Protein AF-0000000084975392 (afdb_homodimer)

pLDDT: mean 84.99, std 10.99, range [30.91, 98.0]

Solvent-accessible surface area (backbone atoms only — not comparable to full-atom values): 27388 Å² total; per-residue (Å²): 131,69,66,67,50,46,35,49,46,34,48,47,59,37,61,29,43,71,42,71,69,51,69,49,67,41,65,44,53,50,67,39,72,52,65,90,21,37,38,55,78,79,29,33,36,40,40,36,38,73,36,47,26,28,38,46,20,52,70,79,47,74,38,84,40,29,63,30,30,42,36,37,36,29,48,64,30,44,36,39,36,37,32,71,29,89,47,49,26,30,31,35,43,38,34,31,32,77,76,43,59,86,58,90,69,76,73,47,56,52,73,36,71,62,46,94,41,70,65,61,53,49,48,50,53,50,42,55,54,34,64,62,42,65,50,29,62,31,46,32,50,39,44,26,47,46,38,46,49,52,50,49,53,40,51,36,32,32,58,74,67,54,60,72,45,44,60,47,37,49,52,51,41,72,75,42,42,48,45,87,74,47,66,62,55,46,18,58,71,44,72,38,56,56,69,57,41,38,52,51,25,25,44,59,51,73,35,43,60,66,54,45,47,49,45,31,30,48,53,52,46,51,47,43,40,50,50,47,84,69,52,68,61,57,50,23,43,64,38,30,33,92,44,40,68,57,42,41,51,52,43,21,73,74,69,73,36,42,61,69,54,43,23,64,65,47,44,44,83,131,70,64,69,51,45,36,49,46,33,49,46,59,37,60,31,43,69,42,72,71,52,71,47,66,40,66,44,52,50,68,40,73,51,63,90,19,39,39,53,76,80,29,33,36,40,40,36,37,72,37,46,25,28,37,45,20,51,70,81,47,75,37,83,41,28,62,30,29,41,36,36,36,30,48,63,30,43,35,38,37,36,33,70,29,88,47,50,27,30,34,34,42,38,33,30,34,76,76,43,59,87,58,89,70,75,70,48,56,51,72,36,72,62,47,93,42,70,66,60,54,48,50,50,51,49,41,56,54,34,64,63,42,65,48,28,61,31,46,31,49,39,42,26,48,45,38,46,48,51,48,48,53,39,52,38,32,33,59,74,67,54,59,72,46,45,60,46,37,50,54,51,41,72,74,42,43,47,45,89,74,45,66,64,57,46,18,59,73,45,71,37,54,56,70,56,41,38,51,52,25,25,44,60,51,74,36,42,61,66,55,45,48,48,44,33,29,49,53,52,44,51,46,44,40,50,50,47,85,70,53,65,60,55,49,22,45,64,37,29,33,89,42,40,67,56,44,40,52,53,43,21,71,73,70,73,35,42,61,68,55,43,24,66,65,46,46,45,81

Organism: NCBI:txid1224748

Nearest PDB structures (foldseek):
  6swi-assembly1_A  TM=9.682E-01  e=9.980E-08  Geobacillus stearothermophilus
  3oio-assembly1_A  TM=8.911E-01  e=1.228E-06  Chromobacterium violaceum
  1sq4-assembly1_B  TM=8.358E-01  e=1.197E-05  Pseudomonas aeruginosa
  1sq4-assembly1_A  TM=8.288E-01  e=4.077E-05  Pseudomonas aeruginosa
  1rc6-assembly1_A  TM=7.524E-01  e=4.857E-05  Escherichia coli

InterPro domains:
  IPR003313 AraC-type arabinose-binding/dimerisation domain [PF02311] (27-97)
  IPR009057 Homedomain-like superfamily [SSF46689] (164-214)
  IPR009057 Homedomain-like superfamily [SSF46689] (216-267)
  IPR018060 AraC-like, DNA binding HTH domain [PF12833] (186-265)
  IPR018060 AraC-like, DNA binding HTH domain [PS01124] (167-265)
  IPR018060 AraC-like, DNA binding HTH domain [SM00342] (180-263)
  IPR020449 Transcription regulator HTH, AraC- type, HTH domain [PR00032] (232-247)
  IPR020449 Transcription regulator HTH, AraC- type, HTH domain [PR00032] (247-263)
  IPR037923 Transcription regulator HTH-like [SSF51215] (21-150)

Structure (mmCIF, N/CA/C/O backbone):
data_AF-0000000084975392-model_v1
#
loop_
_entity.id
_entity.type
_entity.pdbx_description
1 polymer 'Bacillibactin transport regulator'
#
loop_
_atom_site.group_PDB
_atom_site.id
_atom_site.type_symbol
_atom_site.label_atom_id
_atom_site.label_alt_id
_atom_site.label_comp_id
_atom_site.label_asym_id
_atom_site.label_entity_id
_atom_site.label_seq_id
_atom_site.pdbx_PDB_ins_code
_atom_site.Cartn_x
_atom_site.Cartn_y
_atom_site.Cartn_z
_atom_site.occupancy
_atom_site.B_iso_or_equiv
_atom_site.auth_seq_id
_atom_site.auth_comp_id
_atom_site.auth_asym_id
_atom_site.auth_atom_id
_atom_site.pdbx_PDB_model_num
ATOM 1 N N . MET A 1 1 ? 23.203 10.086 -13.812 1 30.91 1 MET A N 1
ATOM 2 C CA . MET A 1 1 ? 21.875 10 -13.203 1 30.91 1 MET A CA 1
ATOM 3 C C . MET A 1 1 ? 21.953 10.109 -11.688 1 30.91 1 MET A C 1
ATOM 5 O O . MET A 1 1 ? 22.797 9.461 -11.055 1 30.91 1 MET A O 1
ATOM 9 N N . ARG A 1 2 ? 21.516 11.102 -11.117 1 38.41 2 ARG A N 1
ATOM 10 C CA . ARG A 1 2 ? 21.812 11.609 -9.789 1 38.41 2 ARG A CA 1
ATOM 11 C C . ARG A 1 2 ? 21.328 10.641 -8.711 1 38.41 2 ARG A C 1
ATOM 13 O O . ARG A 1 2 ? 20.328 9.953 -8.891 1 38.41 2 ARG A O 1
ATOM 20 N N . ASN A 1 3 ? 22.297 10.102 -7.977 1 44.84 3 ASN A N 1
ATOM 21 C CA . ASN A 1 3 ? 22.078 9.391 -6.719 1 44.84 3 ASN A CA 1
ATOM 22 C C . ASN A 1 3 ? 20.953 10.031 -5.914 1 44.84 3 ASN A C 1
ATOM 24 O O . ASN A 1 3 ? 21.016 11.219 -5.586 1 44.84 3 ASN A O 1
ATOM 28 N N . ILE A 1 4 ? 19.875 9.641 -6.234 1 52.94 4 ILE A N 1
ATOM 29 C CA . ILE A 1 4 ? 18.844 10.266 -5.422 1 52.94 4 ILE A CA 1
ATOM 30 C C . ILE A 1 4 ? 19.219 10.188 -3.945 1 52.94 4 ILE A C 1
ATOM 32 O O . ILE A 1 4 ? 19.625 9.125 -3.457 1 52.94 4 ILE A O 1
ATOM 36 N N . GLN A 1 5 ? 19.531 11.273 -3.445 1 57.47 5 GLN A N 1
ATOM 37 C CA . GLN A 1 5 ? 19.797 11.383 -2.014 1 57.47 5 GLN A CA 1
ATOM 38 C C . GLN A 1 5 ? 18.641 10.797 -1.201 1 57.47 5 GLN A C 1
ATOM 40 O O . GLN A 1 5 ? 17.5 10.812 -1.643 1 57.47 5 GLN A O 1
ATOM 45 N N . THR A 1 6 ? 18.938 10 -0.224 1 57.25 6 THR A N 1
ATOM 46 C CA . THR A 1 6 ? 18.031 9.289 0.667 1 57.25 6 THR A CA 1
ATOM 47 C C . THR A 1 6 ? 16.812 10.141 0.985 1 57.25 6 THR A C 1
ATOM 49 O O . THR A 1 6 ? 15.688 9.633 1.036 1 57.25 6 THR A O 1
ATOM 52 N N . ASN A 1 7 ? 17.016 11.43 1.121 1 58.25 7 ASN A N 1
ATOM 53 C CA . ASN A 1 7 ? 15.914 12.32 1.46 1 58.25 7 ASN A CA 1
ATOM 54 C C . ASN A 1 7 ? 14.922 12.453 0.305 1 58.25 7 ASN A C 1
ATOM 56 O O . ASN A 1 7 ? 13.734 12.688 0.525 1 58.25 7 ASN A O 1
ATOM 60 N N . ASP A 1 8 ? 15.391 12.133 -0.782 1 73.69 8 ASP A N 1
ATOM 61 C CA . ASP A 1 8 ? 14.562 12.266 -1.973 1 73.69 8 ASP A CA 1
ATOM 62 C C . ASP A 1 8 ? 13.664 11.047 -2.152 1 73.69 8 ASP A C 1
A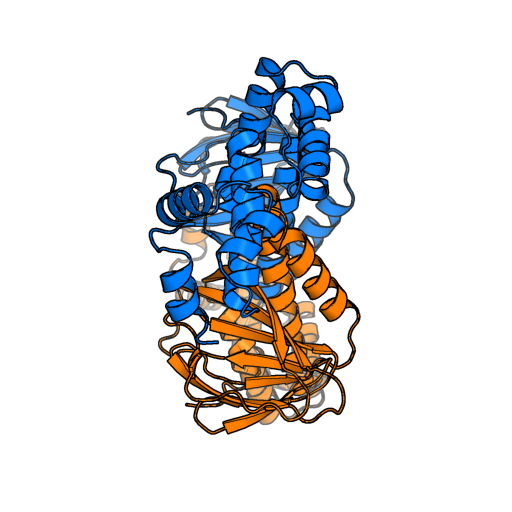TOM 64 O O . ASP A 1 8 ? 12.586 11.141 -2.754 1 73.69 8 ASP A O 1
ATOM 68 N N . LEU A 1 9 ? 14.117 10.047 -1.407 1 81.31 9 LEU A N 1
ATOM 69 C CA . LEU A 1 9 ? 13.352 8.82 -1.575 1 81.31 9 LEU A CA 1
ATOM 70 C C . LEU A 1 9 ? 12.016 8.906 -0.846 1 81.31 9 LEU A C 1
ATOM 72 O O . LEU A 1 9 ? 10.992 8.461 -1.369 1 81.31 9 LEU A O 1
ATOM 76 N N . ILE A 1 10 ? 12.016 9.539 0.367 1 81.12 10 ILE A N 1
ATOM 77 C CA . ILE A 1 10 ? 10.789 9.688 1.146 1 81.12 10 ILE A CA 1
ATOM 78 C C . ILE A 1 10 ? 9.781 10.547 0.375 1 81.12 10 ILE A C 1
ATOM 80 O O . ILE A 1 10 ? 8.633 10.141 0.186 1 81.12 10 ILE A O 1
ATOM 84 N N . LYS A 1 11 ? 10.297 11.617 -0.082 1 82.06 11 LYS A N 1
ATOM 85 C CA . LYS A 1 11 ? 9.453 12.531 -0.849 1 82.06 11 LYS A CA 1
ATOM 86 C C . LYS A 1 11 ? 8.914 11.852 -2.107 1 82.06 11 LYS A C 1
ATOM 88 O O . LYS A 1 11 ? 7.738 11.992 -2.441 1 82.06 11 LYS A O 1
ATOM 93 N N . TYR A 1 12 ? 9.734 11.141 -2.678 1 85.88 12 TYR A N 1
ATOM 94 C CA . TYR A 1 12 ? 9.383 10.492 -3.938 1 85.88 12 TYR A CA 1
ATOM 95 C C . TYR A 1 12 ? 8.281 9.461 -3.73 1 85.88 12 TYR A C 1
ATOM 97 O O . TYR A 1 12 ? 7.238 9.516 -4.383 1 85.88 12 TYR A O 1
ATOM 105 N N . PHE A 1 13 ? 8.484 8.602 -2.811 1 90.06 13 PHE A N 1
ATOM 106 C CA . PHE A 1 13 ? 7.539 7.504 -2.641 1 90.06 13 PHE A CA 1
ATOM 107 C C . PHE A 1 13 ? 6.27 7.98 -1.951 1 90.06 13 PHE A C 1
ATOM 109 O O . PHE A 1 13 ? 5.184 7.449 -2.197 1 90.06 13 PHE A O 1
ATOM 116 N N . ALA A 1 14 ? 6.391 8.992 -1.144 1 87.88 14 ALA A N 1
ATOM 117 C CA . ALA A 1 14 ? 5.227 9.555 -0.464 1 87.88 14 ALA A CA 1
ATOM 118 C C . ALA A 1 14 ? 4.27 10.211 -1.46 1 87.88 14 ALA A C 1
ATOM 120 O O . ALA A 1 14 ? 3.055 10.211 -1.257 1 87.88 14 ALA A O 1
ATOM 121 N N . ASN A 1 15 ? 4.809 10.695 -2.504 1 89.06 15 ASN A N 1
ATOM 122 C CA . ASN A 1 15 ? 3.992 11.516 -3.389 1 89.06 15 ASN A CA 1
ATOM 123 C C . ASN A 1 15 ? 3.762 10.836 -4.734 1 89.06 15 ASN A C 1
ATOM 125 O O . ASN A 1 15 ? 3.168 11.422 -5.641 1 89.06 15 ASN A O 1
ATOM 129 N N . SER A 1 16 ? 4.242 9.672 -4.879 1 91.06 16 SER A N 1
ATOM 130 C CA . SER A 1 16 ? 4.02 8.891 -6.094 1 91.06 16 SER A CA 1
ATOM 131 C C . SER A 1 16 ? 3.117 7.691 -5.824 1 91.06 16 SER A C 1
ATOM 133 O O . SER A 1 16 ? 2.969 7.266 -4.676 1 91.06 16 SER A O 1
ATOM 135 N N . THR A 1 17 ? 2.473 7.246 -6.875 1 93.88 17 THR A N 1
ATOM 136 C CA . THR A 1 17 ? 1.718 6 -6.812 1 93.88 17 THR A CA 1
ATOM 137 C C . THR A 1 17 ? 2.502 4.859 -7.453 1 93.88 17 THR A C 1
ATOM 139 O O . THR A 1 17 ? 2.822 4.91 -8.641 1 93.88 17 THR A O 1
ATOM 142 N N . VAL A 1 18 ? 2.807 3.887 -6.602 1 94.38 18 VAL A N 1
ATOM 143 C CA . VAL A 1 18 ? 3.561 2.738 -7.094 1 94.38 18 VAL A CA 1
ATOM 144 C C . VAL A 1 18 ? 2.727 1.468 -6.938 1 94.38 18 VAL A C 1
ATOM 146 O O . VAL A 1 18 ? 1.853 1.395 -6.074 1 94.38 18 VAL A O 1
ATOM 149 N N . GLN A 1 19 ? 2.994 0.499 -7.766 1 94.62 19 GLN A N 1
ATOM 150 C CA . GLN A 1 19 ? 2.232 -0.745 -7.738 1 94.62 19 GLN A CA 1
ATOM 151 C C . GLN A 1 19 ? 3.152 -1.956 -7.855 1 94.62 19 GLN A C 1
ATOM 153 O O . GLN A 1 19 ? 4.008 -2.01 -8.742 1 94.62 19 GLN A O 1
ATOM 158 N N . TYR A 1 20 ? 2.918 -2.9 -6.965 1 96.56 20 TYR A N 1
ATOM 159 C CA . TYR A 1 20 ? 3.621 -4.176 -7.031 1 96.56 20 TYR A CA 1
ATOM 160 C C . TYR A 1 20 ? 3.328 -4.895 -8.344 1 96.56 20 TYR A C 1
ATOM 162 O O . TYR A 1 20 ? 2.182 -4.93 -8.797 1 96.56 20 TYR A O 1
ATOM 170 N N . SER A 1 21 ? 4.355 -5.48 -8.914 1 93.62 21 SER A N 1
ATOM 171 C CA . SER A 1 21 ? 4.164 -6.203 -10.164 1 93.62 21 SER A CA 1
ATOM 172 C C . SER A 1 21 ? 4.395 -7.699 -9.984 1 93.62 21 SER A C 1
ATOM 174 O O . SER A 1 21 ? 3.484 -8.5 -10.188 1 93.62 21 SER A O 1
ATOM 176 N N . ASP A 1 22 ? 5.637 -8.031 -9.641 1 91.81 22 ASP A N 1
ATOM 177 C CA . ASP A 1 22 ? 5.961 -9.438 -9.445 1 91.81 22 ASP A CA 1
ATOM 178 C C . ASP A 1 22 ? 7.254 -9.594 -8.648 1 91.81 22 ASP A C 1
ATOM 180 O O . ASP A 1 22 ? 7.875 -8.602 -8.258 1 91.81 22 ASP A O 1
ATOM 184 N N . LEU A 1 23 ? 7.539 -10.82 -8.312 1 93.31 23 LEU A N 1
ATOM 185 C CA . LEU A 1 23 ? 8.758 -11.188 -7.605 1 93.31 23 LEU A CA 1
ATOM 186 C C . LEU A 1 23 ? 9.258 -12.555 -8.055 1 93.31 23 LEU A C 1
ATOM 188 O O . LEU A 1 23 ? 8.461 -13.477 -8.258 1 93.31 23 LEU A O 1
ATOM 192 N N . PHE A 1 24 ? 10.578 -12.68 -8.219 1 88.56 24 PHE A N 1
ATOM 193 C CA . PHE A 1 24 ? 11.141 -13.992 -8.5 1 88.56 24 PHE A CA 1
ATOM 194 C C . PHE A 1 24 ? 12.422 -14.211 -7.699 1 88.56 24 PHE A C 1
ATOM 196 O O . PHE A 1 24 ? 13.055 -13.258 -7.25 1 88.56 24 PHE A O 1
ATOM 203 N N . VAL A 1 25 ? 12.688 -15.438 -7.426 1 89.19 25 VAL A N 1
ATOM 204 C CA . VAL A 1 25 ? 13.898 -15.852 -6.73 1 89.19 25 VAL A CA 1
ATOM 205 C C . VAL A 1 25 ? 14.828 -16.562 -7.707 1 89.19 25 VAL A C 1
ATOM 207 O O . VAL A 1 25 ? 14.383 -17.375 -8.531 1 89.19 25 VAL A O 1
ATOM 210 N N . THR A 1 26 ? 16.125 -16.25 -7.648 1 89.12 26 THR A N 1
ATOM 211 C CA . THR A 1 26 ? 17.109 -16.891 -8.516 1 89.12 26 THR A CA 1
ATOM 212 C C . THR A 1 26 ? 18.469 -17.016 -7.805 1 89.12 26 THR A C 1
ATOM 214 O O . THR A 1 26 ? 18.594 -16.609 -6.648 1 89.12 26 THR A O 1
ATOM 217 N N . SER A 1 27 ? 19.422 -17.672 -8.43 1 89.88 27 SER A N 1
ATOM 218 C CA . SER A 1 27 ? 20.75 -17.859 -7.867 1 89.88 27 SER A CA 1
ATOM 219 C C . SER A 1 27 ? 21.812 -17.891 -8.961 1 89.88 27 SER A C 1
ATOM 221 O O . SER A 1 27 ? 21.5 -18.172 -10.117 1 89.88 27 SER A O 1
ATOM 223 N N . LEU A 1 28 ? 22.953 -17.531 -8.672 1 90.5 28 LEU A N 1
ATOM 224 C CA . LEU A 1 28 ? 24.156 -17.641 -9.492 1 90.5 28 LEU A CA 1
ATOM 225 C C . LEU A 1 28 ? 25.25 -18.391 -8.766 1 90.5 28 LEU A C 1
ATOM 227 O O . LEU A 1 28 ? 25.469 -18.172 -7.57 1 90.5 28 LEU A O 1
ATOM 231 N N . GLY A 1 29 ? 25.844 -19.328 -9.469 1 90.38 29 GLY A N 1
ATOM 232 C CA . GLY A 1 29 ? 26.922 -20.109 -8.867 1 90.38 29 GLY A CA 1
ATOM 233 C C . GLY A 1 29 ? 28.125 -19.266 -8.523 1 90.38 29 GLY A C 1
ATOM 234 O O . GLY A 1 29 ? 28.25 -18.125 -8.984 1 90.38 29 GLY A O 1
ATOM 235 N N . PRO A 1 30 ? 29.047 -19.875 -7.707 1 87.5 30 PRO A N 1
ATOM 236 C CA . PRO A 1 30 ? 30.25 -19.141 -7.312 1 87.5 30 PRO A CA 1
ATOM 237 C C . PRO A 1 30 ? 31.094 -18.703 -8.508 1 87.5 30 PRO A C 1
ATOM 239 O O . PRO A 1 30 ? 31.219 -19.453 -9.484 1 87.5 30 PRO A O 1
ATOM 242 N N . TYR A 1 31 ? 31.625 -17.547 -8.539 1 80.94 31 TYR A N 1
ATOM 243 C CA . TYR A 1 31 ? 32.562 -16.938 -9.469 1 80.94 31 TYR A CA 1
ATOM 244 C C . TYR A 1 31 ? 31.953 -16.812 -10.859 1 80.94 31 TYR A C 1
ATOM 246 O O . TYR A 1 31 ? 32.656 -16.562 -11.836 1 80.94 31 TYR A O 1
ATOM 254 N N . VAL A 1 32 ? 30.609 -17.047 -10.961 1 82.56 32 VAL A N 1
ATOM 255 C CA . VAL A 1 32 ? 29.922 -16.844 -12.227 1 82.56 32 VAL A CA 1
ATOM 256 C C . VAL A 1 32 ? 29.844 -15.352 -12.531 1 82.56 32 VAL A C 1
ATOM 258 O O . VAL A 1 32 ? 29.672 -14.531 -11.625 1 82.56 32 VAL A O 1
ATOM 261 N N . HIS A 1 33 ? 30.062 -15.039 -13.812 1 82.5 33 HIS A N 1
ATOM 262 C CA . HIS A 1 33 ? 29.922 -13.688 -14.328 1 82.5 33 HIS A CA 1
ATOM 263 C C . HIS A 1 33 ? 28.734 -13.586 -15.289 1 82.5 33 HIS A C 1
ATOM 265 O O . HIS A 1 33 ? 28.703 -14.273 -16.312 1 82.5 33 HIS A O 1
ATOM 271 N N . ASP A 1 34 ? 27.688 -12.852 -14.859 1 80.81 34 ASP A N 1
ATOM 272 C CA . ASP A 1 34 ? 26.5 -12.625 -15.68 1 80.81 34 ASP A CA 1
ATOM 273 C C . ASP A 1 34 ? 26.5 -11.211 -16.266 1 80.81 34 ASP A C 1
ATOM 275 O O . ASP A 1 34 ? 26.531 -10.227 -15.516 1 80.81 34 ASP A O 1
ATOM 279 N N . HIS A 1 35 ? 26.609 -11.156 -17.625 1 78.88 35 HIS A N 1
ATOM 280 C CA . HIS A 1 35 ? 26.734 -9.859 -18.281 1 78.88 35 HIS A CA 1
ATOM 281 C C . HIS A 1 35 ? 25.844 -9.781 -19.516 1 78.88 35 HIS A C 1
ATOM 283 O O . HIS A 1 35 ? 25.172 -10.758 -19.859 1 78.88 35 HIS A O 1
ATOM 289 N N . ASN A 1 36 ? 25.766 -8.625 -20.031 1 75.69 36 ASN A N 1
ATOM 290 C CA . ASN A 1 36 ? 25.078 -8.32 -21.281 1 75.69 36 ASN A CA 1
ATOM 291 C C . ASN A 1 36 ? 23.562 -8.445 -21.141 1 75.69 36 ASN A C 1
ATOM 293 O O . ASN A 1 36 ? 22.906 -9.062 -21.984 1 75.69 36 ASN A O 1
ATOM 297 N N . ARG A 1 37 ? 23.156 -7.973 -20.062 1 82.81 37 ARG A N 1
ATOM 298 C CA . ARG A 1 37 ? 21.719 -7.926 -19.812 1 82.81 37 ARG A CA 1
ATOM 299 C C . ARG A 1 37 ? 21.297 -6.566 -19.25 1 82.81 37 ARG A C 1
ATOM 301 O O . ARG A 1 37 ? 22.141 -5.805 -18.781 1 82.81 37 ARG A O 1
ATOM 308 N N . ASN A 1 38 ? 20.047 -6.223 -19.516 1 85.38 38 ASN A N 1
ATOM 309 C CA . ASN A 1 38 ? 19.469 -4.996 -18.969 1 85.38 38 ASN A CA 1
ATOM 310 C C . ASN A 1 38 ? 18.312 -5.289 -18.016 1 85.38 38 ASN A C 1
ATOM 312 O O . ASN A 1 38 ? 17.688 -6.34 -18.109 1 85.38 38 ASN A O 1
ATOM 316 N N . THR A 1 39 ? 18.172 -4.406 -17.078 1 85.12 39 THR A N 1
ATOM 317 C CA . THR A 1 39 ? 16.969 -4.48 -16.281 1 85.12 39 THR A CA 1
ATOM 318 C C . THR A 1 39 ? 15.727 -4.34 -17.156 1 85.12 39 THR A C 1
ATOM 320 O O . THR A 1 39 ? 15.805 -3.828 -18.281 1 85.12 39 THR A O 1
ATOM 323 N N . ALA A 1 40 ? 14.57 -4.875 -16.734 1 80.69 40 ALA A N 1
ATOM 324 C CA . ALA A 1 40 ? 13.305 -4.844 -17.469 1 80.69 40 ALA A CA 1
ATOM 325 C C . ALA A 1 40 ? 12.906 -3.412 -17.812 1 80.69 40 ALA A C 1
ATOM 327 O O . ALA A 1 40 ? 13.086 -2.498 -17 1 80.69 40 ALA A O 1
ATOM 328 N N . PRO A 1 41 ? 12.289 -3.404 -19.078 1 81.56 41 PRO A N 1
ATOM 329 C CA . PRO A 1 41 ? 11.781 -2.076 -19.438 1 81.56 41 PRO A CA 1
ATOM 330 C C . PRO A 1 41 ? 10.547 -1.681 -18.625 1 81.56 41 PRO A C 1
ATOM 332 O O . PRO A 1 41 ? 9.758 -2.545 -18.234 1 81.56 41 PRO A O 1
ATOM 335 N N . TYR A 1 42 ? 10.43 -0.537 -18.109 1 83.25 42 TYR A N 1
ATOM 336 C CA . TYR A 1 42 ? 9.242 0.078 -17.531 1 83.25 42 TYR A CA 1
ATOM 337 C C . TYR A 1 42 ? 9.102 -0.267 -16.047 1 83.25 42 TYR A C 1
ATOM 339 O O . TYR A 1 42 ? 8.203 0.225 -15.375 1 83.25 42 TYR A O 1
ATOM 347 N N . PHE A 1 43 ? 9.953 -1.284 -15.617 1 90.75 43 PHE A N 1
ATOM 348 C CA . PHE A 1 43 ? 9.828 -1.683 -14.219 1 90.75 43 PHE A CA 1
ATOM 349 C C . PHE A 1 43 ? 11.023 -1.198 -13.406 1 90.75 43 PHE A C 1
ATOM 351 O O . PHE A 1 43 ? 12.141 -1.116 -13.93 1 90.75 43 PHE A O 1
ATOM 358 N N . TYR A 1 44 ? 10.742 -0.888 -12.242 1 93.25 44 TYR A N 1
ATOM 359 C CA . TYR A 1 44 ? 11.781 -0.711 -11.234 1 93.25 44 TYR A CA 1
ATOM 360 C C . TYR A 1 44 ? 12.008 -2.002 -10.453 1 93.25 44 TYR A C 1
ATOM 362 O O . TYR A 1 44 ? 11.094 -2.822 -10.32 1 93.25 44 TYR A O 1
ATOM 370 N N . GLY A 1 45 ? 13.234 -2.17 -9.992 1 95.38 45 GLY A N 1
ATOM 371 C CA . GLY A 1 45 ? 13.539 -3.418 -9.312 1 95.38 45 GLY A CA 1
ATOM 372 C C . GLY A 1 45 ? 14.219 -3.215 -7.969 1 95.38 45 GLY A C 1
ATOM 373 O O . GLY A 1 45 ? 15.039 -2.303 -7.812 1 95.38 45 GLY A O 1
ATOM 374 N N . LEU A 1 46 ? 13.898 -4.016 -7.008 1 96.31 46 LEU A N 1
ATOM 375 C CA . LEU A 1 46 ? 14.625 -4.168 -5.754 1 96.31 46 LEU A CA 1
ATOM 376 C C . LEU A 1 46 ? 15.32 -5.52 -5.688 1 96.31 46 LEU A C 1
ATOM 378 O O . LEU A 1 46 ? 14.672 -6.566 -5.746 1 96.31 46 LEU A O 1
ATOM 382 N N . VAL A 1 47 ? 16.609 -5.473 -5.609 1 97 47 VAL A N 1
ATOM 383 C CA . VAL A 1 47 ? 17.406 -6.691 -5.508 1 97 47 VAL A CA 1
ATOM 384 C C . VAL A 1 47 ? 17.797 -6.941 -4.051 1 97 47 VAL A C 1
ATOM 386 O O . VAL A 1 47 ? 18.422 -6.086 -3.416 1 97 47 VAL A O 1
ATOM 389 N N . ILE A 1 48 ? 17.469 -8.07 -3.549 1 96.56 48 ILE A N 1
ATOM 390 C CA . ILE A 1 48 ? 17.719 -8.391 -2.146 1 96.56 48 ILE A CA 1
ATOM 391 C C . ILE A 1 48 ? 18.406 -9.75 -2.043 1 96.56 48 ILE A C 1
ATOM 393 O O . ILE A 1 48 ? 17.891 -10.758 -2.529 1 96.56 48 ILE A O 1
ATOM 397 N N . THR A 1 49 ? 19.516 -9.781 -1.378 1 95.75 49 THR A N 1
ATOM 398 C CA . THR A 1 49 ? 20.281 -11.008 -1.213 1 95.75 49 THR A CA 1
ATOM 399 C C . THR A 1 49 ? 19.656 -11.906 -0.151 1 95.75 49 THR A C 1
ATOM 401 O O . THR A 1 49 ? 19.312 -11.438 0.936 1 95.75 49 THR A O 1
ATOM 404 N N . LEU A 1 50 ? 19.422 -13.102 -0.518 1 92.69 50 LEU A N 1
ATOM 405 C CA . LEU A 1 50 ? 18.938 -14.094 0.433 1 92.69 50 LEU A CA 1
ATOM 406 C C . LEU A 1 50 ? 20.109 -14.82 1.096 1 92.69 50 LEU A C 1
ATOM 408 O O . LEU A 1 50 ? 20.078 -15.07 2.303 1 92.69 50 LEU A O 1
ATOM 412 N N . SER A 1 51 ? 21.094 -15.148 0.377 1 91.38 51 SER A N 1
ATOM 413 C CA . SER A 1 51 ? 22.344 -15.734 0.856 1 91.38 51 SER A CA 1
ATOM 414 C C . SER A 1 51 ? 23.484 -15.477 -0.124 1 91.38 51 SER A C 1
ATOM 416 O O . SER A 1 51 ? 23.234 -15.219 -1.307 1 91.38 51 SER A O 1
ATOM 418 N N . GLY A 1 52 ? 24.75 -15.516 0.461 1 93.81 52 GLY A N 1
ATOM 419 C CA . GLY A 1 52 ? 25.906 -15.219 -0.365 1 93.81 52 GLY A CA 1
ATOM 420 C C . GLY A 1 52 ? 26.109 -13.734 -0.59 1 93.81 52 GLY A C 1
ATOM 421 O O . GLY A 1 52 ? 25.594 -12.906 0.161 1 93.81 52 GLY A O 1
ATOM 422 N N . SER A 1 53 ? 27.047 -13.453 -1.598 1 95.31 53 SER A N 1
ATOM 423 C CA . SER A 1 53 ? 27.344 -12.062 -1.913 1 95.31 53 SER A CA 1
ATOM 424 C C . SER A 1 53 ? 27.766 -11.898 -3.369 1 95.31 53 SER A C 1
ATOM 426 O O . SER A 1 53 ? 28.188 -12.867 -4.008 1 95.31 53 SER A O 1
ATOM 428 N N . ALA A 1 54 ? 27.594 -10.703 -3.871 1 96.31 54 ALA A N 1
ATOM 429 C CA . ALA A 1 54 ? 27.953 -10.422 -5.258 1 96.31 54 ALA A CA 1
ATOM 430 C C . ALA A 1 54 ? 28.25 -8.938 -5.453 1 96.31 54 ALA A C 1
ATOM 432 O O . ALA A 1 54 ? 27.891 -8.109 -4.625 1 96.31 54 ALA A O 1
ATOM 433 N N . ASN A 1 55 ? 29.062 -8.68 -6.445 1 95.5 55 ASN A N 1
ATOM 434 C CA . ASN A 1 55 ? 29.125 -7.34 -7.012 1 95.5 55 ASN A CA 1
ATOM 435 C C . ASN A 1 55 ? 28.141 -7.156 -8.156 1 95.5 55 ASN A C 1
ATOM 437 O O . ASN A 1 55 ? 28.203 -7.875 -9.156 1 95.5 55 ASN A O 1
ATOM 441 N N . PHE A 1 56 ? 27.203 -6.273 -7.945 1 95.62 56 PHE A N 1
ATOM 442 C CA . PHE A 1 56 ? 26.156 -5.98 -8.914 1 95.62 56 PHE A CA 1
ATOM 443 C C . PHE A 1 56 ? 26.375 -4.613 -9.555 1 95.62 56 PHE A C 1
ATOM 445 O O . PHE A 1 56 ? 26.281 -3.584 -8.875 1 95.62 56 PHE A O 1
ATOM 452 N N . SER A 1 57 ? 26.672 -4.602 -10.812 1 93.62 57 SER A N 1
ATOM 453 C CA . SER A 1 57 ? 26.938 -3.354 -11.523 1 93.62 57 SER A CA 1
ATOM 454 C C . SER A 1 57 ? 25.703 -2.879 -12.273 1 93.62 57 SER A C 1
ATOM 456 O O . SER A 1 57 ? 25.047 -3.664 -12.969 1 93.62 57 SER A O 1
ATOM 458 N N . LEU A 1 58 ? 25.344 -1.686 -12.094 1 93.19 58 LEU A N 1
ATOM 459 C CA . LEU A 1 58 ? 24.297 -1.009 -12.844 1 93.19 58 LEU A CA 1
ATOM 460 C C . LEU A 1 58 ? 24.859 0.183 -13.609 1 93.19 58 LEU A C 1
ATOM 462 O O . LEU A 1 58 ? 25.328 1.148 -13.008 1 93.19 58 LEU A O 1
ATOM 466 N N . ASN A 1 59 ? 24.766 0.153 -14.945 1 91.69 59 ASN A N 1
ATOM 467 C CA . ASN A 1 59 ? 25.328 1.194 -15.797 1 91.69 59 ASN A CA 1
ATOM 468 C C . ASN A 1 59 ? 26.781 1.503 -15.43 1 91.69 59 ASN A C 1
ATOM 470 O O . ASN A 1 59 ? 27.156 2.67 -15.328 1 91.69 59 ASN A O 1
ATOM 474 N N . GLY A 1 60 ? 27.438 0.482 -15.086 1 90.19 60 GLY A N 1
ATOM 475 C CA . GLY A 1 60 ? 28.859 0.619 -14.836 1 90.19 60 GLY A CA 1
ATOM 476 C C . GLY A 1 60 ? 29.203 0.851 -13.375 1 90.19 60 GLY A C 1
ATOM 477 O O . GLY A 1 60 ? 30.344 0.685 -12.961 1 90.19 60 GLY A O 1
ATOM 478 N N . GLU A 1 61 ? 28.297 1.318 -12.578 1 91.81 61 GLU A N 1
ATOM 479 C CA . GLU A 1 61 ? 28.531 1.502 -11.148 1 91.81 61 GLU A CA 1
ATOM 480 C C . GLU A 1 61 ? 28.391 0.185 -10.391 1 91.81 61 GLU A C 1
ATOM 482 O O . GLU A 1 61 ? 27.359 -0.487 -10.492 1 91.81 61 GLU A O 1
ATOM 487 N N . VAL A 1 62 ? 29.406 -0.107 -9.562 1 93.38 62 VAL A N 1
ATOM 488 C CA . VAL A 1 62 ? 29.453 -1.415 -8.922 1 93.38 62 VAL A CA 1
ATOM 489 C C . VAL A 1 62 ? 28.984 -1.295 -7.473 1 93.38 62 VAL A C 1
ATOM 491 O O . VAL A 1 62 ? 29.438 -0.42 -6.734 1 93.38 62 VAL A O 1
ATOM 494 N N . TYR A 1 63 ? 28.094 -2.16 -7.094 1 93.75 63 TYR A N 1
ATOM 495 C CA . TYR A 1 63 ? 27.578 -2.262 -5.727 1 93.75 63 TYR A CA 1
ATOM 496 C C . TYR A 1 63 ? 27.906 -3.627 -5.129 1 93.75 63 TYR A C 1
ATOM 498 O O . TYR A 1 63 ? 27.516 -4.66 -5.684 1 93.75 63 TYR A O 1
ATOM 506 N N . ALA A 1 64 ? 28.609 -3.578 -4.035 1 94.56 64 ALA A N 1
ATOM 507 C CA . ALA A 1 64 ? 28.734 -4.816 -3.273 1 94.56 64 ALA A CA 1
ATOM 508 C C . ALA A 1 64 ? 27.453 -5.133 -2.523 1 94.56 64 ALA A C 1
ATOM 510 O O . ALA A 1 64 ? 27 -4.344 -1.692 1 94.56 64 ALA A O 1
ATOM 511 N N . ILE A 1 65 ? 26.859 -6.316 -2.795 1 95.25 65 ILE A N 1
ATOM 512 C CA . ILE A 1 65 ? 25.578 -6.609 -2.168 1 95.25 65 ILE A CA 1
ATOM 513 C C . ILE A 1 65 ? 25.641 -7.949 -1.442 1 95.25 65 ILE A C 1
ATOM 515 O O . ILE A 1 65 ? 26.297 -8.883 -1.913 1 95.25 65 ILE A O 1
ATOM 519 N N . GLN A 1 66 ? 25.109 -7.965 -0.326 1 93.56 66 GLN A N 1
ATOM 520 C CA . GLN A 1 66 ? 24.969 -9.094 0.584 1 93.56 66 GLN A CA 1
ATOM 521 C C . GLN A 1 66 ? 23.703 -8.977 1.428 1 93.56 66 GLN A C 1
ATOM 523 O O . GLN A 1 66 ? 22.953 -8.023 1.28 1 93.56 66 GLN A O 1
ATOM 528 N N . LYS A 1 67 ? 23.469 -9.984 2.287 1 91.75 67 LYS A N 1
ATOM 529 C CA . LYS A 1 67 ? 22.297 -9.891 3.166 1 91.75 67 LYS A CA 1
ATOM 530 C C . LYS A 1 67 ? 22.312 -8.57 3.939 1 91.75 67 LYS A C 1
ATOM 532 O O . LYS A 1 67 ? 23.359 -8.141 4.434 1 91.75 67 LYS A O 1
ATOM 537 N N . GLY A 1 68 ? 21.188 -7.918 3.998 1 89.06 68 GLY A N 1
ATOM 538 C CA . GLY A 1 68 ? 21.078 -6.652 4.703 1 89.06 68 GLY A CA 1
ATOM 539 C C . GLY A 1 68 ? 21.25 -5.449 3.793 1 89.06 68 GLY A C 1
ATOM 540 O O . GLY A 1 68 ? 21.297 -4.309 4.262 1 89.06 68 GLY A O 1
ATOM 541 N N . VAL A 1 69 ? 21.422 -5.688 2.559 1 91.38 69 VAL A N 1
ATOM 542 C CA . VAL A 1 69 ? 21.531 -4.617 1.573 1 91.38 69 VAL A CA 1
ATOM 543 C C . VAL A 1 69 ? 20.391 -4.734 0.562 1 91.38 69 VAL A C 1
ATOM 545 O O . VAL A 1 69 ? 20.109 -5.82 0.055 1 91.38 69 VAL A O 1
ATOM 548 N N . ILE A 1 70 ? 19.688 -3.668 0.323 1 94.94 70 ILE A N 1
ATOM 549 C CA . ILE A 1 70 ? 18.703 -3.578 -0.747 1 94.94 70 ILE A CA 1
ATOM 550 C C . ILE A 1 70 ? 19.25 -2.727 -1.888 1 94.94 70 ILE A C 1
ATOM 552 O O . ILE A 1 70 ? 19.641 -1.573 -1.681 1 94.94 70 ILE A O 1
ATOM 556 N N . LEU A 1 71 ? 19.359 -3.264 -3.064 1 95.5 71 LEU A N 1
ATOM 557 C CA . LEU A 1 71 ? 19.781 -2.531 -4.25 1 95.5 71 LEU A CA 1
ATOM 558 C C . LEU A 1 71 ? 18.578 -2.143 -5.113 1 95.5 71 LEU A C 1
ATOM 560 O O . LEU A 1 71 ? 17.797 -3.002 -5.5 1 95.5 71 LEU A O 1
ATOM 564 N N . HIS A 1 72 ? 18.375 -0.905 -5.309 1 94.75 72 HIS A N 1
ATOM 565 C CA . HIS A 1 72 ? 17.328 -0.387 -6.184 1 94.75 72 HIS A CA 1
ATOM 566 C C . HIS A 1 72 ? 17.859 -0.15 -7.594 1 94.75 72 HIS A C 1
ATOM 568 O O . HIS A 1 72 ? 18.906 0.467 -7.77 1 94.75 72 HIS A O 1
ATOM 574 N N . ALA A 1 73 ? 17.188 -0.614 -8.562 1 93.69 73 ALA A N 1
ATOM 575 C CA . ALA A 1 73 ? 17.562 -0.437 -9.961 1 93.69 73 ALA A CA 1
ATOM 576 C C . ALA A 1 73 ? 16.422 0.194 -10.758 1 93.69 73 ALA A C 1
ATOM 578 O O . ALA A 1 73 ? 15.258 -0.186 -10.602 1 93.69 73 ALA A O 1
ATOM 579 N N . GLY A 1 74 ? 16.719 1.164 -11.602 1 91.5 74 GLY A N 1
ATOM 580 C CA . GLY A 1 74 ? 15.75 1.718 -12.539 1 91.5 74 GLY A CA 1
ATOM 581 C C . GLY A 1 74 ? 15.594 0.891 -13.797 1 91.5 74 GLY A C 1
ATOM 582 O O . GLY A 1 74 ? 16.234 -0.155 -13.945 1 91.5 74 GLY A O 1
ATOM 583 N N . PRO A 1 75 ? 14.742 1.359 -14.688 1 89.31 75 PRO A N 1
ATOM 584 C CA . PRO A 1 75 ? 14.508 0.622 -15.93 1 89.31 75 PRO A CA 1
ATOM 585 C C . PRO A 1 75 ? 15.648 0.776 -16.938 1 89.31 75 PRO A C 1
ATOM 587 O O . PRO A 1 75 ? 16.344 1.798 -16.938 1 89.31 75 PRO A O 1
ATOM 590 N N . ASN A 1 76 ? 15.859 -0.245 -17.734 1 89 76 ASN A N 1
ATOM 591 C CA . ASN A 1 76 ? 16.75 -0.243 -18.906 1 89 76 ASN A CA 1
ATOM 592 C C . ASN A 1 76 ? 18.188 0.052 -18.5 1 89 76 ASN A C 1
ATOM 594 O O . ASN A 1 76 ? 18.875 0.836 -19.156 1 89 76 ASN A O 1
ATOM 598 N N . MET A 1 77 ? 18.625 -0.456 -17.484 1 89.44 77 MET A N 1
ATOM 599 C CA . MET A 1 77 ? 20 -0.282 -17.047 1 89.44 77 MET A CA 1
ATOM 600 C C . MET A 1 77 ? 20.828 -1.514 -17.375 1 89.44 77 MET A C 1
ATOM 602 O O . MET A 1 77 ? 20.375 -2.645 -17.234 1 89.44 77 MET A O 1
ATOM 606 N N . ALA A 1 78 ? 22.031 -1.241 -17.812 1 91.38 78 ALA A N 1
ATOM 607 C CA . ALA A 1 78 ? 22.938 -2.34 -18.094 1 91.38 78 ALA A CA 1
ATOM 608 C C . ALA A 1 78 ? 23.359 -3.053 -16.812 1 91.38 78 ALA A C 1
ATOM 610 O O . ALA A 1 78 ? 23.703 -2.408 -15.82 1 91.38 78 ALA A O 1
ATOM 611 N N . ILE A 1 79 ? 23.297 -4.379 -16.859 1 92.44 79 ILE A N 1
ATOM 612 C CA . ILE A 1 79 ? 23.594 -5.18 -15.68 1 92.44 79 ILE A CA 1
ATOM 613 C C . ILE A 1 79 ? 24.891 -5.961 -15.883 1 92.44 79 ILE A C 1
ATOM 615 O O . ILE A 1 79 ? 25.141 -6.48 -16.969 1 92.44 79 ILE A O 1
ATOM 619 N N . ASP A 1 80 ? 25.734 -5.992 -14.945 1 92.5 80 ASP A N 1
ATOM 620 C CA . ASP A 1 80 ? 26.891 -6.867 -14.82 1 92.5 80 ASP A CA 1
ATOM 621 C C . ASP A 1 80 ? 27.031 -7.395 -13.391 1 92.5 80 ASP A C 1
ATOM 623 O O . ASP A 1 80 ? 27.156 -6.617 -12.445 1 92.5 80 ASP A O 1
ATOM 627 N N . ILE A 1 81 ? 27.031 -8.781 -13.25 1 94.31 81 ILE A N 1
ATOM 628 C CA . ILE A 1 81 ? 27.031 -9.367 -11.914 1 94.31 81 ILE A CA 1
ATOM 629 C C . ILE A 1 81 ? 28.219 -10.336 -11.781 1 94.31 81 ILE A C 1
ATOM 631 O O . ILE A 1 81 ? 28.469 -11.148 -12.672 1 94.31 81 ILE A O 1
ATOM 635 N N . THR A 1 82 ? 28.922 -10.219 -10.695 1 94.25 82 THR A N 1
ATOM 636 C CA . THR A 1 82 ? 29.969 -11.172 -10.336 1 94.25 82 THR A CA 1
ATOM 637 C C . THR A 1 82 ? 29.766 -11.695 -8.914 1 94.25 82 THR A C 1
ATOM 639 O O . THR A 1 82 ? 29.734 -10.914 -7.961 1 94.25 82 THR A O 1
ATOM 642 N N . VAL A 1 83 ? 29.688 -12.961 -8.797 1 94.88 83 VAL A N 1
ATOM 643 C CA . VAL A 1 83 ? 29.531 -13.555 -7.477 1 94.88 83 VAL A CA 1
ATOM 644 C C . VAL A 1 83 ? 30.859 -13.5 -6.723 1 94.88 83 VAL A C 1
ATOM 646 O O . VAL A 1 83 ? 31.906 -13.867 -7.266 1 94.88 83 VAL A O 1
ATOM 649 N N . THR A 1 84 ? 30.844 -13 -5.48 1 94.12 84 THR A N 1
ATOM 650 C CA . THR A 1 84 ? 32.062 -12.781 -4.711 1 94.12 84 THR A CA 1
ATOM 651 C C . THR A 1 84 ? 32.188 -13.82 -3.6 1 94.12 84 THR A C 1
ATOM 653 O O . THR A 1 84 ? 33.25 -13.961 -3 1 94.12 84 THR A O 1
ATOM 656 N N . SER A 1 85 ? 31.172 -14.484 -3.275 1 91 85 SER A N 1
ATOM 657 C CA . SER A 1 85 ? 31.203 -15.492 -2.215 1 91 85 SER A CA 1
ATOM 658 C C . SER A 1 85 ? 31.594 -16.859 -2.758 1 91 85 SER A C 1
ATOM 660 O O . SER A 1 85 ? 31.484 -17.109 -3.959 1 91 85 SER A O 1
ATOM 662 N N . GLU A 1 86 ? 31.953 -17.812 -1.832 1 91 86 GLU A N 1
ATOM 663 C CA . GLU A 1 86 ? 32.312 -19.188 -2.178 1 91 86 GLU A CA 1
ATOM 664 C C . GLU A 1 86 ? 31.047 -20.031 -2.369 1 91 86 GLU A C 1
ATOM 666 O O . GLU A 1 86 ? 31.109 -21.094 -2.99 1 91 86 GLU A O 1
ATOM 671 N N . GLU A 1 87 ? 29.984 -19.656 -1.805 1 89.56 87 GLU A N 1
ATOM 672 C CA . GLU A 1 87 ? 28.703 -20.297 -1.993 1 89.56 87 GLU A CA 1
ATOM 673 C C . GLU A 1 87 ? 27.875 -19.594 -3.064 1 89.56 87 GLU A C 1
ATOM 675 O O . GLU A 1 87 ? 28.141 -18.438 -3.398 1 89.56 87 GLU A O 1
ATOM 680 N N . PRO A 1 88 ? 26.969 -20.281 -3.576 1 91.75 88 PRO A N 1
ATOM 681 C CA . PRO A 1 88 ? 26.094 -19.625 -4.559 1 91.75 88 PRO A CA 1
ATOM 682 C C . PRO A 1 88 ? 25.391 -18.391 -3.996 1 91.75 88 PRO A C 1
ATOM 684 O O . PRO A 1 88 ? 25.062 -18.344 -2.809 1 91.75 88 PRO A O 1
ATOM 687 N N . TRP A 1 89 ? 25.266 -17.391 -4.844 1 93.56 89 TRP A N 1
ATOM 688 C CA . TRP A 1 89 ? 24.516 -16.188 -4.488 1 93.56 89 TRP A CA 1
ATOM 689 C C . TRP A 1 89 ? 23.047 -16.359 -4.812 1 93.56 89 TRP A C 1
ATOM 691 O O . TRP A 1 89 ? 22.656 -16.469 -5.98 1 93.56 89 TRP A O 1
ATOM 701 N N . HIS A 1 90 ? 22.188 -16.484 -3.727 1 93 90 HIS A N 1
ATOM 702 C CA . HIS A 1 90 ? 20.734 -16.516 -3.859 1 93 90 HIS A CA 1
ATOM 703 C C . HIS A 1 90 ? 20.141 -15.133 -3.617 1 93 90 HIS A C 1
ATOM 705 O O . HIS A 1 90 ? 20.469 -14.469 -2.639 1 93 90 HIS A O 1
ATOM 711 N N . TYR A 1 91 ? 19.297 -14.719 -4.57 1 94.31 91 TYR A N 1
ATOM 712 C CA . TYR A 1 91 ? 18.719 -13.391 -4.41 1 94.31 91 TYR A CA 1
ATOM 713 C C . TYR A 1 91 ? 17.312 -13.344 -5.004 1 94.31 91 TYR A C 1
ATOM 715 O O . TYR A 1 91 ? 16.922 -14.227 -5.762 1 94.31 91 TYR A O 1
ATOM 723 N N . THR A 1 92 ? 16.516 -12.43 -4.574 1 94.62 92 THR A N 1
ATOM 724 C CA . THR A 1 92 ? 15.203 -12.164 -5.125 1 94.62 92 THR A CA 1
ATOM 725 C C . THR A 1 92 ? 15.148 -10.773 -5.762 1 94.62 92 THR A C 1
ATOM 727 O O . THR A 1 92 ? 15.875 -9.867 -5.34 1 94.62 92 THR A O 1
ATOM 730 N N . VAL A 1 93 ? 14.398 -10.633 -6.805 1 95.19 93 VAL A N 1
ATOM 731 C CA . VAL A 1 93 ? 14.125 -9.352 -7.457 1 95.19 93 VAL A CA 1
ATOM 732 C C . VAL A 1 93 ? 12.633 -9.047 -7.395 1 95.19 93 VAL A C 1
ATOM 734 O O . VAL A 1 93 ? 11.805 -9.867 -7.812 1 95.19 93 VAL A O 1
ATOM 737 N N . LEU A 1 94 ? 12.344 -8.008 -6.797 1 96.38 94 LEU A N 1
ATOM 738 C CA . LEU A 1 94 ? 10.969 -7.516 -6.77 1 96.38 94 LEU A CA 1
ATOM 739 C C . LEU A 1 94 ? 10.773 -6.383 -7.773 1 96.38 94 LEU A C 1
ATOM 741 O O . LEU A 1 94 ? 11.547 -5.418 -7.785 1 96.38 94 LEU A O 1
ATOM 745 N N . HIS A 1 95 ? 9.773 -6.496 -8.602 1 95.81 95 HIS A N 1
ATOM 746 C CA . HIS A 1 95 ? 9.469 -5.465 -9.586 1 95.81 95 HIS A CA 1
ATOM 747 C C . HIS A 1 95 ? 8.242 -4.652 -9.18 1 95.81 95 HIS A C 1
ATOM 749 O O . HIS A 1 95 ? 7.266 -5.211 -8.664 1 95.81 95 HIS A O 1
ATOM 755 N N . TYR A 1 96 ? 8.312 -3.396 -9.398 1 95.56 96 TYR A N 1
ATOM 756 C CA . TYR A 1 96 ? 7.145 -2.535 -9.25 1 95.56 96 TYR A CA 1
ATOM 757 C C . TYR A 1 96 ? 7.09 -1.494 -10.359 1 95.56 96 TYR A C 1
ATOM 759 O O . TYR A 1 96 ? 8.078 -1.283 -11.07 1 95.56 96 TYR A O 1
ATOM 767 N N . GLU A 1 97 ? 5.938 -0.908 -10.5 1 93.5 97 GLU A N 1
ATOM 768 C CA . GLU A 1 97 ? 5.699 0.111 -11.516 1 93.5 97 GLU A CA 1
ATOM 769 C C . GLU A 1 97 ? 5.355 1.455 -10.883 1 93.5 97 GLU A C 1
ATOM 771 O O . GLU A 1 97 ? 4.746 1.506 -9.812 1 93.5 97 GLU A O 1
ATOM 776 N N . MET A 1 98 ? 5.77 2.436 -11.562 1 90.5 98 MET A N 1
ATOM 777 C CA . MET A 1 98 ? 5.34 3.791 -11.234 1 90.5 98 MET A CA 1
ATOM 778 C C . MET A 1 98 ? 4.082 4.164 -12.008 1 90.5 98 MET A C 1
ATOM 780 O O . MET A 1 98 ? 4.125 4.328 -13.227 1 90.5 98 MET A O 1
ATOM 784 N N . ILE A 1 99 ? 3.055 4.297 -11.312 1 91.5 99 ILE A N 1
ATOM 785 C CA . ILE A 1 99 ? 1.772 4.566 -11.953 1 91.5 99 ILE A CA 1
ATOM 786 C C . ILE A 1 99 ? 1.6 6.07 -12.148 1 91.5 99 ILE A C 1
ATOM 788 O O . ILE A 1 99 ? 1.115 6.512 -13.195 1 91.5 99 ILE A O 1
ATOM 792 N N . SER A 1 100 ? 1.962 6.801 -11.141 1 88.94 100 SER A N 1
ATOM 793 C CA . SER A 1 100 ? 1.912 8.258 -11.211 1 88.94 100 SER A CA 1
ATOM 794 C C . SER A 1 100 ? 2.953 8.891 -10.297 1 88.94 100 SER A C 1
ATOM 796 O O . SER A 1 100 ? 3.242 8.375 -9.219 1 88.94 100 SER A O 1
ATOM 798 N N . SER A 1 101 ? 3.549 9.969 -10.82 1 86.81 101 SER A N 1
ATOM 799 C CA . SER A 1 101 ? 4.535 10.727 -10.055 1 86.81 101 SER A CA 1
ATOM 800 C C . SER A 1 101 ? 4.512 12.203 -10.422 1 86.81 101 SER A C 1
ATOM 802 O O . SER A 1 101 ? 4.438 12.555 -11.602 1 86.81 101 SER A O 1
ATOM 804 N N . PRO A 1 102 ? 4.523 12.977 -9.383 1 80.25 102 PRO A N 1
ATOM 805 C CA . PRO A 1 102 ? 4.617 14.398 -9.695 1 80.25 102 PRO A CA 1
ATOM 806 C C . PRO A 1 102 ? 6.027 14.82 -10.109 1 80.25 102 PRO A C 1
ATOM 808 O O . PRO A 1 102 ? 6.25 15.984 -10.453 1 80.25 102 PRO A O 1
ATOM 811 N N . PHE A 1 103 ? 6.883 13.898 -10.062 1 77.62 103 PHE A N 1
ATOM 812 C CA . PHE A 1 103 ? 8.273 14.219 -10.352 1 77.62 103 PHE A CA 1
ATOM 813 C C . PHE A 1 103 ? 8.617 13.875 -11.797 1 77.62 103 PHE A C 1
ATOM 815 O O . PHE A 1 103 ? 8.125 12.875 -12.336 1 77.62 103 PHE A O 1
ATOM 822 N N . SER A 1 104 ? 9.359 14.656 -12.383 1 71.75 104 SER A N 1
ATOM 823 C CA . SER A 1 104 ? 9.812 14.422 -13.75 1 71.75 104 SER A CA 1
ATOM 824 C C . SER A 1 104 ? 11.07 13.57 -13.773 1 71.75 104 SER A C 1
ATOM 826 O O . SER A 1 104 ? 11.5 13.117 -14.844 1 71.75 104 SER A O 1
ATOM 828 N N . VAL A 1 105 ? 11.578 13.391 -12.633 1 64.56 105 VAL A N 1
ATOM 829 C CA . VAL A 1 105 ? 12.82 12.625 -12.57 1 64.56 105 VAL A CA 1
ATOM 830 C C . VAL A 1 105 ? 12.523 11.18 -12.195 1 64.56 105 VAL A C 1
ATOM 832 O O . VAL A 1 105 ? 11.625 10.914 -11.391 1 64.56 105 VAL A O 1
ATOM 835 N N . GLU A 1 106 ? 13.242 10.289 -12.883 1 75.94 106 GLU A N 1
ATOM 836 C CA . GLU A 1 106 ? 13.141 8.875 -12.531 1 75.94 106 GLU A CA 1
ATOM 837 C C . GLU A 1 106 ? 14.156 8.492 -11.469 1 75.94 106 GLU A C 1
ATOM 839 O O . GLU A 1 106 ? 15.281 9 -11.469 1 75.94 106 GLU A O 1
ATOM 844 N N . ILE A 1 107 ? 13.672 7.746 -10.594 1 78.5 107 ILE A N 1
ATOM 845 C CA . ILE A 1 107 ? 14.602 7.246 -9.594 1 78.5 107 ILE A CA 1
ATOM 846 C C . ILE A 1 107 ? 15.562 6.242 -10.234 1 78.5 107 ILE A C 1
ATOM 848 O O . ILE A 1 107 ? 15.133 5.375 -11.008 1 78.5 107 ILE A O 1
ATOM 852 N N . GLY A 1 108 ? 16.797 6.473 -10.008 1 85 108 GLY A N 1
ATOM 853 C CA . GLY A 1 108 ? 17.812 5.629 -10.617 1 85 108 GLY A CA 1
ATOM 854 C C . GLY A 1 108 ? 18.203 4.449 -9.742 1 85 108 GLY A C 1
ATOM 855 O O . GLY A 1 108 ? 17.344 3.711 -9.266 1 85 108 GLY A O 1
ATOM 856 N N . HIS A 1 109 ? 19.5 4.211 -9.711 1 89.12 109 HIS A N 1
ATOM 857 C CA . HIS A 1 109 ? 20.016 3.082 -8.938 1 89.12 109 HIS A CA 1
ATOM 858 C C . HIS A 1 109 ? 20.688 3.551 -7.656 1 89.12 109 HIS A C 1
ATOM 860 O O . HIS A 1 109 ? 21.281 4.633 -7.617 1 89.12 109 HIS A O 1
ATOM 866 N N . PHE A 1 110 ? 20.5 2.84 -6.582 1 87.12 110 PHE A N 1
ATOM 867 C CA . PHE A 1 110 ? 21.125 3.094 -5.293 1 87.12 110 PHE A CA 1
ATOM 868 C C . PHE A 1 110 ? 21.047 1.86 -4.398 1 87.12 110 PHE A C 1
ATOM 870 O O . PHE A 1 110 ? 20.297 0.921 -4.695 1 87.12 110 PHE A O 1
ATOM 877 N N . LYS A 1 111 ? 21.859 1.839 -3.387 1 90.5 111 LYS A N 1
ATOM 878 C CA . LYS A 1 111 ? 21.75 0.751 -2.418 1 90.5 111 LYS A CA 1
ATOM 879 C C . LYS A 1 111 ? 21.422 1.286 -1.026 1 90.5 111 LYS A C 1
ATOM 881 O O . LYS A 1 111 ? 21.844 2.389 -0.666 1 90.5 111 LYS A O 1
ATOM 886 N N . ILE A 1 112 ? 20.703 0.603 -0.292 1 87.19 112 ILE A N 1
ATOM 887 C CA . ILE A 1 112 ? 20.375 0.901 1.098 1 87.19 112 ILE A CA 1
ATOM 888 C C . ILE A 1 112 ? 20.875 -0.223 2 1 87.19 112 ILE A C 1
ATOM 890 O O . ILE A 1 112 ? 20.562 -1.395 1.777 1 87.19 112 ILE A O 1
ATOM 894 N N . GLU A 1 113 ? 21.641 0.202 2.943 1 85.56 113 GLU A N 1
ATOM 895 C CA . GLU A 1 113 ? 22.078 -0.767 3.939 1 85.56 113 GLU A CA 1
ATOM 896 C C . GLU A 1 113 ? 21.109 -0.838 5.113 1 85.56 113 GLU A C 1
ATOM 898 O O . GLU A 1 113 ? 21.016 0.105 5.902 1 85.56 113 GLU A O 1
ATOM 903 N N . THR A 1 114 ? 20.422 -1.858 5.215 1 81.38 114 THR A N 1
ATOM 904 C CA . THR A 1 114 ? 19.422 -2.006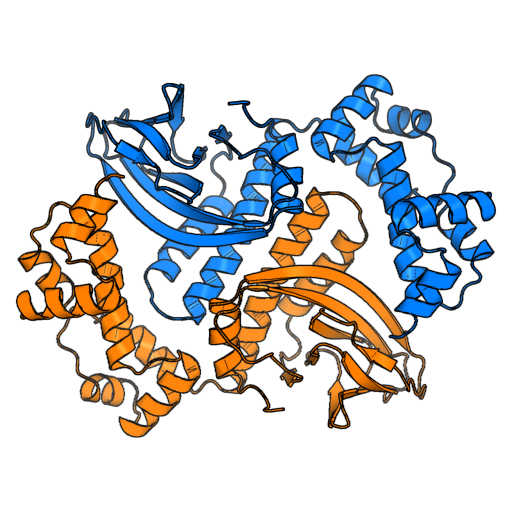 6.27 1 81.38 114 THR A CA 1
ATOM 905 C C . THR A 1 114 ? 20 -2.762 7.461 1 81.38 114 THR A C 1
ATOM 907 O O . THR A 1 114 ? 19.422 -2.734 8.555 1 81.38 114 THR A O 1
ATOM 910 N N . GLY A 1 115 ? 21.156 -3.381 7.254 1 77.62 115 GLY A N 1
ATOM 911 C CA . GLY A 1 115 ? 21.641 -4.316 8.258 1 77.62 115 GLY A CA 1
ATOM 912 C C . GLY A 1 115 ? 20.812 -5.574 8.352 1 77.62 115 GLY A C 1
ATOM 913 O O . GLY A 1 115 ? 19.922 -5.801 7.527 1 77.62 115 GLY A O 1
ATOM 914 N N . HIS A 1 116 ? 21.234 -6.465 9.25 1 70.12 116 HIS A N 1
ATOM 915 C CA . HIS A 1 116 ? 20.438 -7.668 9.484 1 70.12 116 HIS A CA 1
ATOM 916 C C . HIS A 1 116 ? 19.203 -7.363 10.328 1 70.12 116 HIS A C 1
ATOM 918 O O . HIS A 1 116 ? 19.312 -7.133 11.531 1 70.12 116 HIS A O 1
ATOM 924 N N . HIS A 1 117 ? 18.109 -7.133 9.633 1 75.69 117 HIS A N 1
ATOM 925 C CA . HIS A 1 117 ? 16.859 -6.773 10.281 1 75.69 117 HIS A CA 1
ATOM 926 C C . HIS A 1 117 ? 15.812 -7.867 10.109 1 75.69 117 HIS A C 1
ATOM 928 O O . HIS A 1 117 ? 15.547 -8.312 8.992 1 75.69 117 HIS A O 1
ATOM 934 N N . HIS A 1 118 ? 15.234 -8.312 11.125 1 74.44 118 HIS A N 1
ATOM 935 C CA . HIS A 1 118 ? 14.234 -9.383 11.102 1 74.44 118 HIS A CA 1
ATOM 936 C C . HIS A 1 118 ? 13.023 -8.984 10.266 1 74.44 118 HIS A C 1
ATOM 938 O O . HIS A 1 118 ? 12.414 -9.836 9.609 1 74.44 118 HIS A O 1
ATOM 944 N N . LYS A 1 119 ? 12.711 -7.723 10.32 1 85.12 119 LYS A N 1
ATOM 945 C CA . LYS A 1 119 ? 11.555 -7.238 9.57 1 85.12 119 LYS A CA 1
ATOM 946 C C . LYS A 1 119 ? 11.758 -7.414 8.062 1 85.12 119 LYS A C 1
ATOM 948 O O . LYS A 1 119 ? 10.844 -7.824 7.352 1 85.12 119 LYS A O 1
ATOM 953 N N . LEU A 1 120 ? 12.961 -7.051 7.562 1 89.81 120 LEU A N 1
ATOM 954 C CA . LEU A 1 120 ? 13.25 -7.246 6.148 1 89.81 120 LEU A CA 1
ATOM 955 C C . LEU A 1 120 ? 13.109 -8.719 5.762 1 89.81 120 LEU A C 1
ATOM 957 O O . LEU A 1 120 ? 12.461 -9.047 4.766 1 89.81 120 LEU A O 1
ATOM 961 N N . ASP A 1 121 ? 13.672 -9.578 6.633 1 86.81 121 ASP A N 1
ATO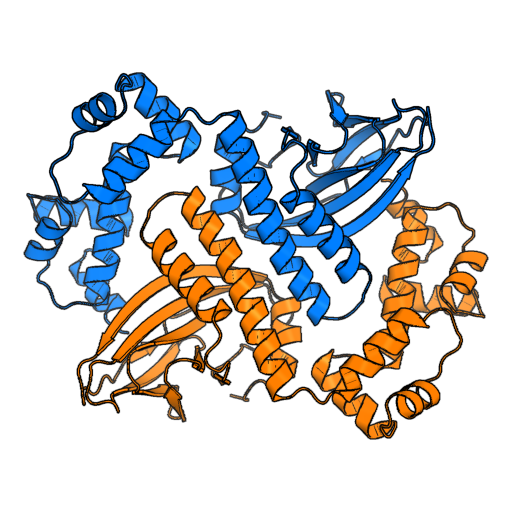M 962 C CA . ASP A 1 121 ? 13.609 -11.016 6.367 1 86.81 121 ASP A CA 1
ATOM 963 C C . ASP A 1 121 ? 12.164 -11.5 6.309 1 86.81 121 ASP A C 1
ATOM 965 O O . ASP A 1 121 ? 11.797 -12.266 5.418 1 86.81 121 ASP A O 1
ATOM 969 N N . TYR A 1 122 ? 11.477 -11.047 7.23 1 85.75 122 TYR A N 1
ATOM 970 C CA . TYR A 1 122 ? 10.07 -11.422 7.305 1 85.75 122 TYR A CA 1
ATOM 971 C C . TYR A 1 122 ? 9.32 -10.984 6.051 1 85.75 122 TYR A C 1
ATOM 973 O O . TYR A 1 122 ? 8.641 -11.789 5.414 1 85.75 122 TYR A O 1
ATOM 981 N N . LEU A 1 123 ? 9.383 -9.703 5.699 1 93.81 123 LEU A N 1
ATOM 982 C CA . LEU A 1 123 ? 8.672 -9.148 4.555 1 93.81 123 LEU A CA 1
ATOM 983 C C . LEU A 1 123 ? 9.039 -9.883 3.271 1 93.81 123 LEU A C 1
ATOM 985 O O . LEU A 1 123 ? 8.164 -10.266 2.494 1 93.81 123 LEU A O 1
ATOM 989 N N . VAL A 1 124 ? 10.305 -10.141 3.125 1 94.19 124 VAL A N 1
ATOM 990 C CA . VAL A 1 124 ? 10.789 -10.789 1.912 1 94.19 124 VAL A CA 1
ATOM 991 C C . VAL A 1 124 ? 10.289 -12.227 1.858 1 94.19 124 VAL A C 1
ATOM 993 O O . VAL A 1 124 ? 9.789 -12.68 0.824 1 94.19 124 VAL A O 1
ATOM 996 N N . HIS A 1 125 ? 10.391 -12.93 2.949 1 90.81 125 HIS A N 1
ATOM 997 C CA . HIS A 1 125 ? 9.93 -14.312 2.994 1 90.81 125 HIS A CA 1
ATOM 998 C C . HIS A 1 125 ? 8.43 -14.398 2.707 1 90.81 125 HIS A C 1
ATOM 1000 O O . HIS A 1 125 ? 7.984 -15.305 1.996 1 90.81 125 HIS A O 1
ATOM 1006 N N . GLN A 1 126 ? 7.652 -13.523 3.279 1 92.75 126 GLN A N 1
ATOM 1007 C CA . GLN A 1 126 ? 6.211 -13.508 3.047 1 92.75 126 GLN A CA 1
ATOM 1008 C C . GLN A 1 126 ? 5.895 -13.211 1.585 1 92.75 126 GLN A C 1
ATOM 1010 O O . GLN A 1 126 ? 5.035 -13.859 0.986 1 92.75 126 GLN A O 1
ATOM 1015 N N . LEU A 1 127 ? 6.578 -12.227 1.032 1 95.81 127 LEU A N 1
ATOM 1016 C CA . LEU A 1 127 ? 6.371 -11.875 -0.368 1 95.81 127 LEU A CA 1
ATOM 1017 C C . LEU A 1 127 ? 6.668 -13.062 -1.277 1 95.81 127 LEU A C 1
ATOM 1019 O O . LEU A 1 127 ? 5.895 -13.359 -2.188 1 95.81 127 LEU A O 1
ATOM 1023 N N . ILE A 1 128 ? 7.785 -13.711 -0.977 1 92.44 128 ILE A N 1
ATOM 1024 C CA . ILE A 1 128 ? 8.164 -14.883 -1.77 1 92.44 128 ILE A CA 1
ATOM 1025 C C . ILE A 1 128 ? 7.086 -15.953 -1.646 1 92.44 128 ILE A C 1
ATOM 1027 O O . ILE A 1 128 ? 6.656 -16.531 -2.648 1 92.44 128 ILE A O 1
ATOM 1031 N N . TYR A 1 129 ? 6.652 -16.188 -0.46 1 85.88 129 TYR A N 1
ATOM 1032 C CA . TYR A 1 129 ? 5.66 -17.219 -0.178 1 85.88 129 TYR A CA 1
ATOM 1033 C C . TYR A 1 129 ? 4.352 -16.922 -0.91 1 85.88 129 TYR A C 1
ATOM 1035 O O . TYR A 1 129 ? 3.852 -17.766 -1.653 1 85.88 129 TYR A O 1
ATOM 1043 N N . PHE A 1 130 ? 3.775 -15.781 -0.755 1 89 130 PHE A N 1
ATOM 1044 C CA . PHE A 1 130 ? 2.465 -15.461 -1.305 1 89 130 PHE A CA 1
ATOM 1045 C C . PHE A 1 130 ? 2.537 -15.289 -2.818 1 89 130 PHE A C 1
ATOM 1047 O O . PHE A 1 130 ? 1.558 -15.539 -3.523 1 89 130 PHE A O 1
ATOM 1054 N N . GLU A 1 131 ? 3.678 -14.836 -3.273 1 89.75 131 GLU A N 1
ATOM 1055 C CA . GLU A 1 131 ? 3.842 -14.703 -4.719 1 89.75 131 GLU A CA 1
ATOM 1056 C C . GLU A 1 131 ? 3.754 -16.062 -5.41 1 89.75 131 GLU A C 1
ATOM 1058 O O . GLU A 1 131 ? 3.305 -16.141 -6.555 1 89.75 131 GLU A O 1
ATOM 1063 N N . LYS A 1 132 ? 4.16 -17.062 -4.746 1 80.38 132 LYS A N 1
ATOM 1064 C CA . LYS A 1 132 ? 4.188 -18.406 -5.324 1 80.38 132 LYS A CA 1
ATOM 1065 C C . LYS A 1 132 ? 2.777 -18.984 -5.453 1 80.38 132 LYS A C 1
ATOM 1067 O O . LYS A 1 132 ? 2.521 -19.828 -6.309 1 80.38 132 LYS A O 1
ATOM 1072 N N . ILE A 1 133 ? 1.938 -18.547 -4.637 1 74.06 133 ILE A N 1
ATOM 1073 C CA . ILE A 1 133 ? 0.575 -19.062 -4.605 1 74.06 133 ILE A CA 1
ATOM 1074 C C . ILE A 1 133 ? -0.336 -18.156 -5.438 1 74.06 133 ILE A C 1
ATOM 1076 O O . ILE A 1 133 ? -0.512 -16.984 -5.125 1 74.06 133 ILE A O 1
ATOM 1080 N N . PRO A 1 134 ? -0.878 -18.719 -6.484 1 75.62 134 PRO A N 1
ATOM 1081 C CA . PRO A 1 134 ? -1.771 -17.891 -7.305 1 75.62 134 PRO A CA 1
ATOM 1082 C C . PRO A 1 134 ? -3.049 -17.5 -6.57 1 75.62 134 PRO A C 1
ATOM 1084 O O . PRO A 1 134 ? -3.439 -18.156 -5.605 1 75.62 134 PRO A O 1
ATOM 1087 N N . GLY A 1 135 ? -3.746 -16.422 -7.117 1 76.81 135 GLY A N 1
ATOM 1088 C CA . GLY A 1 135 ? -5.016 -15.984 -6.562 1 76.81 135 GLY A CA 1
ATOM 1089 C C . GLY A 1 135 ? -5.016 -14.516 -6.172 1 76.81 135 GLY A C 1
ATOM 1090 O O . GLY A 1 135 ? -3.988 -13.984 -5.746 1 76.81 135 GLY A O 1
ATOM 1091 N N . ASP A 1 136 ? -6.176 -13.961 -6.223 1 81.88 136 ASP A N 1
ATOM 1092 C CA . ASP A 1 136 ? -6.332 -12.523 -6 1 81.88 136 ASP A CA 1
ATOM 1093 C C . ASP A 1 136 ? -6.02 -12.156 -4.551 1 81.88 136 ASP A C 1
ATOM 1095 O O . ASP A 1 136 ? -5.496 -11.07 -4.281 1 81.88 136 ASP A O 1
ATOM 1099 N N . LEU A 1 137 ? -6.34 -13.055 -3.703 1 82.81 137 LEU A N 1
ATOM 1100 C CA . LEU A 1 137 ? -6.055 -12.773 -2.301 1 82.81 137 LEU A CA 1
ATOM 1101 C C . LEU A 1 137 ? -4.555 -12.641 -2.068 1 82.81 137 LEU A C 1
ATOM 1103 O O . LEU A 1 137 ? -4.109 -11.711 -1.388 1 82.81 137 LEU A O 1
ATOM 1107 N N . ASN A 1 138 ? -3.799 -13.57 -2.605 1 87.25 138 ASN A N 1
ATOM 1108 C CA . ASN A 1 138 ? -2.35 -13.523 -2.447 1 87.25 138 ASN A CA 1
ATOM 1109 C C . ASN A 1 138 ? -1.742 -12.328 -3.17 1 87.25 138 ASN A C 1
ATOM 1111 O O . ASN A 1 138 ? -0.762 -11.742 -2.703 1 87.25 138 ASN A O 1
ATOM 1115 N N . LYS A 1 139 ? -2.332 -11.992 -4.238 1 91.44 139 LYS A N 1
ATOM 1116 C CA . LYS A 1 139 ? -1.924 -10.773 -4.93 1 91.44 139 LYS A CA 1
ATOM 1117 C C . LYS A 1 139 ? -2.125 -9.547 -4.047 1 91.44 139 LYS A C 1
ATOM 1119 O O . LYS A 1 139 ? -1.257 -8.672 -3.982 1 91.44 139 LYS A O 1
ATOM 1124 N N . LEU A 1 140 ? -3.24 -9.508 -3.43 1 92.25 140 LEU A N 1
ATOM 1125 C CA . LEU A 1 140 ? -3.533 -8.391 -2.535 1 92.25 140 LEU A CA 1
ATOM 1126 C C . LEU A 1 140 ? -2.559 -8.367 -1.362 1 92.25 140 LEU A C 1
ATOM 1128 O O . LEU A 1 140 ? -2.078 -7.297 -0.973 1 92.25 140 LEU A O 1
ATOM 1132 N N . LYS A 1 141 ? -2.275 -9.523 -0.833 1 93.75 141 LYS A N 1
ATOM 1133 C CA . LYS A 1 141 ? -1.292 -9.617 0.243 1 93.75 141 LYS A CA 1
ATOM 1134 C C . LYS A 1 141 ? 0.067 -9.086 -0.209 1 93.75 141 LYS A C 1
ATOM 1136 O O . LYS A 1 141 ? 0.731 -8.359 0.527 1 93.75 141 LYS A O 1
ATOM 1141 N N . CYS A 1 142 ? 0.441 -9.422 -1.393 1 96.75 142 CYS A N 1
ATOM 1142 C CA . CYS A 1 142 ? 1.72 -8.961 -1.923 1 96.75 142 CYS A CA 1
ATOM 1143 C C . CYS A 1 142 ? 1.735 -7.449 -2.072 1 96.75 142 CYS A C 1
ATOM 1145 O O . CYS A 1 142 ? 2.748 -6.805 -1.794 1 96.75 142 CYS A O 1
ATOM 1147 N N . LYS A 1 143 ? 0.625 -6.883 -2.449 1 96.31 143 LYS A N 1
ATOM 1148 C CA . LYS A 1 143 ? 0.532 -5.43 -2.559 1 96.31 143 LYS A CA 1
ATOM 1149 C C . LYS A 1 143 ? 0.746 -4.762 -1.204 1 96.31 143 LYS A C 1
ATOM 1151 O O . LYS A 1 143 ? 1.465 -3.768 -1.104 1 96.31 143 LYS A O 1
ATOM 1156 N N . SER A 1 144 ? 0.088 -5.297 -0.269 1 96 144 SER A N 1
ATOM 1157 C CA . SER A 1 144 ? 0.212 -4.77 1.086 1 96 144 SER A CA 1
ATOM 1158 C C . SER A 1 144 ? 1.637 -4.914 1.608 1 96 144 SER A C 1
ATOM 1160 O O . SER A 1 144 ? 2.211 -3.961 2.137 1 96 144 SER A O 1
ATOM 1162 N N . LEU A 1 145 ? 2.234 -6.086 1.441 1 96.62 145 LEU A N 1
ATOM 1163 C CA . LEU A 1 145 ? 3.59 -6.367 1.896 1 96.62 145 LEU A CA 1
ATOM 1164 C C . LEU A 1 145 ? 4.602 -5.488 1.17 1 96.62 145 LEU A C 1
ATOM 1166 O O . LEU A 1 145 ? 5.57 -5.02 1.772 1 96.62 145 LEU A O 1
ATOM 1170 N N . PHE A 1 146 ? 4.34 -5.277 -0.061 1 97.94 146 PHE A N 1
ATOM 1171 C CA . PHE A 1 146 ? 5.211 -4.422 -0.856 1 97.94 146 PHE A CA 1
ATOM 1172 C C . PHE A 1 146 ? 5.246 -3.008 -0.289 1 97.94 146 PHE A C 1
ATOM 1174 O O . PHE A 1 146 ? 6.32 -2.418 -0.147 1 97.94 146 PHE A O 1
ATOM 1181 N N . MET A 1 147 ? 4.105 -2.463 0.028 1 97.25 147 MET A N 1
ATOM 1182 C CA . MET A 1 147 ? 4.078 -1.109 0.574 1 97.25 147 MET A CA 1
ATOM 1183 C C . MET A 1 147 ? 4.789 -1.052 1.921 1 97.25 147 MET A C 1
ATOM 1185 O O . MET A 1 147 ? 5.422 -0.046 2.25 1 97.25 147 MET A O 1
ATOM 1189 N N . GLN A 1 148 ? 4.68 -2.086 2.723 1 95.06 148 GLN A N 1
ATOM 1190 C CA . GLN A 1 148 ? 5.426 -2.162 3.975 1 95.06 148 GLN A CA 1
ATOM 1191 C C . GLN A 1 148 ? 6.93 -2.178 3.717 1 95.06 148 GLN A C 1
ATOM 1193 O O . GLN A 1 148 ? 7.699 -1.555 4.449 1 95.06 148 GLN A O 1
ATOM 1198 N N . LEU A 1 149 ? 7.309 -2.916 2.699 1 96.12 149 LEU A N 1
ATOM 1199 C CA . LEU A 1 149 ? 8.719 -2.98 2.336 1 96.12 149 LEU A CA 1
ATOM 1200 C C . LEU A 1 149 ? 9.234 -1.613 1.898 1 96.12 149 LEU A C 1
ATOM 1202 O O . LEU A 1 149 ? 10.328 -1.204 2.287 1 96.12 149 LEU A O 1
ATOM 1206 N N . VAL A 1 150 ? 8.461 -0.898 1.108 1 95.06 150 VAL A N 1
ATOM 1207 C CA . VAL A 1 150 ? 8.82 0.444 0.657 1 95.06 150 VAL A CA 1
ATOM 1208 C C . VAL A 1 150 ? 9 1.363 1.862 1 95.06 150 VAL A C 1
ATOM 1210 O O . VAL A 1 150 ? 10.008 2.07 1.966 1 95.06 150 VAL A O 1
ATOM 1213 N N . GLU A 1 151 ? 8 1.3 2.711 1 92.19 151 GLU A N 1
ATOM 1214 C CA . GLU A 1 151 ? 8.125 2.098 3.926 1 92.19 151 GLU A CA 1
ATOM 1215 C C . GLU A 1 151 ? 9.406 1.757 4.688 1 92.19 151 GLU A C 1
ATOM 1217 O O . GLU A 1 151 ? 10.133 2.652 5.121 1 92.19 151 GLU A O 1
ATOM 1222 N N . PHE A 1 152 ? 9.68 0.526 4.816 1 90.06 152 PHE A N 1
ATOM 1223 C CA . PHE A 1 152 ? 10.82 0.023 5.578 1 90.06 152 PHE A CA 1
ATOM 1224 C C . PHE A 1 152 ? 12.133 0.536 5 1 90.06 152 PHE A C 1
ATOM 1226 O O . PHE A 1 152 ? 12.945 1.112 5.723 1 90.06 152 PHE A O 1
ATOM 1233 N N . PHE A 1 153 ? 12.305 0.348 3.688 1 87.44 153 PHE A N 1
ATOM 1234 C CA . PHE A 1 153 ? 13.641 0.67 3.195 1 87.44 153 PHE A CA 1
ATOM 1235 C C . PHE A 1 153 ? 13.82 2.178 3.057 1 87.44 153 PHE A C 1
ATOM 1237 O O . PHE A 1 153 ? 14.938 2.688 3.154 1 87.44 153 PHE A O 1
ATOM 1244 N N . VAL A 1 154 ? 12.766 2.91 2.906 1 86.06 154 VAL A N 1
ATOM 1245 C CA . VAL A 1 154 ? 12.867 4.367 2.867 1 86.06 154 VAL A CA 1
ATOM 1246 C C . VAL A 1 154 ? 13.25 4.895 4.246 1 86.06 154 VAL A C 1
ATOM 1248 O O . VAL A 1 154 ? 14.062 5.812 4.359 1 86.06 154 VAL A O 1
ATOM 1251 N N . ILE A 1 155 ? 12.68 4.297 5.27 1 82.69 155 ILE A N 1
ATOM 1252 C CA . ILE A 1 155 ? 13.016 4.684 6.637 1 82.69 155 ILE A CA 1
ATOM 1253 C C . ILE A 1 155 ? 14.469 4.348 6.926 1 82.69 155 ILE A C 1
ATOM 1255 O O . ILE A 1 155 ? 15.188 5.141 7.543 1 82.69 155 ILE A O 1
ATOM 1259 N N . CYS A 1 156 ? 14.891 3.191 6.488 1 81.62 156 CYS A N 1
ATOM 1260 C CA . CYS A 1 156 ? 16.281 2.805 6.656 1 81.62 156 CYS A CA 1
ATOM 1261 C C . CYS A 1 156 ? 17.219 3.775 5.938 1 81.62 156 CYS A C 1
ATOM 1263 O O . CYS A 1 156 ? 18.281 4.109 6.445 1 81.62 156 CYS A O 1
ATOM 1265 N N . ALA A 1 157 ? 16.844 4.141 4.727 1 77.56 157 ALA A N 1
ATOM 1266 C CA . ALA A 1 157 ? 17.625 5.098 3.959 1 77.56 157 ALA A CA 1
ATOM 1267 C C . ALA A 1 157 ? 17.766 6.422 4.707 1 77.56 157 ALA A C 1
ATOM 1269 O O . ALA A 1 157 ? 18.844 7.031 4.715 1 77.56 157 ALA A O 1
ATOM 1270 N N . LYS A 1 158 ? 16.672 6.809 5.336 1 74.62 158 LYS A N 1
ATOM 1271 C CA . LYS A 1 158 ? 16.688 8.047 6.105 1 74.62 158 LYS A CA 1
ATOM 1272 C C . LYS A 1 158 ? 17.625 7.949 7.301 1 74.62 158 LYS A C 1
ATOM 1274 O O . LYS A 1 158 ? 18.328 8.906 7.625 1 74.62 158 LYS A O 1
ATOM 1279 N N . MET A 1 159 ? 17.531 6.859 7.965 1 66.19 159 MET A N 1
ATOM 1280 C CA . MET A 1 159 ? 18.328 6.676 9.172 1 66.19 159 MET A CA 1
ATOM 1281 C C . MET A 1 159 ? 19.812 6.656 8.844 1 66.19 159 MET A C 1
ATOM 1283 O O . MET A 1 159 ? 20.641 6.941 9.711 1 66.19 159 MET A O 1
ATOM 1287 N N . GLN A 1 160 ? 20.047 6.227 7.672 1 61.47 160 GLN A N 1
ATOM 1288 C CA . GLN A 1 160 ? 21.453 6.207 7.273 1 61.47 160 GLN A CA 1
ATOM 1289 C C . GLN A 1 160 ? 21.984 7.621 7.078 1 61.47 160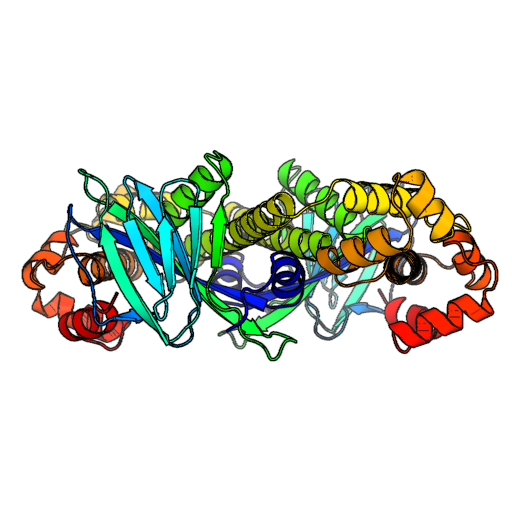 GLN A C 1
ATOM 1291 O O . GLN A 1 160 ? 23.203 7.84 7.109 1 61.47 160 GLN A O 1
ATOM 1296 N N . THR A 1 161 ? 21 8.453 6.812 1 53.41 161 THR A N 1
ATOM 1297 C CA . THR A 1 161 ? 21.422 9.836 6.609 1 53.41 161 THR A CA 1
ATOM 1298 C C . THR A 1 161 ? 21.109 10.688 7.836 1 53.41 161 THR A C 1
ATOM 1300 O O . THR A 1 161 ? 21.516 11.844 7.922 1 53.41 161 THR A O 1
ATOM 1303 N N . SER A 1 162 ? 19.969 10.164 8.578 1 52.66 162 SER A N 1
ATOM 1304 C CA . SER A 1 162 ? 19.25 11.023 9.523 1 52.66 162 SER A CA 1
ATOM 1305 C C . SER A 1 162 ? 20.156 11.406 10.695 1 52.66 162 SER A C 1
ATOM 1307 O O . SER A 1 162 ? 20.922 10.586 11.195 1 52.66 162 SER A O 1
ATOM 1309 N N . ASN A 1 163 ? 20.375 12.672 10.648 1 54.62 163 ASN A N 1
ATOM 1310 C CA . ASN A 1 163 ? 20.75 13.438 11.836 1 54.62 163 ASN A CA 1
ATOM 1311 C C . ASN A 1 163 ? 19.547 13.625 12.773 1 54.62 163 ASN A C 1
ATOM 1313 O O . ASN A 1 163 ? 18.453 13.953 12.328 1 54.62 163 ASN A O 1
ATOM 1317 N N . ASN A 1 164 ? 19.547 13.086 14.047 1 63.12 164 ASN A N 1
ATOM 1318 C CA . ASN A 1 164 ? 18.672 13.094 15.219 1 63.12 164 ASN A CA 1
ATOM 1319 C C . ASN A 1 164 ? 18.031 14.461 15.43 1 63.12 164 ASN A C 1
ATOM 1321 O O . ASN A 1 164 ? 16.906 14.555 15.906 1 63.12 164 ASN A O 1
ATOM 1325 N N . VAL A 1 165 ? 18.5 15.461 14.758 1 74.94 165 VAL A N 1
ATOM 1326 C CA . VAL A 1 165 ? 18.078 16.828 15.07 1 74.94 165 VAL A CA 1
ATOM 1327 C C . VAL A 1 165 ? 16.75 17.125 14.383 1 74.94 165 VAL A C 1
ATOM 1329 O O . VAL A 1 165 ? 15.891 17.797 14.953 1 74.94 165 VAL A O 1
ATOM 1332 N N . VAL A 1 166 ? 16.516 16.547 13.266 1 80.12 166 VAL A N 1
ATOM 1333 C CA . VAL A 1 166 ? 15.305 16.828 12.508 1 80.12 166 VAL A CA 1
ATOM 1334 C C . VAL A 1 166 ? 14.117 16.125 13.164 1 80.12 166 VAL A C 1
ATOM 1336 O O . VAL A 1 166 ? 13.047 16.719 13.312 1 80.12 166 VAL A O 1
ATOM 1339 N N . ASP A 1 167 ? 14.344 14.93 13.586 1 75.25 167 ASP A N 1
ATOM 1340 C CA . ASP A 1 167 ? 13.273 14.211 14.273 1 75.25 167 ASP A CA 1
ATOM 1341 C C . ASP A 1 167 ? 12.875 14.93 15.562 1 75.25 167 ASP A C 1
ATOM 1343 O O . ASP A 1 167 ? 11.688 15.023 15.891 1 75.25 167 ASP A O 1
ATOM 1347 N N . GLN A 1 168 ? 13.828 15.352 16.172 1 77.19 168 GLN A N 1
ATOM 1348 C CA . GLN A 1 168 ? 13.57 16.125 17.391 1 77.19 168 GLN A CA 1
ATOM 1349 C C . GLN A 1 168 ? 12.805 17.406 17.078 1 77.19 168 GLN A C 1
ATOM 1351 O O . GLN A 1 168 ? 11.891 17.781 17.812 1 77.19 168 GLN A O 1
ATOM 1356 N N . ALA A 1 169 ? 13.188 18.062 16.031 1 86.31 169 ALA A N 1
ATOM 1357 C CA . ALA A 1 169 ? 12.508 19.297 15.625 1 86.31 169 ALA A CA 1
ATOM 1358 C C . ALA A 1 169 ? 11.047 19.031 15.273 1 86.31 169 ALA A C 1
ATOM 1360 O O . ALA A 1 169 ? 10.164 19.797 15.664 1 86.31 169 ALA A O 1
ATOM 1361 N N . ILE A 1 170 ? 10.859 17.953 14.625 1 84.5 170 ILE A N 1
ATOM 1362 C CA . ILE A 1 170 ? 9.508 17.562 14.234 1 84.5 170 ILE A CA 1
ATOM 1363 C C . ILE A 1 170 ? 8.664 17.312 15.477 1 84.5 170 ILE A C 1
ATOM 1365 O O . ILE A 1 170 ? 7.535 17.797 15.586 1 84.5 170 ILE A O 1
ATOM 1369 N N . THR A 1 171 ? 9.195 16.531 16.344 1 76.5 171 THR A N 1
ATOM 1370 C CA . THR A 1 171 ? 8.5 16.25 17.594 1 76.5 171 THR A CA 1
ATOM 1371 C C . THR A 1 171 ? 8.156 17.547 18.328 1 76.5 171 THR A C 1
ATOM 1373 O O . THR A 1 171 ? 7.023 17.734 18.766 1 76.5 171 THR A O 1
ATOM 1376 N N . PHE A 1 172 ? 9.117 18.438 18.422 1 82.75 172 PHE A N 1
ATOM 1377 C CA . PHE A 1 172 ? 8.922 19.719 19.078 1 82.75 172 PHE A CA 1
ATOM 1378 C C . PHE A 1 172 ? 7.805 20.516 18.422 1 82.75 172 PHE A C 1
ATOM 1380 O O . PHE A 1 172 ? 6.902 21.016 19.109 1 82.75 172 PHE A O 1
ATOM 1387 N N . MET A 1 173 ? 7.801 20.531 17.125 1 87.94 173 MET A N 1
ATOM 1388 C CA . MET A 1 173 ? 6.82 21.328 16.391 1 87.94 173 MET A CA 1
ATOM 1389 C C . MET A 1 173 ? 5.43 20.719 16.5 1 87.94 173 MET A C 1
ATOM 1391 O O . MET A 1 173 ? 4.434 21.438 16.625 1 87.94 173 MET A O 1
ATOM 1395 N N . THR A 1 174 ? 5.383 19.422 16.484 1 82.62 174 THR A N 1
ATOM 1396 C CA . THR A 1 174 ? 4.098 18.734 16.562 1 82.62 174 THR A CA 1
ATOM 1397 C C . THR A 1 174 ? 3.453 18.953 17.938 1 82.62 174 THR A C 1
ATOM 1399 O O . THR A 1 174 ? 2.232 19.078 18.031 1 82.62 174 THR A O 1
ATOM 1402 N N . GLU A 1 175 ? 4.285 19.062 18.859 1 74.62 175 GLU A N 1
ATOM 1403 C CA . GLU A 1 175 ? 3.793 19.188 20.234 1 74.62 175 GLU A CA 1
ATOM 1404 C C . GLU A 1 175 ? 3.508 20.641 20.578 1 74.62 175 GLU A C 1
ATOM 1406 O O . GLU A 1 175 ? 2.709 20.922 21.484 1 74.62 175 GLU A O 1
ATOM 1411 N N . HIS A 1 176 ? 4.086 21.609 19.812 1 80 176 HIS A N 1
ATOM 1412 C CA . HIS A 1 176 ? 4.035 23 20.281 1 80 176 HIS A CA 1
ATOM 1413 C C . HIS A 1 176 ? 3.525 23.922 19.172 1 80 176 HIS A C 1
ATOM 1415 O O . HIS A 1 176 ? 3.688 25.141 19.266 1 80 176 HIS A O 1
ATOM 1421 N N . TYR A 1 177 ? 2.934 23.328 18.156 1 88.06 177 TYR A N 1
ATOM 1422 C CA . TYR A 1 177 ? 2.57 24.125 16.984 1 88.06 177 TYR A CA 1
ATOM 1423 C C . TYR A 1 177 ? 1.587 25.219 17.359 1 88.06 177 TYR A C 1
ATOM 1425 O O . TYR A 1 177 ? 1.444 26.203 16.641 1 88.06 177 TYR A O 1
ATOM 1433 N N . ARG A 1 178 ? 0.885 25.125 18.453 1 84.62 178 ARG A N 1
ATOM 1434 C CA . ARG A 1 178 ? -0.129 26.094 18.859 1 84.62 178 ARG A CA 1
ATOM 1435 C C . ARG A 1 178 ? 0.514 27.359 19.422 1 84.62 178 ARG A C 1
ATOM 1437 O O . ARG A 1 178 ? -0.143 28.391 19.531 1 84.62 178 ARG A O 1
ATOM 1444 N N . LEU A 1 179 ? 1.752 27.328 19.797 1 80.69 179 LEU A N 1
ATOM 1445 C CA . LEU A 1 179 ? 2.49 28.453 20.375 1 80.69 179 LEU A CA 1
ATOM 1446 C C . LEU A 1 179 ? 3.213 29.25 19.297 1 80.69 179 LEU A C 1
ATOM 1448 O O . LEU A 1 179 ? 3.416 28.75 18.188 1 80.69 179 LEU A O 1
ATOM 1452 N N . PRO A 1 180 ? 3.465 30.438 19.578 1 82.38 180 PRO A N 1
ATOM 1453 C CA . PRO A 1 180 ? 4.215 31.25 18.609 1 82.38 180 PRO A CA 1
ATOM 1454 C C . PRO A 1 180 ? 5.699 30.891 18.562 1 82.38 180 PRO A C 1
ATOM 1456 O O . PRO A 1 180 ? 6.547 31.703 18.938 1 82.38 180 PRO A O 1
ATOM 1459 N N . ILE A 1 181 ? 5.996 29.719 18.078 1 85.31 181 ILE A N 1
ATOM 1460 C CA . ILE A 1 181 ? 7.375 29.25 18.047 1 85.31 181 ILE A CA 1
ATOM 1461 C C . ILE A 1 181 ? 8.07 29.75 16.797 1 85.31 181 ILE A C 1
ATOM 1463 O O . ILE A 1 181 ? 7.461 29.812 15.719 1 85.31 181 ILE A O 1
ATOM 1467 N N . THR A 1 182 ? 9.344 30.125 17.016 1 82.62 182 THR A N 1
ATOM 1468 C CA . THR A 1 182 ? 10.164 30.594 15.906 1 82.62 182 THR A CA 1
ATOM 1469 C C . THR A 1 182 ? 11.188 29.547 15.5 1 82.62 182 THR A C 1
ATOM 1471 O O . THR A 1 182 ? 11.422 28.578 16.234 1 82.62 182 THR A O 1
ATOM 1474 N N . ILE A 1 183 ? 11.695 29.75 14.352 1 84.5 183 ILE A N 1
ATOM 1475 C CA . ILE A 1 183 ? 12.727 28.828 13.852 1 84.5 183 ILE A CA 1
ATOM 1476 C C . ILE A 1 183 ? 13.922 28.828 14.805 1 84.5 183 ILE A C 1
ATOM 1478 O O . ILE A 1 183 ? 14.539 27.797 15.031 1 84.5 183 ILE A O 1
ATOM 1482 N N . ALA A 1 184 ? 14.188 30.031 15.281 1 86 184 ALA A N 1
ATOM 1483 C CA . ALA A 1 184 ? 15.297 30.172 16.219 1 86 184 ALA A CA 1
ATOM 1484 C C . ALA A 1 184 ? 15.062 29.328 17.469 1 86 184 ALA A C 1
ATOM 1486 O O . ALA A 1 184 ? 15.977 28.656 17.953 1 86 184 ALA A O 1
ATOM 1487 N N . GLU A 1 185 ? 13.875 29.406 17.938 1 85.94 185 GLU A N 1
ATOM 1488 C CA . GLU A 1 185 ? 13.523 28.641 19.125 1 85.94 185 GLU A CA 1
ATOM 1489 C C . GLU A 1 185 ? 13.602 27.125 18.859 1 85.94 185 GLU A C 1
ATOM 1491 O O . GLU A 1 185 ? 14.055 26.375 19.703 1 85.94 185 GLU A O 1
ATOM 1496 N N . ILE A 1 186 ? 13.195 26.719 17.703 1 89.19 186 ILE A N 1
ATOM 1497 C CA . ILE A 1 186 ? 13.227 25.312 17.328 1 89.19 186 ILE A CA 1
ATOM 1498 C C . ILE A 1 186 ? 14.68 24.844 17.234 1 89.19 186 ILE A C 1
ATOM 1500 O O . ILE A 1 186 ? 15.016 23.781 17.766 1 89.19 186 ILE A O 1
ATOM 1504 N N . ALA A 1 187 ? 15.445 25.578 16.531 1 88.56 187 ALA A N 1
ATOM 1505 C CA . ALA A 1 187 ? 16.859 25.25 16.375 1 88.56 187 ALA A CA 1
ATOM 1506 C C . ALA A 1 187 ? 17.547 25.125 17.734 1 88.56 187 ALA A C 1
ATOM 1508 O O . ALA A 1 187 ? 18.312 24.188 17.969 1 88.56 187 ALA A O 1
ATOM 1509 N N . GLU A 1 188 ? 17.281 26.156 18.609 1 85.38 188 GLU A N 1
ATOM 1510 C CA . GLU A 1 188 ? 17.844 26.125 19.953 1 85.38 188 GLU A CA 1
ATOM 1511 C C . GLU A 1 188 ? 17.422 24.875 20.703 1 85.38 188 GLU A C 1
ATOM 1513 O O . GLU A 1 188 ? 18.234 24.25 21.391 1 85.38 188 GLU A O 1
ATOM 1518 N N . GLU A 1 189 ? 16.219 24.562 20.578 1 81.25 189 GLU A N 1
ATOM 1519 C CA . GLU A 1 189 ? 15.656 23.406 21.266 1 81.25 189 GLU A CA 1
ATOM 1520 C C . GLU A 1 189 ? 16.359 22.125 20.859 1 81.25 189 GLU A C 1
ATOM 1522 O O . GLU A 1 189 ? 16.562 21.234 21.688 1 81.25 189 GLU A O 1
ATOM 1527 N N . VAL A 1 190 ? 16.703 22 19.578 1 82 190 VAL A N 1
ATOM 1528 C CA . VAL A 1 190 ? 17.25 20.734 19.094 1 82 190 VAL A CA 1
ATOM 1529 C C . VAL A 1 190 ? 18.766 20.812 19.031 1 82 190 VAL A C 1
ATOM 1531 O O . VAL A 1 190 ? 19.422 19.891 18.531 1 82 190 VAL A O 1
ATOM 1534 N N . GLY A 1 191 ? 19.328 21.891 19.453 1 82.25 191 GLY A N 1
ATOM 1535 C CA . GLY A 1 191 ? 20.766 22.062 19.562 1 82.25 191 GLY A CA 1
ATOM 1536 C C . GLY A 1 191 ? 21.453 22.125 18.203 1 82.25 191 GLY A C 1
ATOM 1537 O O . GLY A 1 191 ? 22.516 21.531 18.016 1 82.25 191 GLY A O 1
ATOM 1538 N N . CYS A 1 192 ? 20.812 22.734 17.344 1 82.69 192 CYS A N 1
ATOM 1539 C CA . CYS A 1 192 ? 21.328 22.875 15.977 1 82.69 192 CYS A CA 1
ATOM 1540 C C . CYS A 1 192 ? 21.234 24.328 15.516 1 82.69 192 CYS A C 1
ATOM 1542 O O . CYS A 1 192 ? 20.359 25.078 15.938 1 82.69 192 CYS A O 1
ATOM 1544 N N . ASP A 1 193 ? 22.234 24.781 14.781 1 87.75 193 ASP A N 1
ATOM 1545 C CA . ASP A 1 193 ? 22.109 26.125 14.227 1 87.75 193 ASP A CA 1
ATOM 1546 C C . ASP A 1 193 ? 21 26.172 13.18 1 87.75 193 ASP A C 1
ATOM 1548 O O . ASP A 1 193 ? 20.703 25.172 12.523 1 87.75 193 ASP A O 1
ATOM 1552 N N . ARG A 1 194 ? 20.406 27.375 13.102 1 87.19 194 ARG A N 1
ATOM 1553 C CA . ARG A 1 194 ? 19.219 27.578 12.266 1 87.19 194 ARG A CA 1
ATOM 1554 C C . ARG A 1 194 ? 19.484 27.156 10.828 1 87.19 194 ARG A C 1
ATOM 1556 O O . ARG A 1 194 ? 18.625 26.562 10.18 1 87.19 194 ARG A O 1
ATOM 1563 N N . ARG A 1 195 ? 20.703 27.5 10.352 1 86 195 ARG A N 1
ATOM 1564 C CA . ARG A 1 195 ? 21.031 27.203 8.961 1 86 195 ARG A CA 1
ATOM 1565 C C . ARG A 1 195 ? 21.141 25.703 8.742 1 86 195 ARG A C 1
ATOM 1567 O O . ARG A 1 195 ? 20.625 25.172 7.75 1 86 195 ARG A O 1
ATOM 1574 N N . ARG A 1 196 ? 21.781 25.047 9.672 1 86.75 196 ARG A N 1
ATOM 1575 C CA . ARG A 1 196 ? 21.969 23.609 9.594 1 86.75 196 ARG A CA 1
ATOM 1576 C C . ARG A 1 196 ? 20.641 22.875 9.742 1 86.75 196 ARG A C 1
ATOM 1578 O O . ARG A 1 196 ? 20.359 21.922 9.023 1 86.75 196 ARG A O 1
ATOM 1585 N N . LEU A 1 197 ? 19.875 23.328 10.648 1 87.94 197 LEU A N 1
ATOM 1586 C CA . LEU A 1 197 ? 18.562 22.719 10.836 1 87.94 197 LEU A CA 1
ATOM 1587 C C . LEU A 1 197 ? 17.719 22.828 9.57 1 87.94 197 LEU A C 1
ATOM 1589 O O . LEU A 1 197 ? 17.109 21.844 9.148 1 87.94 197 LEU A O 1
ATOM 1593 N N . ALA A 1 198 ? 17.656 24 8.977 1 86.56 198 ALA A N 1
ATOM 1594 C CA . ALA A 1 198 ? 16.875 24.203 7.758 1 86.56 198 ALA A CA 1
ATOM 1595 C C . ALA A 1 198 ? 17.344 23.25 6.656 1 86.56 198 ALA A C 1
ATOM 1597 O O . ALA A 1 198 ? 16.516 22.641 5.961 1 86.56 198 ALA A O 1
ATOM 1598 N N . TYR A 1 199 ? 18.609 23.141 6.598 1 82.25 199 TYR A N 1
ATOM 1599 C CA . TYR A 1 199 ? 19.203 22.266 5.586 1 82.25 199 TYR A CA 1
ATOM 1600 C C . TYR A 1 199 ? 18.812 20.812 5.812 1 82.25 199 TYR A C 1
ATOM 1602 O O . TYR A 1 199 ? 18.297 20.156 4.906 1 82.25 199 TYR A O 1
ATOM 1610 N N . LEU A 1 200 ? 19.016 20.375 6.973 1 77.81 200 LEU A N 1
ATOM 1611 C CA . LEU A 1 200 ? 18.719 19 7.328 1 77.81 200 LEU A CA 1
ATOM 1612 C C . LEU A 1 200 ? 17.219 18.719 7.207 1 77.81 200 LEU A C 1
ATOM 1614 O O . LEU A 1 200 ? 16.828 17.625 6.77 1 77.81 200 LEU A O 1
ATOM 1618 N N . PHE A 1 201 ? 16.438 19.656 7.664 1 84.31 201 PHE A N 1
ATOM 1619 C CA . PHE A 1 201 ? 14.992 19.516 7.648 1 84.31 201 PHE A CA 1
ATOM 1620 C C . PHE A 1 201 ? 14.484 19.359 6.223 1 84.31 201 PHE A C 1
ATOM 1622 O O . PHE A 1 201 ? 13.656 18.484 5.945 1 84.31 201 PHE A O 1
ATOM 1629 N N . ASP A 1 202 ? 14.938 20.188 5.359 1 80.06 202 ASP A N 1
ATOM 1630 C CA . ASP A 1 202 ? 14.555 20.125 3.953 1 80.06 202 ASP A CA 1
ATOM 1631 C C . ASP A 1 202 ? 14.977 18.797 3.324 1 80.06 202 ASP A C 1
ATOM 1633 O O . ASP A 1 202 ? 14.203 18.188 2.574 1 80.06 202 ASP A O 1
ATOM 1637 N N . LYS A 1 203 ? 16.125 18.422 3.666 1 69.88 203 LYS A N 1
ATOM 1638 C CA . LYS A 1 203 ? 16.656 17.172 3.133 1 69.88 203 LYS A CA 1
ATOM 1639 C C . LYS A 1 203 ? 15.781 15.992 3.533 1 69.88 203 LYS A C 1
ATOM 1641 O O . LYS A 1 203 ? 15.57 15.07 2.74 1 69.88 203 LYS A O 1
ATOM 1646 N N . GLN A 1 204 ? 15.273 16.094 4.746 1 68.19 204 GLN A N 1
ATOM 1647 C CA . GLN A 1 204 ? 14.531 14.961 5.301 1 68.19 204 GLN A CA 1
ATOM 1648 C C . GLN A 1 204 ? 13.039 15.062 4.965 1 68.19 204 GLN A C 1
ATOM 1650 O O . GLN A 1 204 ? 12.383 14.047 4.719 1 68.19 204 GLN A O 1
ATOM 1655 N N . THR A 1 205 ? 12.469 16.25 5.043 1 72.38 205 THR A N 1
ATOM 1656 C CA . THR A 1 205 ? 11.023 16.391 4.969 1 72.38 205 THR A CA 1
ATOM 1657 C C . THR A 1 205 ? 10.602 17 3.635 1 72.38 205 THR A C 1
ATOM 1659 O O . THR A 1 205 ? 9.43 16.969 3.266 1 72.38 205 THR A O 1
ATOM 1662 N N . GLY A 1 206 ? 11.594 17.578 2.867 1 71.38 206 GLY A N 1
ATOM 1663 C CA . GLY A 1 206 ? 11.312 18.312 1.639 1 71.38 206 GLY A CA 1
ATOM 1664 C C . GLY A 1 206 ? 10.781 19.703 1.88 1 71.38 206 GLY A C 1
ATOM 1665 O O . GLY A 1 206 ? 10.391 20.406 0.938 1 71.38 206 GLY A O 1
ATOM 1666 N N . MET A 1 207 ? 10.727 20.078 3.133 1 80.56 207 MET A N 1
ATOM 1667 C CA . MET A 1 207 ? 10.195 21.391 3.506 1 80.56 207 MET A CA 1
ATOM 1668 C C . MET A 1 207 ? 11.109 22.094 4.512 1 80.56 207 MET A C 1
ATOM 1670 O O . MET A 1 207 ? 11.93 21.438 5.16 1 80.56 207 MET A O 1
ATOM 1674 N N . SER A 1 208 ? 11.078 23.406 4.582 1 87.31 208 SER A N 1
ATOM 1675 C CA . SER A 1 208 ? 11.727 24.141 5.668 1 87.31 208 SER A CA 1
ATOM 1676 C C . SER A 1 208 ? 10.977 23.953 6.984 1 87.31 208 SER A C 1
ATOM 1678 O O . SER A 1 208 ? 9.805 23.578 6.988 1 87.31 208 SER A O 1
ATOM 1680 N N . PRO A 1 209 ? 11.617 24.234 8.062 1 87.88 209 PRO A N 1
ATOM 1681 C CA . PRO A 1 209 ? 10.945 24.125 9.359 1 87.88 209 PRO A CA 1
ATOM 1682 C C . PRO A 1 209 ? 9.688 24.984 9.453 1 87.88 209 PRO A C 1
ATOM 1684 O O . PRO A 1 209 ? 8.664 24.531 9.961 1 87.88 209 PRO A O 1
ATOM 1687 N N . ILE A 1 210 ? 9.766 26.188 8.93 1 87.62 210 ILE A N 1
ATOM 1688 C CA . ILE A 1 210 ? 8.625 27.094 9.016 1 87.62 210 ILE A CA 1
ATOM 1689 C C . ILE A 1 210 ? 7.484 26.578 8.141 1 87.62 210 ILE A C 1
ATOM 1691 O O . ILE A 1 210 ? 6.312 26.656 8.523 1 87.62 210 ILE A O 1
ATOM 1695 N N . GLN A 1 211 ? 7.816 26.094 7.004 1 89.38 211 GLN A N 1
ATOM 1696 C CA . GLN A 1 211 ? 6.809 25.484 6.137 1 89.38 211 GLN A CA 1
ATOM 1697 C C . GLN A 1 211 ? 6.141 24.297 6.816 1 89.38 211 GLN A C 1
ATOM 1699 O O . GLN A 1 211 ? 4.926 24.109 6.715 1 89.38 211 GLN A O 1
ATOM 1704 N N . PHE A 1 212 ? 7.016 23.531 7.457 1 91.12 212 PHE A N 1
ATOM 1705 C CA . PHE A 1 212 ? 6.496 22.359 8.164 1 91.12 212 PHE A CA 1
ATOM 1706 C C . 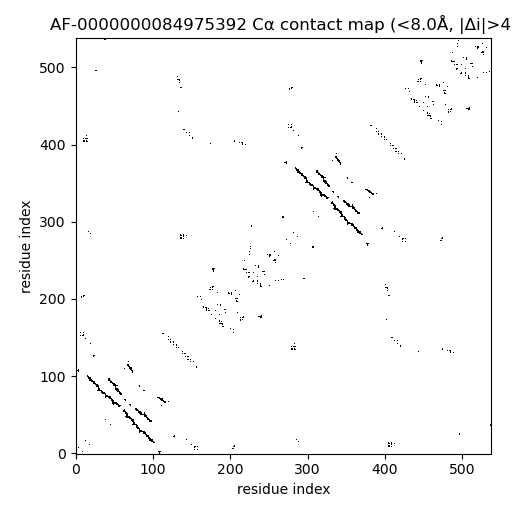PHE A 1 212 ? 5.531 22.781 9.266 1 91.12 212 PHE A C 1
ATOM 1708 O O . PHE A 1 212 ? 4.445 22.219 9.398 1 91.12 212 PHE A O 1
ATOM 1715 N N . LEU A 1 213 ? 5.914 23.766 10.047 1 88.94 213 LEU A N 1
ATOM 1716 C CA . LEU A 1 213 ? 5.062 24.297 11.109 1 88.94 213 LEU A CA 1
ATOM 1717 C C . LEU A 1 213 ? 3.738 24.797 10.539 1 88.94 213 LEU A C 1
ATOM 1719 O O . LEU A 1 213 ? 2.674 24.5 11.086 1 88.94 213 LEU A O 1
ATOM 1723 N N . THR A 1 214 ? 3.865 25.469 9.461 1 91.25 214 THR A N 1
ATOM 1724 C CA . THR A 1 214 ? 2.676 25.984 8.781 1 91.25 214 THR A CA 1
ATOM 1725 C C . THR A 1 214 ? 1.77 24.828 8.352 1 91.25 214 THR A C 1
ATOM 1727 O O . THR A 1 214 ? 0.556 24.875 8.562 1 91.25 214 THR A O 1
ATOM 1730 N N . GLU A 1 215 ? 2.387 23.828 7.785 1 90.62 215 GLU A N 1
ATOM 1731 C CA . GLU A 1 215 ? 1.615 22.688 7.309 1 90.62 215 GLU A CA 1
ATOM 1732 C C . GLU A 1 215 ? 0.893 21.984 8.453 1 90.62 215 GLU A C 1
ATOM 1734 O O . GLU A 1 215 ? -0.254 21.562 8.305 1 90.62 215 GLU A O 1
ATOM 1739 N N . ILE A 1 216 ? 1.562 21.781 9.57 1 87.31 216 ILE A N 1
ATOM 1740 C CA . ILE A 1 216 ? 0.928 21.188 10.742 1 87.31 216 ILE A CA 1
ATOM 1741 C C . ILE A 1 216 ? -0.304 22 11.133 1 87.31 216 ILE A C 1
ATOM 1743 O O . ILE A 1 216 ? -1.378 21.438 11.359 1 87.31 216 ILE A O 1
ATOM 1747 N N . ARG A 1 217 ? -0.083 23.25 11.195 1 89 217 ARG A N 1
ATOM 1748 C CA . ARG A 1 217 ? -1.156 24.141 11.625 1 89 217 ARG A CA 1
ATOM 1749 C C . ARG A 1 217 ? -2.324 24.109 10.641 1 89 217 ARG A C 1
ATOM 1751 O O . ARG A 1 217 ? -3.482 24.016 11.055 1 89 217 ARG A O 1
ATOM 1758 N N . LEU A 1 218 ? -1.993 24.109 9.398 1 91.12 218 LEU A N 1
ATOM 1759 C CA . LEU A 1 218 ? -3.039 24.094 8.375 1 91.12 218 LEU A CA 1
ATOM 1760 C C . LEU A 1 218 ? -3.789 22.766 8.375 1 91.12 218 LEU A C 1
ATOM 1762 O O . LEU A 1 218 ? -5.008 22.75 8.203 1 91.12 218 LEU A O 1
ATOM 1766 N N . LYS A 1 219 ? -3.057 21.75 8.484 1 87.06 219 LYS A N 1
ATOM 1767 C CA . LYS A 1 219 ? -3.705 20.438 8.555 1 87.06 219 LYS A CA 1
ATOM 1768 C C . LYS A 1 219 ? -4.688 20.375 9.727 1 87.06 219 LYS A C 1
ATOM 1770 O O . LYS A 1 219 ? -5.801 19.875 9.578 1 87.06 219 LYS A O 1
ATOM 1775 N N . GLN A 1 220 ? -4.305 20.859 10.812 1 83.25 220 GLN A N 1
ATOM 1776 C CA . GLN A 1 220 ? -5.184 20.922 11.977 1 83.25 220 GLN A CA 1
ATOM 1777 C C . GLN A 1 220 ? -6.406 21.781 11.695 1 83.25 220 GLN A C 1
ATOM 1779 O O . GLN A 1 220 ? -7.516 21.453 12.125 1 83.25 220 GLN A O 1
ATOM 1784 N N . SER A 1 221 ? -6.125 22.797 11 1 90.62 221 SER A N 1
ATOM 1785 C CA . SER A 1 221 ? -7.238 23.688 10.688 1 90.62 221 SER A CA 1
ATOM 1786 C C . SER A 1 221 ? -8.266 23 9.797 1 90.62 221 SER A C 1
ATOM 1788 O O . SER A 1 221 ? -9.469 23.172 9.977 1 90.62 221 SER A O 1
ATOM 1790 N N . ARG A 1 222 ? -7.75 22.266 8.859 1 85.56 222 ARG A N 1
ATOM 1791 C CA . ARG A 1 222 ? -8.664 21.531 7.984 1 85.56 222 ARG A CA 1
ATOM 1792 C C . ARG A 1 222 ? -9.547 20.578 8.781 1 85.56 222 ARG A C 1
ATOM 1794 O O . ARG A 1 222 ? -10.742 20.469 8.523 1 85.56 222 ARG A O 1
ATOM 1801 N N . GLU A 1 223 ? -9 19.969 9.672 1 79.38 223 GLU A N 1
ATOM 1802 C CA . GLU A 1 223 ? -9.758 19.047 10.523 1 79.38 223 GLU A CA 1
ATOM 1803 C C . GLU A 1 223 ? -10.836 19.797 11.305 1 79.38 223 GLU A C 1
ATOM 1805 O O . GLU A 1 223 ? -11.992 19.375 11.344 1 79.38 223 GLU A O 1
ATOM 1810 N N . LEU A 1 224 ? -10.453 20.891 11.836 1 80.69 224 LEU A N 1
ATOM 1811 C CA . LEU A 1 224 ? -11.391 21.688 12.633 1 80.69 224 LEU A CA 1
ATOM 1812 C C . LEU A 1 224 ? -12.492 22.266 11.758 1 80.69 224 LEU A C 1
ATOM 1814 O O . LEU A 1 224 ? -13.656 22.281 12.164 1 80.69 224 LEU A O 1
ATOM 1818 N N . LEU A 1 225 ? -12.086 22.656 10.562 1 85.12 225 LEU A N 1
ATOM 1819 C CA . LEU A 1 225 ? -13.039 23.266 9.641 1 85.12 225 LEU A CA 1
ATOM 1820 C C . LEU A 1 225 ? -14.07 22.234 9.18 1 85.12 225 LEU A C 1
ATOM 1822 O O . LEU A 1 225 ? -15.234 22.578 8.945 1 85.12 225 LEU A O 1
ATOM 1826 N N . ARG A 1 226 ? -13.617 21.062 9.133 1 76 226 ARG A N 1
ATOM 1827 C CA . ARG A 1 226 ? -14.484 20 8.625 1 76 226 ARG A CA 1
ATOM 1828 C C . ARG A 1 226 ? -15.359 19.438 9.734 1 76 226 ARG A C 1
ATOM 1830 O O . ARG A 1 226 ? -16.453 18.922 9.469 1 76 226 ARG A O 1
ATOM 1837 N N . THR A 1 227 ? -14.938 19.578 10.969 1 70.19 227 THR A N 1
ATOM 1838 C CA . THR A 1 227 ? -15.562 18.766 12.008 1 70.19 227 THR A CA 1
ATOM 1839 C C . THR A 1 227 ? -16.234 19.656 13.055 1 70.19 227 THR A C 1
ATOM 1841 O O . THR A 1 227 ? -16.969 19.172 13.914 1 70.19 227 THR A O 1
ATOM 1844 N N . THR A 1 228 ? -15.945 20.953 13.055 1 72.25 228 THR A N 1
ATOM 1845 C CA . THR A 1 228 ? -16.484 21.828 14.07 1 72.25 228 THR A CA 1
ATOM 1846 C C . THR A 1 228 ? -17.141 23.062 13.438 1 72.25 228 THR A C 1
ATOM 1848 O O . THR A 1 228 ? -17.016 23.281 12.234 1 72.25 228 THR A O 1
ATOM 1851 N N . SER A 1 229 ? -17.875 23.766 14.258 1 79.5 229 SER A N 1
ATOM 1852 C CA . SER A 1 229 ? -18.453 25.047 13.836 1 79.5 229 SER A CA 1
ATOM 1853 C C . SER A 1 229 ? -17.734 26.219 14.492 1 79.5 229 SER A C 1
ATOM 1855 O O . SER A 1 229 ? -18.281 27.312 14.602 1 79.5 229 SER A O 1
ATOM 1857 N N . ILE A 1 230 ? -16.5 25.969 14.945 1 81.5 230 ILE A N 1
ATOM 1858 C CA . ILE A 1 230 ? -15.703 27 15.586 1 81.5 230 ILE A CA 1
ATOM 1859 C C . ILE A 1 230 ? -15.469 28.156 14.617 1 81.5 230 ILE A C 1
ATOM 1861 O O . ILE A 1 230 ? -15.18 27.938 13.438 1 81.5 230 ILE A O 1
ATOM 1865 N N . PRO A 1 231 ? -15.719 29.359 15.133 1 87.06 231 PRO A N 1
ATOM 1866 C CA . PRO A 1 231 ? -15.453 30.5 14.25 1 87.06 231 PRO A CA 1
ATOM 1867 C C . PRO A 1 231 ? -14.031 30.5 13.711 1 87.06 231 PRO A C 1
ATOM 1869 O O . PRO A 1 231 ? -13.094 30.094 14.406 1 87.06 231 PRO A O 1
ATOM 1872 N N . ILE A 1 232 ? -13.883 31.016 12.57 1 91.62 232 ILE A N 1
ATOM 1873 C CA . ILE A 1 232 ? -12.609 31.031 11.859 1 91.62 232 ILE A CA 1
ATOM 1874 C C . ILE A 1 232 ? -11.547 31.719 12.711 1 91.62 232 ILE A C 1
ATOM 1876 O O . ILE A 1 232 ? -10.406 31.266 12.781 1 91.62 232 ILE A O 1
ATOM 1880 N N . LYS A 1 233 ? -11.969 32.844 13.344 1 89.5 233 LYS A N 1
ATOM 1881 C CA . LYS A 1 233 ? -11.031 33.594 14.188 1 89.5 233 LYS A CA 1
ATOM 1882 C C . LYS A 1 233 ? -10.484 32.719 15.312 1 89.5 233 LYS A C 1
ATOM 1884 O O . LYS A 1 233 ? -9.297 32.781 15.625 1 89.5 233 LYS A O 1
ATOM 1889 N N . ASP A 1 234 ? -11.344 31.938 15.883 1 88.44 234 ASP A N 1
ATOM 1890 C CA . ASP A 1 234 ? -10.961 31.078 17 1 88.44 234 ASP A CA 1
ATOM 1891 C C . ASP A 1 234 ? -10.086 29.922 16.516 1 88.44 234 ASP A C 1
ATOM 1893 O O . ASP A 1 234 ? -9.156 29.5 17.219 1 88.44 234 ASP A O 1
ATOM 1897 N N . ILE A 1 235 ? -10.359 29.359 15.352 1 92 235 ILE A N 1
ATOM 1898 C CA . ILE A 1 235 ? -9.539 28.297 14.766 1 92 235 ILE A CA 1
ATOM 1899 C C . ILE A 1 235 ? -8.117 28.812 14.555 1 92 235 ILE A C 1
ATOM 1901 O O . ILE A 1 235 ? -7.148 28.109 14.852 1 92 235 ILE A O 1
ATOM 1905 N N . ALA A 1 236 ? -8.016 30.016 14.07 1 91.06 236 ALA A N 1
ATOM 1906 C CA . ALA A 1 236 ? -6.699 30.609 13.859 1 91.06 236 ALA A CA 1
ATOM 1907 C C . ALA A 1 236 ? -5.879 30.609 15.148 1 91.06 236 ALA A C 1
ATOM 1909 O O . ALA A 1 236 ? -4.719 30.172 15.148 1 91.06 236 ALA A O 1
ATOM 1910 N N . GLU A 1 237 ? -6.539 31 16.234 1 85.56 237 GLU A N 1
ATOM 1911 C CA . GLU A 1 237 ? -5.863 31.078 17.531 1 85.56 237 GLU A CA 1
ATOM 1912 C C . GLU A 1 237 ? -5.496 29.688 18.031 1 85.56 237 GLU A C 1
ATOM 1914 O O . GLU A 1 237 ? -4.398 29.469 18.547 1 85.56 237 GLU A O 1
ATOM 1919 N N . LEU A 1 238 ? -6.332 28.797 17.812 1 86.06 238 LEU A N 1
ATOM 1920 C CA . LEU A 1 238 ? -6.16 27.422 18.297 1 86.06 238 LEU A CA 1
ATOM 1921 C C . LEU A 1 238 ? -4.984 26.75 17.609 1 86.06 238 LEU A C 1
ATOM 1923 O O . LEU A 1 238 ? -4.336 25.875 18.188 1 86.06 238 LEU A O 1
ATOM 1927 N N . ILE A 1 239 ? -4.77 27.188 16.422 1 89.62 239 ILE A N 1
ATOM 1928 C CA . ILE A 1 239 ? -3.723 26.484 15.688 1 89.62 239 ILE A CA 1
ATOM 1929 C C . ILE A 1 239 ? -2.447 27.328 15.68 1 89.62 239 ILE A C 1
ATOM 1931 O O . ILE A 1 239 ? -1.49 27.016 14.969 1 89.62 239 ILE A O 1
ATOM 1935 N N . GLY A 1 240 ? -2.453 28.484 16.359 1 88.06 240 GLY A N 1
ATOM 1936 C CA . GLY A 1 240 ? -1.192 29.156 16.625 1 88.06 240 GLY A CA 1
ATOM 1937 C C . GLY A 1 240 ? -1.041 30.453 15.875 1 88.06 240 GLY A C 1
ATOM 1938 O O . GLY A 1 240 ? 0.046 31.031 15.836 1 88.06 240 GLY A O 1
ATOM 1939 N N . TYR A 1 241 ? -2.07 30.922 15.258 1 89.44 241 TYR A N 1
ATOM 1940 C CA . TYR A 1 241 ? -2.006 32.219 14.586 1 89.44 241 TYR A CA 1
ATOM 1941 C C . TYR A 1 241 ? -2.607 33.312 15.461 1 89.44 241 TYR A C 1
ATOM 1943 O O . TYR A 1 241 ? -3.693 33.156 16.031 1 89.44 241 TYR A O 1
ATOM 1951 N N . GLN A 1 242 ? -1.886 34.375 15.523 1 82.38 242 GLN A N 1
ATOM 1952 C CA . GLN A 1 242 ? -2.396 35.5 16.281 1 82.38 242 GLN A CA 1
ATOM 1953 C C . GLN A 1 242 ? -3.279 36.406 15.398 1 82.38 242 GLN A C 1
ATOM 1955 O O . GLN A 1 242 ? -4.133 37.125 15.906 1 82.38 242 GLN A O 1
ATOM 1960 N N . ASP A 1 243 ? -3.014 36.25 14.141 1 86.69 243 ASP A N 1
ATOM 1961 C CA . ASP A 1 243 ? -3.74 37.062 13.156 1 86.69 243 ASP A CA 1
ATOM 1962 C C . ASP A 1 243 ? -4.59 36.156 12.25 1 86.69 243 ASP A C 1
ATOM 1964 O O . ASP A 1 243 ? -4.059 35.469 11.391 1 86.69 243 ASP A O 1
ATOM 1968 N N . ALA A 1 244 ? -5.891 36.281 12.43 1 90.5 244 ALA A N 1
ATOM 1969 C CA . ALA A 1 244 ? -6.816 35.469 11.648 1 90.5 244 ALA A CA 1
ATOM 1970 C C . ALA A 1 244 ? -6.738 35.812 10.164 1 90.5 244 ALA A C 1
ATOM 1972 O O . ALA A 1 244 ? -6.91 34.938 9.305 1 90.5 244 ALA A O 1
ATOM 1973 N N . PHE A 1 245 ? -6.469 37.094 9.93 1 87.12 245 PHE A N 1
ATOM 1974 C CA . PHE A 1 245 ? -6.355 37.5 8.539 1 87.12 245 PHE A CA 1
ATOM 1975 C C . PHE A 1 245 ? -5.164 36.844 7.863 1 87.12 245 PHE A C 1
ATOM 1977 O O . PHE A 1 245 ? -5.258 36.375 6.723 1 87.12 245 PHE A O 1
ATOM 1984 N N . TYR A 1 246 ? -4.133 36.844 8.633 1 90.12 246 TYR A N 1
ATOM 1985 C CA . TYR A 1 246 ? -2.947 36.188 8.094 1 90.12 246 TYR A CA 1
ATOM 1986 C C . TYR A 1 246 ? -3.193 34.688 7.891 1 90.12 246 TYR A C 1
ATOM 1988 O O . TYR A 1 246 ? -2.805 34.125 6.867 1 90.12 246 TYR A O 1
ATOM 1996 N N . PHE A 1 247 ? -3.811 34.062 8.859 1 93.81 247 PHE A N 1
ATOM 1997 C CA . PHE A 1 247 ? -4.18 32.656 8.742 1 93.81 247 PHE A CA 1
ATOM 1998 C C . PHE A 1 247 ? -4.992 32.406 7.473 1 93.81 247 PHE A C 1
ATOM 2000 O O . PHE A 1 247 ? -4.695 31.5 6.703 1 93.81 247 PHE A O 1
ATOM 2007 N N . CYS A 1 248 ? -5.953 33.188 7.215 1 91.94 248 CYS A N 1
ATOM 2008 C CA . CYS A 1 248 ? -6.824 33.031 6.059 1 91.94 248 CYS A CA 1
ATOM 2009 C C . CYS A 1 248 ? -6.035 33.125 4.758 1 91.94 248 CYS A C 1
ATOM 2011 O O . CYS A 1 248 ? -6.281 32.406 3.809 1 91.94 248 CYS A O 1
ATOM 2013 N N . ARG A 1 249 ? -5.09 34.031 4.746 1 89.88 249 ARG A N 1
ATOM 2014 C CA . ARG A 1 249 ? -4.254 34.219 3.568 1 89.88 249 ARG A CA 1
ATOM 2015 C C . ARG A 1 249 ? -3.383 33 3.307 1 89.88 249 ARG A C 1
ATOM 2017 O O . ARG A 1 249 ? -3.266 32.562 2.166 1 89.88 249 ARG A O 1
ATOM 2024 N N . VAL A 1 250 ? -2.834 32.5 4.344 1 92.5 250 VAL A N 1
ATOM 2025 C CA . VAL A 1 250 ? -1.95 31.344 4.23 1 92.5 250 VAL A CA 1
ATOM 2026 C C . VAL A 1 250 ? -2.752 30.125 3.793 1 92.5 250 VAL A C 1
ATOM 2028 O O . VAL A 1 250 ? -2.307 29.344 2.941 1 92.5 250 VAL A O 1
ATOM 2031 N N . PHE A 1 251 ? -3.934 29.922 4.367 1 94.25 251 PHE A N 1
ATOM 2032 C CA . PHE A 1 251 ? -4.824 28.812 4.031 1 94.25 251 PHE A CA 1
ATOM 2033 C C . PHE A 1 251 ? -5.215 28.859 2.559 1 94.25 251 PHE A C 1
ATOM 2035 O O . PHE A 1 251 ? -5.113 27.859 1.854 1 94.25 251 PHE A O 1
ATOM 2042 N N . LYS A 1 252 ? -5.52 29.984 2.121 1 90.69 252 LYS A N 1
ATOM 2043 C CA . LYS A 1 252 ? -5.93 30.156 0.73 1 90.69 252 LYS A CA 1
ATOM 2044 C C . LYS A 1 252 ? -4.766 29.891 -0.222 1 90.69 252 LYS A C 1
ATOM 2046 O O . LYS A 1 252 ? -4.945 29.297 -1.284 1 90.69 252 LYS A O 1
ATOM 2051 N N . LYS A 1 253 ? -3.658 30.391 0.148 1 89.56 253 LYS A N 1
ATOM 2052 C CA . LYS A 1 253 ? -2.469 30.172 -0.667 1 89.56 253 LYS A CA 1
ATOM 2053 C C . LYS A 1 253 ? -2.203 28.672 -0.839 1 89.56 253 LYS A C 1
ATOM 2055 O O . LYS A 1 253 ? -1.869 28.219 -1.936 1 89.56 253 LYS A O 1
ATOM 2060 N N . GLN A 1 254 ? -2.414 27.938 0.249 1 87.56 254 GLN A N 1
ATOM 2061 C CA . GLN A 1 254 ? -2.08 26.516 0.263 1 87.56 254 GLN A CA 1
ATOM 2062 C C . GLN A 1 254 ? -3.17 25.688 -0.411 1 87.56 254 GLN A C 1
ATOM 2064 O O . GLN A 1 254 ? -2.873 24.766 -1.161 1 87.56 254 GLN A O 1
ATOM 2069 N N . TYR A 1 255 ? -4.461 25.984 -0.155 1 86.81 255 TYR A N 1
ATOM 2070 C CA . TYR A 1 255 ? -5.551 25.094 -0.545 1 86.81 255 TYR A CA 1
ATOM 2071 C C . TYR A 1 255 ? -6.426 25.75 -1.612 1 86.81 255 TYR A C 1
ATOM 2073 O O . TYR A 1 255 ? -7.402 25.156 -2.07 1 86.81 255 TYR A O 1
ATOM 2081 N N . HIS A 1 256 ? -6.156 26.984 -1.913 1 87.12 256 HIS A N 1
ATOM 2082 C CA . HIS A 1 256 ? -6.805 27.734 -2.982 1 87.12 256 HIS A CA 1
ATOM 2083 C C . HIS A 1 256 ? -8.266 28.016 -2.648 1 87.12 256 HIS A C 1
ATOM 2085 O O . HIS A 1 256 ? -9.062 28.312 -3.539 1 87.12 256 HIS A O 1
ATOM 2091 N N . LEU A 1 257 ? -8.672 27.828 -1.451 1 87 257 LEU A N 1
ATOM 2092 C CA . LEU A 1 257 ? -9.969 28.188 -0.878 1 87 257 LEU A CA 1
ATOM 2093 C C . LEU A 1 257 ? -9.789 28.922 0.446 1 87 257 LEU A C 1
ATOM 2095 O O . LEU A 1 257 ? -8.859 28.625 1.202 1 87 257 LEU A O 1
ATOM 2099 N N . THR A 1 258 ? -10.695 29.875 0.65 1 90.75 258 THR A N 1
ATOM 2100 C CA . THR A 1 258 ? -10.688 30.453 1.993 1 90.75 258 THR A CA 1
ATOM 2101 C C . THR A 1 258 ? -11.18 29.422 3.014 1 90.75 258 THR A C 1
ATOM 2103 O O . THR A 1 258 ? -11.891 28.484 2.664 1 90.75 258 THR A O 1
ATOM 2106 N N . PRO A 1 259 ? -10.758 29.594 4.227 1 90.88 259 PRO A N 1
ATOM 2107 C CA . PRO A 1 259 ? -11.273 28.688 5.254 1 90.88 259 PRO A CA 1
ATOM 2108 C C . PRO A 1 259 ? -12.797 28.594 5.254 1 90.88 259 PRO A C 1
ATOM 2110 O O . PRO A 1 259 ? -13.359 27.5 5.398 1 90.88 259 PRO A O 1
ATOM 2113 N N . THR A 1 260 ? -13.445 29.719 5.062 1 88.81 260 THR A N 1
ATOM 2114 C CA . THR A 1 260 ? -14.906 29.766 5.039 1 88.81 260 THR A CA 1
ATOM 2115 C C . THR A 1 260 ? -15.453 28.922 3.883 1 88.81 260 THR A C 1
ATOM 2117 O O . THR A 1 260 ? -16.375 28.125 4.066 1 88.81 260 THR A O 1
ATOM 2120 N N . ASN A 1 261 ? -14.875 29.109 2.723 1 86.88 261 ASN A N 1
ATOM 2121 C CA . ASN A 1 261 ? -15.312 28.344 1.555 1 86.88 261 ASN A CA 1
ATOM 2122 C C . ASN A 1 261 ? -15 26.859 1.703 1 86.88 261 ASN A C 1
ATOM 2124 O O . ASN A 1 261 ? -15.781 26.016 1.256 1 86.88 261 ASN A O 1
ATOM 2128 N N . PHE A 1 262 ? -13.852 26.641 2.26 1 86.88 262 PHE A N 1
ATOM 2129 C CA . PHE A 1 262 ? -13.477 25.25 2.508 1 86.88 262 PHE A CA 1
ATOM 2130 C C . PHE A 1 262 ? -14.516 24.562 3.393 1 86.88 262 PHE A C 1
ATOM 2132 O O . PHE A 1 262 ? -14.953 23.453 3.094 1 86.88 262 PHE A O 1
ATOM 2139 N N . ARG A 1 263 ? -14.859 25.172 4.473 1 82.69 263 ARG A N 1
ATOM 2140 C CA . ARG A 1 263 ? -15.859 24.641 5.391 1 82.69 263 ARG A CA 1
ATOM 2141 C C . ARG A 1 263 ? -17.188 24.391 4.672 1 82.69 263 ARG A C 1
ATOM 2143 O O . ARG A 1 263 ? -17.828 23.359 4.871 1 82.69 263 ARG A O 1
ATOM 2150 N N . LYS A 1 264 ? -17.578 25.344 3.863 1 77.31 264 LYS A N 1
ATOM 2151 C CA . LYS A 1 264 ? -18.828 25.203 3.123 1 77.31 264 LYS A CA 1
ATOM 2152 C C . LYS A 1 264 ? -18.781 24 2.188 1 77.31 264 LYS A C 1
ATOM 2154 O O . LYS A 1 264 ? -19.781 23.297 2.025 1 77.31 264 LYS A O 1
ATOM 2159 N N . GLN A 1 265 ? -17.625 23.922 1.587 1 69.44 265 GLN A N 1
ATOM 2160 C CA . GLN A 1 265 ? -17.469 22.859 0.589 1 69.44 265 GLN A CA 1
ATOM 2161 C C . GLN A 1 265 ? -17.359 21.484 1.25 1 69.44 265 GLN A C 1
ATOM 2163 O O . GLN A 1 265 ? -17.812 20.484 0.7 1 69.44 265 GLN A O 1
ATOM 2168 N N . TYR A 1 266 ? -16.703 21.453 2.238 1 59.81 266 TYR A N 1
ATOM 2169 C CA . TYR A 1 266 ? -16.375 20.156 2.807 1 59.81 266 TYR A CA 1
ATOM 2170 C C . TYR A 1 266 ? -17.188 19.891 4.062 1 59.81 266 TYR A C 1
ATOM 2172 O O . TYR A 1 266 ? -17.094 18.812 4.656 1 59.81 266 TYR A O 1
ATOM 2180 N N . LEU A 1 267 ? -17.688 21.031 4.633 1 54.59 267 LEU A N 1
ATOM 2181 C CA . LEU A 1 267 ? -18.625 20.75 5.719 1 54.59 267 LEU A CA 1
ATOM 2182 C C . LEU A 1 267 ? -19.734 19.797 5.258 1 54.59 267 LEU A C 1
ATOM 2184 O O . LEU A 1 267 ? -20.5 19.281 6.078 1 54.59 267 LEU A O 1
ATOM 2188 N N . THR A 1 268 ? -19.781 19.719 3.902 1 43.12 268 THR A N 1
ATOM 2189 C CA . THR A 1 268 ? -20.812 18.766 3.523 1 43.12 268 THR A CA 1
ATOM 2190 C C . THR A 1 268 ? -20.359 17.328 3.842 1 43.12 268 THR A C 1
ATOM 2192 O O . THR A 1 268 ? -19.344 16.875 3.328 1 43.12 268 THR A O 1
ATOM 2195 N N . VAL A 1 269 ? -20.25 17.062 5.059 1 36.47 269 VAL A N 1
ATOM 2196 C CA . VAL A 1 269 ? -20.031 15.648 5.324 1 36.47 269 VAL A CA 1
ATOM 2197 C C . VAL A 1 269 ? -20.906 14.805 4.406 1 36.47 269 VAL A C 1
ATOM 2199 O O . VAL A 1 269 ? -22.094 15.086 4.246 1 36.47 269 VAL A O 1
ATOM 2202 N N . MET B 1 1 ? -27.625 -0.406 -7.398 1 31.31 1 MET B N 1
ATOM 2203 C CA . MET B 1 1 ? -26.188 -0.609 -7.516 1 31.31 1 MET B CA 1
ATOM 2204 C C . MET B 1 1 ? -25.734 -1.811 -6.688 1 31.31 1 MET B C 1
ATOM 2206 O O . MET B 1 1 ? -26.109 -1.939 -5.523 1 31.31 1 MET B O 1
ATOM 2210 N N . ARG B 1 2 ? -25.375 -2.857 -7.223 1 39.75 2 ARG B N 1
ATOM 2211 C CA . ARG B 1 2 ? -25.266 -4.227 -6.727 1 39.75 2 ARG B CA 1
ATOM 2212 C C . ARG B 1 2 ? -24.219 -4.328 -5.621 1 39.75 2 ARG B C 1
ATOM 2214 O O . ARG B 1 2 ? -23.234 -3.588 -5.625 1 39.75 2 ARG B O 1
ATOM 2221 N N . ASN B 1 3 ? -24.703 -4.703 -4.434 1 44.91 3 ASN B N 1
ATOM 2222 C CA . ASN B 1 3 ? -23.891 -5.172 -3.32 1 44.91 3 ASN B CA 1
ATOM 2223 C C . ASN B 1 3 ? -22.703 -5.988 -3.805 1 44.91 3 ASN B C 1
ATOM 2225 O O . ASN B 1 3 ? -22.859 -6.992 -4.5 1 44.91 3 ASN B O 1
ATOM 2229 N N . ILE B 1 4 ? -21.766 -5.305 -4.133 1 53.16 4 ILE B N 1
ATOM 2230 C CA . ILE B 1 4 ? -20.641 -6.141 -4.539 1 53.16 4 ILE B CA 1
ATOM 2231 C C . ILE B 1 4 ? -20.453 -7.277 -3.539 1 53.16 4 ILE B C 1
ATOM 2233 O O . ILE B 1 4 ? -20.453 -7.051 -2.326 1 53.16 4 ILE B O 1
ATOM 2237 N N . GLN B 1 5 ? -20.75 -8.398 -3.986 1 57.66 5 GLN B N 1
ATOM 2238 C CA . GLN B 1 5 ? -20.5 -9.602 -3.195 1 57.66 5 GLN B CA 1
ATOM 2239 C C . GLN B 1 5 ? -19.047 -9.648 -2.709 1 57.66 5 GLN B C 1
ATOM 2241 O O . GLN B 1 5 ? -18.156 -9.117 -3.367 1 57.66 5 GLN B O 1
ATOM 2246 N N . THR B 1 6 ? -18.844 -9.938 -1.469 1 57.44 6 THR B N 1
ATOM 2247 C CA . THR B 1 6 ? -17.578 -10.008 -0.757 1 57.44 6 THR B CA 1
ATOM 2248 C C . THR B 1 6 ? -16.484 -10.57 -1.659 1 57.44 6 THR B C 1
ATOM 2250 O O . THR B 1 6 ? -15.344 -10.094 -1.639 1 57.44 6 THR B O 1
ATOM 2253 N N . ASN B 1 7 ? -16.844 -11.516 -2.49 1 58.5 7 ASN B N 1
ATOM 2254 C CA . ASN B 1 7 ? -15.867 -12.148 -3.359 1 58.5 7 ASN B CA 1
ATOM 2255 C C . ASN B 1 7 ? -15.375 -11.195 -4.441 1 58.5 7 ASN B C 1
ATOM 2257 O O . ASN B 1 7 ? -14.242 -11.312 -4.914 1 58.5 7 ASN B O 1
ATOM 2261 N N . ASP B 1 8 ? -16.125 -10.234 -4.648 1 73.88 8 ASP B N 1
ATOM 2262 C CA . ASP B 1 8 ? -15.789 -9.281 -5.703 1 73.88 8 ASP B CA 1
ATOM 2263 C C . ASP B 1 8 ? -14.82 -8.219 -5.188 1 73.88 8 ASP B C 1
ATOM 2265 O O . ASP B 1 8 ? -14.055 -7.641 -5.965 1 73.88 8 ASP B O 1
ATOM 2269 N N . LEU B 1 9 ? -14.828 -8.219 -3.857 1 81.44 9 LEU B N 1
ATOM 2270 C CA . LEU B 1 9 ? -13.969 -7.188 -3.283 1 81.44 9 LEU B CA 1
ATOM 2271 C C . LEU B 1 9 ? -12.5 -7.566 -3.404 1 81.44 9 LEU B C 1
ATOM 2273 O O . LEU B 1 9 ? -11.656 -6.719 -3.715 1 81.44 9 LEU B O 1
ATOM 2277 N N . ILE B 1 10 ? -12.188 -8.883 -3.221 1 81.25 10 ILE B N 1
ATOM 2278 C CA . ILE B 1 10 ? -10.812 -9.359 -3.318 1 81.25 10 ILE B CA 1
ATOM 2279 C C . ILE B 1 10 ? -10.297 -9.148 -4.738 1 81.25 10 ILE B C 1
ATOM 2281 O O . ILE B 1 10 ? -9.227 -8.562 -4.934 1 81.25 10 ILE B O 1
ATOM 2285 N N . LYS B 1 11 ? -11.102 -9.578 -5.621 1 82.19 11 LYS B N 1
ATOM 2286 C CA . LYS B 1 11 ? -10.734 -9.43 -7.027 1 82.19 11 LYS B CA 1
ATOM 2287 C C . LYS B 1 11 ? -10.562 -7.961 -7.398 1 82.19 11 LYS B C 1
ATOM 2289 O O . LYS B 1 11 ? -9.609 -7.598 -8.094 1 82.19 11 LYS B O 1
ATOM 2294 N N . TYR B 1 12 ? -11.398 -7.215 -6.898 1 86 12 TYR B N 1
ATOM 2295 C CA . TYR B 1 12 ? -11.398 -5.793 -7.23 1 86 12 TYR B CA 1
ATOM 2296 C C . TYR B 1 12 ? -10.141 -5.109 -6.711 1 86 12 TYR B C 1
ATOM 2298 O O . TYR B 1 12 ? -9.406 -4.477 -7.477 1 86 12 TYR B O 1
ATOM 2306 N N . PHE B 1 13 ? -9.867 -5.297 -5.484 1 90.19 13 PHE B N 1
ATOM 2307 C CA . PHE B 1 13 ? -8.75 -4.574 -4.883 1 90.19 13 PHE B CA 1
ATOM 2308 C C . PHE B 1 13 ? -7.418 -5.184 -5.297 1 90.19 13 PHE B C 1
ATOM 2310 O O . PHE B 1 13 ? -6.414 -4.477 -5.406 1 90.19 13 PHE B O 1
ATOM 2317 N N . ALA B 1 14 ? -7.418 -6.449 -5.578 1 87.94 14 ALA B N 1
ATOM 2318 C CA . ALA B 1 14 ? -6.203 -7.125 -6.023 1 87.94 14 ALA B CA 1
ATOM 2319 C C . ALA B 1 14 ? -5.77 -6.629 -7.402 1 87.94 14 ALA B C 1
ATOM 2321 O O . ALA B 1 14 ? -4.578 -6.578 -7.703 1 87.94 14 ALA B O 1
ATOM 2322 N N . ASN B 1 15 ? -6.707 -6.238 -8.172 1 89.25 15 ASN B N 1
ATOM 2323 C CA . ASN B 1 15 ? -6.395 -5.953 -9.562 1 89.25 15 ASN B CA 1
ATOM 2324 C C . ASN B 1 15 ? -6.531 -4.465 -9.875 1 89.25 15 ASN B C 1
ATOM 2326 O O . ASN B 1 15 ? -6.406 -4.055 -11.031 1 89.25 15 ASN B O 1
ATOM 2330 N N . SER B 1 16 ? -6.816 -3.697 -8.914 1 91.19 16 SER B N 1
ATOM 2331 C CA . SER B 1 16 ? -6.902 -2.25 -9.078 1 91.19 16 SER B CA 1
ATOM 2332 C C . SER B 1 16 ? -5.773 -1.542 -8.328 1 91.19 16 SER B C 1
ATOM 2334 O O . SER B 1 16 ? -5.156 -2.119 -7.438 1 91.19 16 SER B O 1
ATOM 2336 N N . THR B 1 17 ? -5.484 -0.356 -8.805 1 93.75 17 THR B N 1
ATOM 2337 C CA . THR B 1 17 ? -4.559 0.516 -8.086 1 93.75 17 THR B CA 1
ATOM 2338 C C . THR B 1 17 ? -5.312 1.587 -7.309 1 93.75 17 THR B C 1
ATOM 2340 O O . THR B 1 17 ? -6.027 2.4 -7.895 1 93.75 17 THR B O 1
ATOM 2343 N N . VAL B 1 18 ? -5.133 1.506 -5.996 1 94.38 18 VAL B N 1
ATOM 2344 C CA . VAL B 1 18 ? -5.805 2.477 -5.145 1 94.38 18 VAL B CA 1
ATOM 2345 C C . VAL B 1 18 ? -4.773 3.307 -4.387 1 94.38 18 VAL B C 1
ATOM 2347 O O . VAL B 1 18 ? -3.652 2.848 -4.148 1 94.38 18 VAL B O 1
ATOM 2350 N N . GLN B 1 19 ? -5.145 4.5 -4.023 1 94.62 19 GLN B N 1
ATOM 2351 C CA . GLN B 1 19 ? -4.227 5.398 -3.336 1 94.62 19 GLN B CA 1
ATOM 2352 C C . GLN B 1 19 ? -4.914 6.102 -2.168 1 94.62 19 GLN B C 1
ATOM 2354 O O . GLN B 1 19 ? -6.004 6.652 -2.324 1 94.62 19 GLN B O 1
ATOM 2359 N N . TYR B 1 20 ? -4.223 6.074 -1.034 1 96.56 20 TYR B N 1
ATOM 2360 C CA . TYR B 1 20 ? -4.684 6.816 0.135 1 96.56 20 TYR B CA 1
ATOM 2361 C C . TYR B 1 20 ? -4.75 8.312 -0.157 1 96.56 20 TYR B C 1
ATOM 2363 O O . TYR B 1 20 ? -3.842 8.867 -0.778 1 96.56 20 TYR B O 1
ATOM 2371 N N . SER B 1 21 ? -5.797 8.945 0.316 1 93.62 21 SER B N 1
ATOM 2372 C CA . SER B 1 21 ? -5.934 10.383 0.099 1 93.62 21 SER B CA 1
ATOM 2373 C C . SER B 1 21 ? -5.832 11.156 1.411 1 93.62 21 SER B C 1
ATOM 2375 O O . SER B 1 21 ? -4.934 11.977 1.588 1 93.62 21 SER B O 1
ATOM 2377 N N . ASP B 1 22 ? -6.805 10.891 2.275 1 91.81 22 ASP B N 1
ATOM 2378 C CA . ASP B 1 22 ? -6.801 11.578 3.562 1 91.81 22 ASP B CA 1
ATOM 2379 C C . ASP B 1 22 ? -7.699 10.859 4.57 1 91.81 22 ASP B C 1
ATOM 2381 O O . ASP B 1 22 ? -8.305 9.836 4.25 1 91.81 22 ASP B O 1
ATOM 2385 N N . LEU B 1 23 ? -7.637 11.328 5.785 1 93.44 23 LEU B N 1
ATOM 2386 C CA . LEU B 1 23 ? -8.461 10.82 6.879 1 93.44 23 LEU B CA 1
ATOM 2387 C C . LEU B 1 23 ? -8.844 11.953 7.832 1 93.44 23 LEU B C 1
ATOM 2389 O O . LEU B 1 23 ? -8.023 12.812 8.148 1 93.44 23 LEU B O 1
ATOM 2393 N N . PHE B 1 24 ? -10.102 11.93 8.297 1 88.69 24 PHE B N 1
ATOM 2394 C CA . PHE B 1 24 ? -10.5 12.883 9.32 1 88.69 24 PHE B CA 1
ATOM 2395 C C . PHE B 1 24 ? -11.367 12.211 10.383 1 88.69 24 PHE B C 1
ATOM 2397 O O . PHE B 1 24 ? -11.961 11.156 10.125 1 88.69 24 PHE B O 1
ATOM 2404 N N . VAL B 1 25 ? -11.32 12.734 11.531 1 89.31 25 VAL B N 1
ATOM 2405 C CA . VAL B 1 25 ? -12.133 12.281 12.656 1 89.31 25 VAL B CA 1
ATOM 2406 C C . VAL B 1 25 ? -13.211 13.312 12.969 1 89.31 25 VAL B C 1
ATOM 2408 O O . VAL B 1 25 ? -12.945 14.516 12.961 1 89.31 25 VAL B O 1
ATOM 2411 N N . THR B 1 26 ? -14.438 12.844 13.219 1 89.25 26 THR B N 1
ATOM 2412 C CA . THR B 1 26 ? -15.539 13.742 13.555 1 89.25 26 THR B CA 1
ATOM 2413 C C . THR B 1 26 ? -16.516 13.062 14.508 1 89.25 26 THR B C 1
ATOM 2415 O O . THR B 1 26 ? -16.312 11.914 14.898 1 89.25 26 THR B O 1
ATOM 2418 N N . SER B 1 27 ? -17.516 13.797 14.984 1 90.06 27 SER B N 1
ATOM 2419 C CA . SER B 1 27 ? -18.516 13.273 15.898 1 90.06 27 SER B CA 1
ATOM 2420 C C . SER B 1 27 ? -19.859 13.945 15.688 1 90.06 27 SER B C 1
ATOM 2422 O O . SER B 1 27 ? -19.938 15.047 15.141 1 90.06 27 SER B O 1
ATOM 2424 N N . LEU B 1 28 ? -20.875 13.297 15.977 1 90.62 28 LEU B N 1
ATOM 2425 C CA . LEU B 1 28 ? -22.25 13.781 16 1 90.62 28 LEU B CA 1
ATOM 2426 C C . LEU B 1 28 ? -22.891 13.531 17.359 1 90.62 28 LEU B C 1
ATOM 2428 O O . LEU B 1 28 ? -22.719 12.453 17.938 1 90.62 28 LEU B O 1
ATOM 2432 N N . GLY B 1 29 ? -23.531 14.562 17.875 1 90.5 29 GLY B N 1
ATOM 2433 C CA . GLY B 1 29 ? -24.188 14.422 19.156 1 90.5 29 GLY B CA 1
ATOM 2434 C C . GLY B 1 29 ? -25.328 13.422 19.141 1 90.5 29 GLY B C 1
ATOM 2435 O O . GLY B 1 29 ? -25.797 13.039 18.062 1 90.5 29 GLY B O 1
ATOM 2436 N N . PRO B 1 30 ? -25.781 13.047 20.375 1 87.75 30 PRO B N 1
ATOM 2437 C CA . PRO B 1 30 ? -26.875 12.078 20.453 1 87.75 30 PRO B CA 1
ATOM 2438 C C . PRO B 1 30 ? -28.141 12.57 19.766 1 87.75 30 PRO B C 1
ATOM 2440 O O . PRO B 1 30 ? -28.469 13.758 19.812 1 87.75 30 PRO B O 1
ATOM 2443 N N . TYR B 1 31 ? -28.844 11.773 19.047 1 80.75 31 TYR B N 1
ATOM 2444 C CA . TYR B 1 31 ? -30.141 11.938 18.391 1 80.75 31 TYR B CA 1
ATOM 2445 C C . TYR B 1 31 ? -30.062 13 17.312 1 80.75 31 TYR B C 1
ATOM 2447 O O . TYR B 1 31 ? -31.094 13.461 16.812 1 80.75 31 TYR B O 1
ATOM 2455 N N . VAL B 1 32 ? -28.812 13.461 16.969 1 82.38 32 VAL B N 1
ATOM 2456 C CA . VAL B 1 32 ? -28.656 14.406 15.859 1 82.38 32 VAL B CA 1
ATOM 2457 C C . VAL B 1 32 ? -28.938 13.703 14.539 1 82.38 32 VAL B C 1
ATOM 2459 O O . VAL B 1 32 ? -28.609 12.523 14.367 1 82.38 32 VAL B O 1
ATOM 2462 N N . HIS B 1 33 ? -29.625 14.43 13.68 1 82.25 33 HIS B N 1
ATOM 2463 C CA . HIS B 1 33 ? -29.906 13.992 12.312 1 82.25 33 HIS B CA 1
ATOM 2464 C C . HIS B 1 33 ? -29.156 14.844 11.297 1 82.25 33 HIS B C 1
ATOM 2466 O O . HIS B 1 33 ? -29.359 16.062 11.227 1 82.25 33 HIS B O 1
ATOM 2472 N N . ASP B 1 34 ? -28.172 14.227 10.625 1 80.75 34 ASP B N 1
ATOM 2473 C CA . ASP B 1 34 ? -27.391 14.891 9.586 1 80.75 34 ASP B CA 1
ATOM 2474 C C . ASP B 1 34 ? -27.828 14.43 8.195 1 80.75 34 ASP B C 1
ATOM 2476 O O . ASP B 1 34 ? -27.75 13.242 7.883 1 80.75 34 ASP B O 1
ATOM 2480 N N . HIS B 1 35 ? -28.406 15.422 7.426 1 78.62 35 HIS B N 1
ATOM 2481 C CA . HIS B 1 35 ? -28.953 15.078 6.121 1 78.62 35 HIS B CA 1
ATOM 2482 C C . HIS B 1 35 ? -28.578 16.109 5.07 1 78.62 35 HIS B C 1
ATOM 2484 O O . HIS B 1 35 ? -27.906 17.109 5.379 1 78.62 35 HIS B O 1
ATOM 2490 N N . ASN B 1 36 ? -28.875 15.789 3.871 1 75.88 36 ASN B N 1
ATOM 2491 C CA . ASN B 1 36 ? -28.719 16.656 2.709 1 75.88 36 ASN B CA 1
ATOM 2492 C C . ASN B 1 36 ? -27.25 16.875 2.369 1 75.88 36 ASN B C 1
ATOM 2494 O O . ASN B 1 36 ? -26.812 18 2.141 1 75.88 36 ASN B O 1
ATOM 2498 N N . ARG B 1 37 ? -26.578 15.82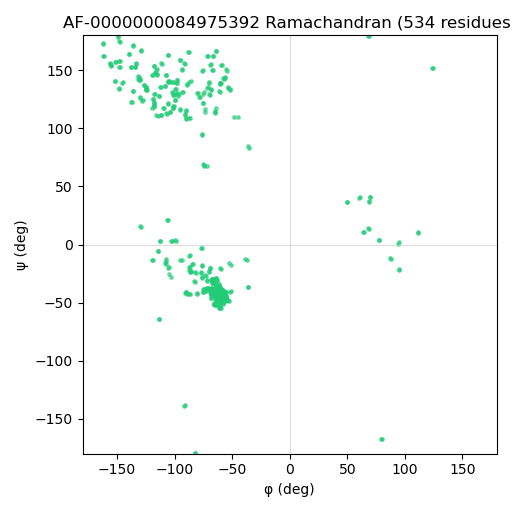 2.475 1 82.69 37 ARG B N 1
ATOM 2499 C CA . ARG B 1 37 ? -25.172 15.836 2.086 1 82.69 37 ARG B CA 1
ATOM 2500 C C . ARG B 1 37 ? -24.828 14.617 1.226 1 82.69 37 ARG B C 1
ATOM 2502 O O . ARG B 1 37 ? -25.578 13.641 1.201 1 82.69 37 ARG B O 1
ATOM 2509 N N . ASN B 1 38 ? -23.828 14.805 0.384 1 85.25 38 ASN B N 1
ATOM 2510 C CA . ASN B 1 38 ? -23.312 13.703 -0.434 1 85.25 38 ASN B CA 1
ATOM 2511 C C . ASN B 1 38 ? -21.875 13.359 -0.08 1 85.25 38 ASN B C 1
ATOM 2513 O O . ASN B 1 38 ? -21.141 14.203 0.447 1 85.25 38 ASN B O 1
ATOM 2517 N N . THR B 1 39 ? -21.562 12.125 -0.286 1 85 39 THR B N 1
ATOM 2518 C CA . THR B 1 39 ? -20.156 11.766 -0.197 1 85 39 THR B CA 1
ATOM 2519 C C . THR B 1 39 ? -19.328 12.547 -1.218 1 85 39 THR B C 1
ATOM 2521 O O . THR B 1 39 ? -19.875 13.055 -2.203 1 85 39 THR B O 1
ATOM 2524 N N . ALA B 1 40 ? -18.031 12.75 -0.966 1 80.69 40 ALA B N 1
ATOM 2525 C CA . ALA B 1 40 ? -17.125 13.492 -1.834 1 80.69 40 ALA B CA 1
ATOM 2526 C C . ALA B 1 40 ? -17.109 12.914 -3.244 1 80.69 40 ALA B C 1
ATOM 2528 O O . ALA B 1 40 ? -17.141 11.695 -3.422 1 80.69 40 ALA B O 1
ATOM 2529 N N . PRO B 1 41 ? -17 13.961 -4.176 1 81.75 41 PRO B N 1
ATOM 2530 C CA . PRO B 1 41 ? -16.875 13.477 -5.551 1 81.75 41 PRO B CA 1
ATOM 2531 C C . PRO B 1 41 ? -15.531 12.82 -5.824 1 81.75 41 PRO B C 1
ATOM 2533 O O . PRO B 1 41 ? -14.516 13.203 -5.23 1 81.75 41 PRO B O 1
ATOM 2536 N N . TYR B 1 42 ? -15.422 11.727 -6.461 1 83.19 42 TYR B N 1
ATOM 2537 C CA . TYR B 1 42 ? -14.227 11.102 -7.016 1 83.19 42 TYR B CA 1
ATOM 2538 C C . TYR B 1 42 ? -13.531 10.234 -5.977 1 83.19 42 TYR B C 1
ATOM 2540 O O . TYR B 1 42 ? -12.547 9.555 -6.281 1 83.19 42 TYR B O 1
ATOM 2548 N N . PHE B 1 43 ? -13.992 10.398 -4.676 1 90.69 43 PHE B N 1
ATOM 2549 C CA . PHE B 1 43 ? -13.336 9.617 -3.637 1 90.69 43 PHE B CA 1
ATOM 2550 C C . PHE B 1 43 ? -14.242 8.5 -3.135 1 90.69 43 PHE B C 1
ATOM 2552 O O . PHE B 1 43 ? -15.461 8.648 -3.105 1 90.69 43 PHE B O 1
ATOM 2559 N N . TYR B 1 44 ? -13.617 7.469 -2.809 1 93.25 44 TYR B N 1
ATOM 2560 C CA . TYR B 1 44 ? -14.258 6.426 -2.02 1 93.25 44 TYR B CA 1
ATOM 2561 C C . TYR B 1 44 ? -13.992 6.621 -0.532 1 93.25 44 TYR B C 1
ATOM 2563 O O . TYR B 1 44 ? -12.969 7.191 -0.151 1 93.25 44 TYR B O 1
ATOM 2571 N N . GLY B 1 45 ? -14.938 6.164 0.274 1 95.31 45 GLY B N 1
ATOM 2572 C CA . GLY B 1 45 ? -14.781 6.391 1.701 1 95.31 45 GLY B CA 1
ATOM 2573 C C . GLY B 1 45 ? -14.977 5.137 2.529 1 95.31 45 GLY B C 1
ATOM 2574 O O . GLY B 1 45 ? -15.828 4.301 2.211 1 95.31 45 GLY B O 1
ATOM 2575 N N . LEU B 1 46 ? -14.211 4.973 3.549 1 96.31 46 LEU B N 1
ATOM 2576 C CA . LEU B 1 46 ? -14.422 4 4.613 1 96.31 46 LEU B CA 1
ATOM 2577 C C . LEU B 1 46 ? -14.82 4.695 5.914 1 96.31 46 LEU B C 1
ATOM 2579 O O . LEU B 1 46 ? -14.062 5.504 6.445 1 96.31 46 LEU B O 1
ATOM 2583 N N . VAL B 1 47 ? -15.992 4.391 6.375 1 97 47 VAL B N 1
ATOM 2584 C CA . VAL B 1 47 ? -16.484 4.957 7.625 1 97 47 VAL B CA 1
ATOM 2585 C C . VAL B 1 47 ? -16.312 3.951 8.758 1 97 47 VAL B C 1
ATOM 2587 O O . VAL B 1 47 ? -16.812 2.826 8.68 1 97 47 VAL B O 1
ATOM 2590 N N . ILE B 1 48 ? -15.648 4.348 9.773 1 96.56 48 ILE B N 1
ATOM 2591 C CA . ILE B 1 48 ? -15.336 3.449 10.883 1 96.56 48 ILE B CA 1
ATOM 2592 C C . ILE B 1 48 ? -15.719 4.117 12.203 1 96.56 48 ILE B C 1
ATOM 2594 O O . ILE B 1 48 ? -15.242 5.211 12.516 1 96.56 48 ILE B O 1
ATOM 2598 N N . THR B 1 49 ? -16.484 3.449 12.984 1 95.75 49 THR B N 1
ATOM 2599 C CA . THR B 1 49 ? -16.938 3.973 14.273 1 95.75 49 THR B CA 1
ATOM 2600 C C . THR B 1 49 ? -15.844 3.842 15.328 1 95.75 49 THR B C 1
ATOM 2602 O O . THR B 1 49 ? -15.227 2.783 15.461 1 95.75 49 THR B O 1
ATOM 2605 N N . LEU B 1 50 ? -15.562 4.918 15.938 1 92.81 50 LEU B N 1
ATOM 2606 C CA . LEU B 1 50 ? -14.625 4.91 17.062 1 92.81 50 LEU B CA 1
ATOM 2607 C C . LEU B 1 50 ? -15.352 4.672 18.375 1 92.81 50 LEU B C 1
ATOM 2609 O O . LEU B 1 50 ? -14.875 3.914 19.219 1 92.81 50 LEU B O 1
ATOM 2613 N N . SER B 1 51 ? -16.438 5.27 18.562 1 91.56 51 SER B N 1
ATOM 2614 C CA . SER B 1 51 ? -17.328 5.066 19.688 1 91.56 51 SER B CA 1
ATOM 2615 C C . SER B 1 51 ? -18.766 5.461 19.359 1 91.56 51 SER B C 1
ATOM 2617 O O . SER B 1 51 ? -19 6.234 18.422 1 91.56 51 SER B O 1
ATOM 2619 N N . GLY B 1 52 ? -19.734 4.816 20.141 1 93.88 52 GLY B N 1
ATOM 2620 C CA . GLY B 1 52 ? -21.141 5.059 19.859 1 93.88 52 GLY B CA 1
ATOM 2621 C C . GLY B 1 52 ? -21.656 4.254 18.688 1 93.88 52 GLY B C 1
ATOM 2622 O O . GLY B 1 52 ? -21.047 3.25 18.297 1 93.88 52 GLY B O 1
ATOM 2623 N N . SER B 1 53 ? -22.922 4.684 18.234 1 95.38 53 SER B N 1
ATOM 2624 C CA . SER B 1 53 ? -23.531 3.988 17.109 1 95.38 53 SER B CA 1
ATOM 2625 C C . SER B 1 53 ? -24.453 4.918 16.328 1 95.38 53 SER B C 1
ATOM 2627 O O . SER B 1 53 ? -24.906 5.945 16.844 1 95.38 53 SER B O 1
ATOM 2629 N N . ALA B 1 54 ? -24.672 4.57 15.086 1 96.31 54 ALA B N 1
ATOM 2630 C CA . ALA B 1 54 ? -25.531 5.379 14.227 1 96.31 54 ALA B CA 1
ATOM 2631 C C . ALA B 1 54 ? -26.125 4.539 13.102 1 96.31 54 ALA B C 1
ATOM 2633 O O . ALA B 1 54 ? -25.625 3.447 12.805 1 96.31 54 ALA B O 1
ATOM 2634 N N . ASN B 1 55 ? -27.25 4.984 12.633 1 95.62 55 ASN B N 1
ATOM 2635 C CA . ASN B 1 55 ? -27.734 4.551 11.336 1 95.62 55 ASN B CA 1
ATOM 2636 C C . ASN B 1 55 ? -27.25 5.465 10.219 1 95.62 55 ASN B C 1
ATOM 2638 O O . ASN B 1 55 ? -27.531 6.664 10.219 1 95.62 55 ASN B O 1
ATOM 2642 N N . PHE B 1 56 ? -26.438 4.914 9.344 1 95.56 56 PHE B N 1
ATOM 2643 C CA . PHE B 1 56 ? -25.844 5.633 8.219 1 95.56 56 PHE B CA 1
ATOM 2644 C C . PHE B 1 56 ? -26.5 5.211 6.906 1 95.56 56 PHE B C 1
ATOM 2646 O O . PHE B 1 56 ? -26.359 4.066 6.473 1 95.56 56 PHE B O 1
ATOM 2653 N N . SER B 1 57 ? -27.219 6.098 6.297 1 93.69 57 SER B N 1
ATOM 2654 C CA . SER B 1 57 ? -27.906 5.797 5.051 1 93.69 57 SER B CA 1
ATOM 2655 C C . SER B 1 57 ? -27.109 6.273 3.844 1 93.69 57 SER B C 1
ATOM 2657 O O . SER B 1 57 ? -26.625 7.402 3.824 1 93.69 57 SER B O 1
ATOM 2659 N N . LEU B 1 58 ? -26.938 5.449 2.92 1 93.25 58 LEU B N 1
ATOM 2660 C CA . LEU B 1 58 ? -26.328 5.758 1.628 1 93.25 58 LEU B CA 1
ATOM 2661 C C . LEU B 1 58 ? -27.312 5.492 0.492 1 93.25 58 LEU B C 1
ATOM 2663 O O . LEU B 1 58 ? -27.719 4.348 0.265 1 93.25 58 LEU B O 1
ATOM 2667 N N . ASN B 1 59 ? -27.688 6.523 -0.254 1 91.75 59 ASN B N 1
ATOM 2668 C CA . ASN B 1 59 ? -28.672 6.418 -1.324 1 91.75 59 ASN B CA 1
ATOM 2669 C C . ASN B 1 59 ? -29.938 5.707 -0.851 1 91.75 59 ASN B C 1
ATOM 2671 O O . ASN B 1 59 ? -30.453 4.824 -1.539 1 91.75 59 ASN B O 1
ATOM 2675 N N . GLY B 1 60 ? -30.25 5.988 0.344 1 90.38 60 GLY B N 1
ATOM 2676 C CA . GLY B 1 60 ? -31.516 5.48 0.874 1 90.38 60 GLY B CA 1
ATOM 2677 C C . GLY B 1 60 ? -31.359 4.172 1.628 1 90.38 60 GLY B C 1
ATOM 2678 O O . GLY B 1 60 ? -32.25 3.775 2.381 1 90.38 60 GLY B O 1
ATOM 2679 N N . GLU B 1 61 ? -30.328 3.418 1.399 1 91.94 61 GLU B N 1
ATOM 2680 C CA . GLU B 1 61 ? -30.094 2.182 2.137 1 91.94 61 GLU B CA 1
ATOM 2681 C C . GLU B 1 61 ? -29.469 2.467 3.502 1 91.94 61 GLU B C 1
ATOM 2683 O O . GLU B 1 61 ? -28.438 3.139 3.596 1 91.94 61 GLU B O 1
ATOM 2688 N N . VAL B 1 62 ? -30.078 1.862 4.543 1 93.5 62 VAL B N 1
ATOM 2689 C CA . VAL B 1 62 ? -29.688 2.193 5.906 1 93.5 62 VAL B CA 1
ATOM 2690 C C . VAL B 1 62 ? -28.766 1.104 6.457 1 93.5 62 VAL B C 1
ATOM 2692 O O . VAL B 1 62 ? -29.078 -0.085 6.363 1 93.5 62 VAL B O 1
ATOM 2695 N N . TYR B 1 63 ? -27.672 1.509 7.004 1 93.81 63 TYR B N 1
ATOM 2696 C CA . TYR B 1 63 ? -26.719 0.625 7.668 1 93.81 63 TYR B CA 1
ATOM 2697 C C . TYR B 1 63 ? -26.578 0.987 9.141 1 93.81 63 TYR B C 1
ATOM 2699 O O . TYR B 1 63 ? -26.234 2.123 9.477 1 93.81 63 TYR B O 1
ATOM 2707 N N . ALA B 1 64 ? -26.844 0.007 9.953 1 94.62 64 ALA B N 1
ATOM 2708 C CA . ALA B 1 64 ? -26.484 0.193 11.359 1 94.62 64 ALA B CA 1
ATOM 2709 C C . ALA B 1 64 ? -24.984 0.04 11.57 1 94.62 64 ALA B C 1
ATOM 2711 O O . ALA B 1 64 ? -24.422 -1.012 11.273 1 94.62 64 ALA B O 1
ATOM 2712 N N . ILE B 1 65 ? -24.344 1.103 12.109 1 95.25 65 ILE B N 1
ATOM 2713 C CA . ILE B 1 65 ? -22.891 1.026 12.234 1 95.25 65 ILE B CA 1
ATOM 2714 C C . ILE B 1 65 ? -22.469 1.319 13.68 1 95.25 65 ILE B C 1
ATOM 2716 O O . ILE B 1 65 ? -23.078 2.16 14.344 1 95.25 65 ILE B O 1
ATOM 2720 N N . GLN B 1 66 ? -21.594 0.569 14.133 1 93.56 66 GLN B N 1
ATOM 2721 C CA . GLN B 1 66 ? -20.969 0.625 15.445 1 93.56 66 GLN B CA 1
ATOM 2722 C C . GLN B 1 66 ? -19.531 0.121 15.391 1 93.56 66 GLN B C 1
ATOM 2724 O O . GLN B 1 66 ? -19.031 -0.242 14.32 1 93.56 66 GLN B O 1
ATOM 2729 N N . LYS B 1 67 ? -18.844 0.145 16.547 1 91.75 67 LYS B N 1
ATOM 2730 C CA . LYS B 1 67 ? -17.484 -0.388 16.562 1 91.75 67 LYS B CA 1
ATOM 2731 C C . LYS B 1 67 ? -17.453 -1.808 16 1 91.75 67 LYS B C 1
ATOM 2733 O O . LYS B 1 67 ? -18.312 -2.627 16.312 1 91.75 67 LYS B O 1
ATOM 2738 N N . GLY B 1 68 ? -16.484 -2.076 15.156 1 89 68 GLY B N 1
ATOM 2739 C CA . GLY B 1 68 ? -16.359 -3.395 14.555 1 89 68 GLY B CA 1
ATOM 2740 C C . GLY B 1 68 ? -17.031 -3.5 13.195 1 89 68 GLY B C 1
ATOM 2741 O O . GLY B 1 68 ? -17.094 -4.582 12.617 1 89 68 GLY B O 1
ATOM 2742 N N . VAL B 1 69 ? -17.594 -2.441 12.758 1 91.5 69 VAL B N 1
ATOM 2743 C CA . VAL B 1 69 ? -18.203 -2.393 11.438 1 91.5 69 VAL B CA 1
ATOM 2744 C C . VAL B 1 69 ? -17.484 -1.365 10.57 1 91.5 69 VAL B C 1
ATOM 2746 O O . VAL B 1 69 ? -17.219 -0.245 11.008 1 91.5 69 VAL B O 1
ATOM 2749 N N . ILE B 1 70 ? -17.094 -1.741 9.391 1 94.94 70 ILE B N 1
ATOM 2750 C CA . ILE B 1 70 ? -16.562 -0.825 8.391 1 94.94 70 ILE B CA 1
ATOM 2751 C C . ILE B 1 70 ? -17.609 -0.598 7.297 1 94.94 70 ILE B C 1
ATOM 2753 O O . ILE B 1 70 ? -18.094 -1.552 6.676 1 94.94 70 ILE B O 1
ATOM 2757 N N . LEU B 1 71 ? -18.016 0.617 7.074 1 95.5 71 LEU B N 1
ATOM 2758 C CA . LEU B 1 71 ? -18.938 0.978 6.008 1 95.5 71 LEU B CA 1
ATOM 2759 C C . LEU B 1 71 ? -18.188 1.58 4.82 1 95.5 71 LEU B C 1
ATOM 2761 O O . LEU B 1 71 ? -17.453 2.549 4.977 1 95.5 71 LEU B O 1
ATOM 2765 N N . HIS B 1 72 ? -18.281 0.979 3.699 1 94.69 72 HIS B N 1
ATOM 2766 C CA . HIS B 1 72 ? -17.703 1.489 2.459 1 94.69 72 HIS B CA 1
ATOM 2767 C C . HIS B 1 72 ? -18.734 2.314 1.678 1 94.69 72 HIS B C 1
ATOM 2769 O O . HIS B 1 72 ? -19.859 1.878 1.478 1 94.69 72 HIS B O 1
ATOM 2775 N N . ALA B 1 73 ? -18.344 3.455 1.264 1 93.69 73 ALA B N 1
ATOM 2776 C CA . ALA B 1 73 ? -19.203 4.336 0.477 1 93.69 73 ALA B CA 1
ATOM 2777 C C . ALA B 1 73 ? -18.531 4.73 -0.835 1 93.69 73 ALA B C 1
ATOM 2779 O O . ALA B 1 73 ? -17.344 5.047 -0.859 1 93.69 73 ALA B O 1
ATOM 2780 N N . GLY B 1 74 ? -19.266 4.699 -1.942 1 91.56 74 GLY B N 1
ATOM 2781 C CA . GLY B 1 74 ? -18.781 5.215 -3.215 1 91.56 74 GLY B CA 1
ATOM 2782 C C . GLY B 1 74 ? -18.938 6.719 -3.348 1 91.56 74 GLY B C 1
ATOM 2783 O O . GLY B 1 74 ? -19.406 7.383 -2.42 1 91.56 74 GLY B O 1
ATOM 2784 N N . PRO B 1 75 ? -18.531 7.238 -4.492 1 89.31 75 PRO B N 1
ATOM 2785 C CA . PRO B 1 75 ? -18.625 8.688 -4.707 1 89.31 75 PRO B CA 1
ATOM 2786 C C . PRO B 1 75 ? -20.047 9.148 -4.984 1 89.31 75 PRO B C 1
ATOM 2788 O O . PRO B 1 75 ? -20.859 8.391 -5.52 1 89.31 75 PRO B O 1
ATOM 2791 N N . ASN B 1 76 ? -20.344 10.383 -4.594 1 89 76 ASN B N 1
ATOM 2792 C CA . ASN B 1 76 ? -21.562 11.102 -4.934 1 89 76 ASN B CA 1
ATOM 2793 C C . ASN B 1 76 ? -22.812 10.375 -4.434 1 89 76 ASN B C 1
ATOM 2795 O O . ASN B 1 76 ? -23.797 10.266 -5.156 1 89 76 ASN B O 1
ATOM 2799 N N . MET B 1 77 ? -22.781 9.859 -3.34 1 89.5 77 MET B N 1
ATOM 2800 C CA . MET B 1 77 ? -23.938 9.188 -2.748 1 89.5 77 MET B CA 1
ATOM 2801 C C . MET B 1 77 ? -24.609 10.078 -1.719 1 89.5 77 MET B C 1
ATOM 2803 O O . MET B 1 77 ? -23.938 10.766 -0.943 1 89.5 77 MET B O 1
ATOM 2807 N N . ALA B 1 78 ? -25.906 10.031 -1.744 1 91.38 78 ALA B N 1
ATOM 2808 C CA . ALA B 1 78 ? -26.672 10.789 -0.755 1 91.38 78 ALA B CA 1
ATOM 2809 C C . ALA B 1 78 ? -26.484 10.203 0.643 1 91.38 78 ALA B C 1
ATOM 2811 O O . ALA B 1 78 ? -26.578 8.992 0.83 1 91.38 78 ALA B O 1
ATOM 2812 N N . ILE B 1 79 ? -26.234 11.094 1.59 1 92.38 79 ILE B N 1
ATOM 2813 C CA . ILE B 1 79 ? -25.953 10.656 2.953 1 92.38 79 ILE B CA 1
ATOM 2814 C C . ILE B 1 79 ? -27.094 11.094 3.877 1 92.38 79 ILE B C 1
ATOM 2816 O O . ILE B 1 79 ? -27.609 12.203 3.75 1 92.38 79 ILE B O 1
ATOM 2820 N N . ASP B 1 80 ? -27.547 10.266 4.711 1 92.5 80 ASP B N 1
ATOM 2821 C CA . ASP B 1 80 ? -28.422 10.531 5.844 1 92.5 80 ASP B CA 1
ATOM 2822 C C . ASP B 1 80 ? -27.984 9.758 7.082 1 92.5 80 ASP B C 1
ATOM 2824 O O . ASP B 1 80 ? -27.891 8.531 7.062 1 92.5 80 ASP B O 1
ATOM 2828 N N . ILE B 1 81 ? -27.703 10.539 8.203 1 94.25 81 ILE B N 1
ATOM 2829 C CA . ILE B 1 81 ? -27.141 9.906 9.391 1 94.25 81 ILE B CA 1
ATOM 2830 C C . ILE B 1 81 ? -28.016 10.211 10.602 1 94.25 81 ILE B C 1
ATOM 2832 O O . ILE B 1 81 ? -28.422 11.359 10.812 1 94.25 81 ILE B O 1
ATOM 2836 N N . THR B 1 82 ? -28.312 9.203 11.375 1 94.19 82 THR B N 1
ATOM 2837 C CA . THR B 1 82 ? -29 9.359 12.656 1 94.19 82 THR B CA 1
ATOM 2838 C C . THR B 1 82 ? -28.234 8.656 13.766 1 94.19 82 THR B C 1
ATOM 2840 O O . THR B 1 82 ? -28 7.445 13.695 1 94.19 82 THR B O 1
ATOM 2843 N N . VAL B 1 83 ? -27.906 9.375 14.758 1 94.94 83 VAL B N 1
ATOM 2844 C CA . VAL B 1 83 ? -27.203 8.781 15.891 1 94.94 83 VAL B CA 1
ATOM 2845 C C . VAL B 1 83 ? -28.188 7.953 16.719 1 94.94 83 VAL B C 1
ATOM 2847 O O . VAL B 1 83 ? -29.266 8.422 17.062 1 94.94 83 VAL B O 1
ATOM 2850 N N . THR B 1 84 ? -27.812 6.719 17.047 1 94.12 84 THR B N 1
ATOM 2851 C CA . THR B 1 84 ? -28.719 5.797 17.734 1 94.12 84 THR B CA 1
ATOM 2852 C C . THR B 1 84 ? -28.281 5.594 19.172 1 94.12 84 THR B C 1
ATOM 2854 O O . THR B 1 84 ? -29.031 5.047 19.984 1 94.12 84 THR B O 1
ATOM 2857 N N . SER B 1 85 ? -27.125 5.93 19.516 1 91.12 85 SER B N 1
ATOM 2858 C CA . SER B 1 85 ? -26.609 5.766 20.875 1 91.12 85 SER B CA 1
ATOM 2859 C C . SER B 1 85 ? -26.938 6.977 21.734 1 91.12 85 SER B C 1
ATOM 2861 O O . SER B 1 85 ? -27.203 8.062 21.219 1 91.12 85 SER B O 1
ATOM 2863 N N . GLU B 1 86 ? -26.781 6.816 23.078 1 91.06 86 GLU B N 1
ATOM 2864 C CA . GLU B 1 86 ? -26.984 7.891 24.047 1 91.06 86 GLU B CA 1
ATOM 2865 C C . GLU B 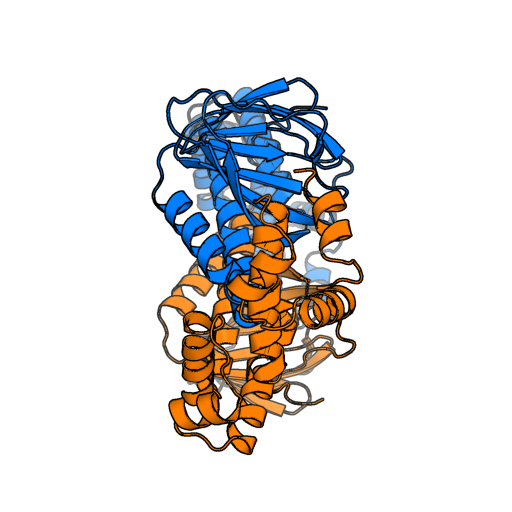1 86 ? -25.766 8.781 24.141 1 91.06 86 GLU B C 1
ATOM 2867 O O . GLU B 1 86 ? -25.844 9.914 24.641 1 91.06 86 GLU B O 1
ATOM 2872 N N . GLU B 1 87 ? -24.641 8.297 23.812 1 89.88 87 GLU B N 1
ATOM 2873 C CA . GLU B 1 87 ? -23.406 9.062 23.75 1 89.88 87 GLU B CA 1
ATOM 2874 C C . GLU B 1 87 ? -23.141 9.555 22.328 1 89.88 87 GLU B C 1
ATOM 2876 O O . GLU B 1 87 ? -23.703 9.023 21.375 1 89.88 87 GLU B O 1
ATOM 2881 N N . PRO B 1 88 ? -22.359 10.539 22.25 1 91.94 88 PRO B N 1
ATOM 2882 C CA . PRO B 1 88 ? -22.016 11.008 20.906 1 91.94 88 PRO B CA 1
ATOM 2883 C C . PRO B 1 88 ? -21.375 9.914 20.047 1 91.94 88 PRO B C 1
ATOM 2885 O O . PRO B 1 88 ? -20.672 9.047 20.562 1 91.94 88 PRO B O 1
ATOM 2888 N N . TRP B 1 89 ? -21.719 9.938 18.781 1 93.69 89 TRP B N 1
ATOM 2889 C CA . TRP B 1 89 ? -21.109 9.031 17.812 1 93.69 89 TRP B CA 1
ATOM 2890 C C . TRP B 1 89 ? -19.828 9.625 17.25 1 93.69 89 TRP B C 1
ATOM 2892 O O . TRP B 1 89 ? -19.859 10.641 16.547 1 93.69 89 TRP B O 1
ATOM 2902 N N . HIS B 1 90 ? -18.656 9.031 17.656 1 93.31 90 HIS B N 1
ATOM 2903 C CA . HIS B 1 90 ? -17.359 9.391 17.109 1 93.31 90 HIS B CA 1
ATOM 2904 C C . HIS B 1 90 ? -16.938 8.43 16 1 93.31 90 HIS B C 1
ATOM 2906 O O . HIS B 1 90 ? -17.016 7.215 16.156 1 93.31 90 HIS B O 1
ATOM 2912 N N . TYR B 1 91 ? -16.578 9.031 14.867 1 94.44 91 TYR B N 1
ATOM 2913 C CA . TYR B 1 91 ? -16.203 8.164 13.758 1 94.44 91 TYR B CA 1
ATOM 2914 C C . TYR B 1 91 ? -15.117 8.812 12.898 1 94.44 91 TYR B C 1
ATOM 2916 O O . TYR B 1 91 ? -14.859 10.016 13.023 1 94.44 91 TYR B O 1
ATOM 2924 N N . THR B 1 92 ? -14.391 8.047 12.18 1 94.62 92 THR B N 1
ATOM 2925 C CA . THR B 1 92 ? -13.406 8.516 11.219 1 94.62 92 THR B CA 1
ATOM 2926 C C . THR B 1 92 ? -13.812 8.117 9.797 1 94.62 92 THR B C 1
ATOM 2928 O O . THR B 1 92 ? -14.484 7.105 9.602 1 94.62 92 THR B O 1
ATOM 2931 N N . VAL B 1 93 ? -13.5 8.938 8.844 1 95.25 93 VAL B N 1
ATOM 2932 C CA . VAL B 1 93 ? -13.68 8.664 7.422 1 95.25 93 VAL B CA 1
ATOM 2933 C C . VAL B 1 93 ? -12.328 8.672 6.715 1 95.25 93 VAL B C 1
ATOM 2935 O O . VAL B 1 93 ? -11.57 9.641 6.812 1 95.25 93 VAL B O 1
ATOM 2938 N N . LEU B 1 94 ? -12.031 7.605 6.164 1 96.44 94 LEU B N 1
ATOM 2939 C CA . LEU B 1 94 ? -10.836 7.5 5.332 1 96.44 94 LEU B CA 1
ATOM 2940 C C . LEU B 1 94 ? -11.195 7.574 3.852 1 96.44 94 LEU B C 1
ATOM 2942 O O . LEU B 1 94 ? -12.07 6.848 3.383 1 96.44 94 LEU B O 1
ATOM 2946 N N . HIS B 1 95 ? -10.531 8.438 3.129 1 95.81 95 HIS B N 1
ATOM 2947 C CA . HIS B 1 95 ? -10.766 8.586 1.696 1 95.81 95 HIS B CA 1
ATOM 2948 C C . HIS B 1 95 ? -9.625 7.969 0.89 1 95.81 95 HIS B C 1
ATOM 2950 O O . HIS B 1 95 ? -8.453 8.102 1.258 1 95.81 95 HIS B O 1
ATOM 2956 N N . TYR B 1 96 ? -9.977 7.328 -0.155 1 95.56 96 TYR B N 1
ATOM 2957 C CA . TYR B 1 96 ? -8.992 6.863 -1.124 1 95.56 96 TYR B CA 1
ATOM 2958 C C . TYR B 1 96 ? -9.5 7.051 -2.549 1 95.56 96 TYR B C 1
ATOM 2960 O O . TYR B 1 96 ? -10.688 7.289 -2.768 1 95.56 96 TYR B O 1
ATOM 2968 N N . GLU B 1 97 ? -8.586 6.977 -3.467 1 93.44 97 GLU B N 1
ATOM 2969 C CA . GLU B 1 97 ? -8.883 7.137 -4.887 1 93.44 97 GLU B CA 1
ATOM 2970 C C . GLU B 1 97 ? -8.57 5.863 -5.664 1 93.44 97 GLU B C 1
ATOM 2972 O O . GLU B 1 97 ? -7.648 5.125 -5.309 1 93.44 97 GLU B O 1
ATOM 2977 N N . MET B 1 98 ? -9.344 5.676 -6.641 1 90.5 98 MET B N 1
ATOM 2978 C CA . MET B 1 98 ? -9.062 4.637 -7.629 1 90.5 98 MET B CA 1
ATOM 2979 C C . MET B 1 98 ? -8.234 5.191 -8.781 1 90.5 98 MET B C 1
ATOM 2981 O O . MET B 1 98 ? -8.727 5.996 -9.578 1 90.5 98 MET B O 1
ATOM 2985 N N . ILE B 1 99 ? -7.055 4.762 -8.844 1 91.44 99 ILE B N 1
ATOM 2986 C CA . ILE B 1 99 ? -6.137 5.293 -9.844 1 91.44 99 ILE B CA 1
ATOM 2987 C C . ILE B 1 99 ? -6.293 4.516 -11.148 1 91.44 99 ILE B C 1
ATOM 2989 O O . ILE B 1 99 ? -6.285 5.105 -12.234 1 91.44 99 ILE B O 1
ATOM 2993 N N . SER B 1 100 ? -6.402 3.23 -11.016 1 89 100 SER B N 1
ATOM 2994 C CA . SER B 1 100 ? -6.621 2.373 -12.172 1 89 100 SER B CA 1
ATOM 2995 C C . SER B 1 100 ? -7.375 1.104 -11.789 1 89 100 SER B C 1
ATOM 2997 O O . SER B 1 100 ? -7.18 0.569 -10.695 1 89 100 SER B O 1
ATOM 2999 N N . SER B 1 101 ? -8.289 0.71 -12.688 1 87.06 101 SER B N 1
ATOM 3000 C CA . SER B 1 101 ? -9.062 -0.514 -12.492 1 87.06 101 SER B CA 1
ATOM 3001 C C . SER B 1 101 ? -9.414 -1.164 -13.828 1 87.06 101 SER B C 1
ATOM 3003 O O . SER B 1 101 ? -9.812 -0.479 -14.773 1 87.06 101 SER B O 1
ATOM 3005 N N . PRO B 1 102 ? -9.211 -2.439 -13.836 1 80.5 102 PRO B N 1
ATOM 3006 C CA . PRO B 1 102 ? -9.641 -3.119 -15.055 1 80.5 102 PRO B CA 1
ATOM 3007 C C . PRO B 1 102 ? -11.156 -3.312 -15.117 1 80.5 102 PRO B C 1
ATOM 3009 O O . PRO B 1 102 ? -11.68 -3.816 -16.109 1 80.5 102 PRO B O 1
ATOM 3012 N N . PHE B 1 103 ? -11.766 -2.908 -14.094 1 78.12 103 PHE B N 1
ATOM 3013 C CA . PHE B 1 103 ? -13.211 -3.121 -14.016 1 78.12 103 PHE B CA 1
ATOM 3014 C C . PHE B 1 103 ? -13.961 -1.865 -14.438 1 78.12 103 PHE B C 1
ATOM 3016 O O . PHE B 1 103 ? -13.523 -0.748 -14.156 1 78.12 103 PHE B O 1
ATOM 3023 N N . SER B 1 104 ? -14.984 -2.041 -15.094 1 71.75 104 SER B N 1
ATOM 3024 C CA . SER B 1 104 ? -15.828 -0.934 -15.523 1 71.75 104 SER B CA 1
ATOM 3025 C C . SER B 1 104 ? -16.859 -0.577 -14.453 1 71.75 104 SER B C 1
ATOM 3027 O O . SER B 1 104 ? -17.531 0.444 -14.555 1 71.75 104 SER B O 1
ATOM 3029 N N . VAL B 1 105 ? -16.906 -1.415 -13.516 1 64.94 105 VAL B N 1
ATOM 3030 C CA . VAL B 1 105 ? -17.906 -1.186 -12.477 1 64.94 105 VAL B CA 1
ATOM 3031 C C . VAL B 1 105 ? -17.25 -0.505 -11.273 1 64.94 105 VAL B C 1
ATOM 3033 O O . VAL B 1 105 ? -16.094 -0.789 -10.938 1 64.94 105 VAL B O 1
ATOM 3036 N N . GLU B 1 106 ? -18 0.466 -10.734 1 76 106 GLU B N 1
ATOM 3037 C CA . GLU B 1 106 ? -17.547 1.113 -9.508 1 76 106 GLU B CA 1
ATOM 3038 C C . GLU B 1 106 ? -18.062 0.377 -8.273 1 76 106 GLU B C 1
ATOM 3040 O O . GLU B 1 106 ? -19.188 -0.135 -8.273 1 76 106 GLU B O 1
ATOM 3045 N N . ILE B 1 107 ? -17.188 0.281 -7.391 1 78.38 107 ILE B N 1
ATOM 3046 C CA . ILE B 1 107 ? -17.625 -0.32 -6.137 1 78.38 107 ILE B CA 1
ATOM 3047 C C . ILE B 1 107 ? -18.562 0.635 -5.41 1 78.38 107 ILE B C 1
ATOM 3049 O O . ILE B 1 107 ? -18.297 1.838 -5.328 1 78.38 107 ILE B O 1
ATOM 3053 N N . GLY B 1 108 ? -19.656 0.097 -5.027 1 85 108 GLY B N 1
ATOM 3054 C CA . GLY B 1 108 ? -20.672 0.91 -4.379 1 85 108 GLY B CA 1
ATOM 3055 C C . GLY B 1 108 ? -20.547 0.936 -2.867 1 85 108 GLY B C 1
ATOM 3056 O O . GLY B 1 108 ? -19.453 1.172 -2.34 1 85 108 GLY B O 1
ATOM 3057 N N . HIS B 1 109 ? -21.703 0.865 -2.217 1 89.19 109 HIS B N 1
ATOM 3058 C CA . HIS B 1 109 ? -21.719 0.918 -0.76 1 89.19 109 HIS B CA 1
ATOM 3059 C C . HIS B 1 109 ? -21.984 -0.46 -0.162 1 89.19 109 HIS B C 1
ATOM 3061 O O . HIS B 1 109 ? -22.719 -1.268 -0.747 1 89.19 109 HIS B O 1
ATOM 3067 N N . PHE B 1 110 ? -21.312 -0.79 0.907 1 87.12 110 PHE B N 1
ATOM 3068 C CA . PHE B 1 110 ? -21.484 -2.031 1.652 1 87.12 110 PHE B CA 1
ATOM 3069 C C . PHE B 1 110 ? -20.906 -1.91 3.053 1 87.12 110 PHE B C 1
ATOM 3071 O O . PHE B 1 110 ? -20.156 -0.971 3.34 1 87.12 110 PHE B O 1
ATOM 3078 N N . LYS B 1 111 ? -21.297 -2.795 3.908 1 90.44 111 LYS B N 1
ATOM 3079 C CA . LYS B 1 111 ? -20.672 -2.818 5.23 1 90.44 111 LYS B CA 1
ATOM 3080 C C . LYS B 1 111 ? -19.984 -4.156 5.492 1 90.44 111 LYS B C 1
ATOM 3082 O O . LYS B 1 111 ? -20.438 -5.195 5.004 1 90.44 111 LYS B O 1
ATOM 3087 N N . ILE B 1 112 ? -18.953 -4.16 6.16 1 87.06 112 ILE B N 1
ATOM 3088 C CA . ILE B 1 112 ? -18.219 -5.344 6.598 1 87.06 112 ILE B CA 1
ATOM 3089 C C . ILE B 1 112 ? -18.188 -5.395 8.125 1 87.06 112 ILE B C 1
ATOM 3091 O O . ILE B 1 112 ? -17.781 -4.43 8.773 1 87.06 112 ILE B O 1
ATOM 3095 N N . GLU B 1 113 ? -18.641 -6.496 8.609 1 85.5 113 GLU B N 1
ATOM 3096 C CA . GLU B 1 113 ? -18.547 -6.707 10.047 1 85.5 113 GLU B CA 1
ATOM 3097 C C . GLU B 1 113 ? -17.234 -7.387 10.422 1 85.5 113 GLU B C 1
ATOM 3099 O O . GLU B 1 113 ? -17.031 -8.562 10.117 1 85.5 113 GLU B O 1
ATOM 3104 N N . THR B 1 114 ? -16.375 -6.699 10.992 1 81.19 114 THR B N 1
ATOM 3105 C CA . THR B 1 114 ? -15.07 -7.23 11.352 1 81.19 114 THR B CA 1
ATOM 3106 C C . THR B 1 114 ? -15.07 -7.75 12.781 1 81.19 114 THR B C 1
ATOM 3108 O O . THR B 1 114 ? -14.172 -8.5 13.18 1 81.19 114 THR B O 1
ATOM 3111 N N . GLY B 1 115 ? -16.109 -7.402 13.539 1 77.5 115 GLY B N 1
ATOM 3112 C CA . GLY B 1 115 ? -16.062 -7.648 14.969 1 77.5 115 GLY B CA 1
ATOM 3113 C C . GLY B 1 115 ? -15.047 -6.785 15.688 1 77.5 115 GLY B C 1
ATOM 3114 O O . GLY B 1 115 ? -14.469 -5.871 15.094 1 77.5 115 GLY B O 1
ATOM 3115 N N . HIS B 1 116 ? -14.984 -6.98 17 1 70.19 116 HIS B N 1
ATOM 3116 C CA . HIS B 1 116 ? -13.969 -6.258 17.781 1 70.19 116 HIS B CA 1
ATOM 3117 C C . HIS B 1 116 ? -12.594 -6.879 17.594 1 70.19 116 HIS B C 1
ATOM 3119 O O . HIS B 1 116 ? -12.312 -7.957 18.125 1 70.19 116 HIS B O 1
ATOM 3125 N N . HIS B 1 117 ? -11.859 -6.312 16.656 1 75.75 117 HIS B N 1
ATOM 3126 C CA . HIS B 1 117 ? -10.539 -6.828 16.312 1 75.75 117 HIS B CA 1
ATOM 3127 C C . HIS B 1 117 ? -9.445 -5.828 16.688 1 75.75 117 HIS B C 1
ATOM 3129 O O . HIS B 1 117 ? -9.516 -4.66 16.297 1 75.75 117 HIS B O 1
ATOM 3135 N N . HIS B 1 118 ? -8.484 -6.211 17.391 1 74.69 118 HIS B N 1
ATOM 3136 C CA . HIS B 1 118 ? -7.398 -5.348 17.844 1 74.69 118 HIS B CA 1
ATOM 3137 C C . HIS B 1 118 ? -6.633 -4.77 16.656 1 74.69 118 HIS B C 1
ATOM 3139 O O . HIS B 1 118 ? -6.152 -3.633 16.719 1 74.69 118 HIS B O 1
ATOM 3145 N N . LYS B 1 119 ? -6.539 -5.555 15.625 1 85.38 119 LYS B N 1
ATOM 3146 C CA . LYS B 1 119 ? -5.809 -5.102 14.438 1 85.38 119 LYS B CA 1
ATOM 3147 C C . LYS B 1 119 ? -6.484 -3.895 13.805 1 85.38 119 LYS B C 1
ATOM 3149 O O . LYS B 1 119 ? -5.816 -2.943 13.398 1 85.38 119 LYS B O 1
ATOM 3154 N N . LEU B 1 120 ? -7.828 -3.951 13.664 1 89.81 120 LEU B N 1
ATOM 3155 C CA . LEU B 1 120 ? -8.547 -2.807 13.117 1 89.81 120 LEU B CA 1
ATOM 3156 C C . LEU B 1 120 ? -8.305 -1.56 13.961 1 89.81 120 LEU B C 1
ATOM 3158 O O . LEU B 1 120 ? -7.996 -0.492 13.43 1 89.81 120 LEU B O 1
ATOM 3162 N N . ASP B 1 121 ? -8.391 -1.754 15.289 1 87.06 121 ASP B N 1
ATOM 3163 C CA . ASP B 1 121 ? -8.18 -0.63 16.203 1 87.06 121 ASP B CA 1
ATOM 3164 C C . ASP B 1 121 ? -6.785 -0.037 16.031 1 87.06 121 ASP B C 1
ATOM 3166 O O . ASP B 1 121 ? -6.625 1.184 15.992 1 87.06 121 ASP B O 1
ATOM 3170 N N . TYR B 1 122 ? -5.902 -0.905 15.977 1 86.31 122 TYR B N 1
ATOM 3171 C CA . TYR B 1 122 ? -4.512 -0.486 15.812 1 86.31 122 TYR B CA 1
ATOM 3172 C C . TYR B 1 122 ? -4.328 0.306 14.523 1 86.31 122 TYR B C 1
ATOM 3174 O O . TYR B 1 122 ? -3.781 1.412 14.547 1 86.31 122 TYR B O 1
ATOM 3182 N N . LEU B 1 123 ? -4.723 -0.262 13.383 1 93.81 123 LEU B N 1
ATOM 3183 C CA . LEU B 1 123 ? -4.547 0.369 12.078 1 93.81 123 LEU B CA 1
ATOM 3184 C C . LEU B 1 123 ? -5.207 1.743 12.047 1 93.81 123 LEU B C 1
ATOM 3186 O O . LEU B 1 123 ? -4.602 2.719 11.594 1 93.81 123 LEU B O 1
ATOM 3190 N N . VAL B 1 124 ? -6.383 1.8 12.602 1 94.19 124 VAL B N 1
ATOM 3191 C CA . VAL B 1 124 ? -7.141 3.047 12.578 1 94.19 124 VAL B CA 1
ATOM 3192 C C . VAL B 1 124 ? -6.453 4.086 13.461 1 94.19 124 VAL B C 1
ATOM 3194 O O . VAL B 1 124 ? -6.277 5.234 13.055 1 94.19 124 VAL B O 1
ATOM 3197 N N . HIS B 1 125 ? -6.062 3.701 14.633 1 91 125 HIS B N 1
ATOM 3198 C CA . HIS B 1 125 ? -5.387 4.621 15.547 1 91 125 HIS B CA 1
ATOM 3199 C C . HIS B 1 125 ? -4.09 5.141 14.938 1 91 125 HIS B C 1
ATOM 3201 O O . HIS B 1 125 ? -3.773 6.324 15.062 1 91 125 HIS B O 1
ATOM 3207 N N . GLN B 1 126 ? -3.314 4.277 14.328 1 92.75 126 GLN B N 1
ATOM 3208 C CA . GLN B 1 126 ? -2.064 4.684 13.688 1 92.75 126 GLN B CA 1
ATOM 3209 C C . GLN B 1 126 ? -2.322 5.652 12.539 1 92.75 126 GLN B C 1
ATOM 3211 O O . GLN B 1 126 ? -1.627 6.664 12.406 1 92.75 126 GLN B O 1
ATOM 3216 N N . LEU B 1 127 ? -3.311 5.336 11.734 1 95.75 127 LEU B N 1
ATOM 3217 C CA . LEU B 1 127 ? -3.656 6.207 10.609 1 95.75 127 LEU B CA 1
ATOM 3218 C C . LEU B 1 127 ? -4.047 7.594 11.102 1 95.75 127 LEU B C 1
ATOM 3220 O O . LEU B 1 127 ? -3.594 8.602 10.555 1 95.75 127 LEU B O 1
ATOM 3224 N N . ILE B 1 128 ? -4.863 7.594 12.148 1 92.5 128 ILE B N 1
ATOM 3225 C CA . ILE B 1 128 ? -5.289 8.867 12.711 1 92.5 128 ILE B CA 1
ATOM 3226 C C . ILE B 1 128 ? -4.07 9.633 13.227 1 92.5 128 ILE B C 1
ATOM 3228 O O . ILE B 1 128 ? -3.922 10.828 12.953 1 92.5 128 ILE B O 1
ATOM 3232 N N . TYR B 1 129 ? -3.223 8.953 13.906 1 86 129 TYR B N 1
ATOM 3233 C CA . TYR B 1 129 ? -2.035 9.555 14.5 1 86 129 TYR B CA 1
ATOM 3234 C C . TYR B 1 129 ? -1.127 10.141 13.43 1 86 129 TYR B C 1
ATOM 3236 O O . TYR B 1 129 ? -0.777 11.32 13.477 1 86 129 TYR B O 1
ATOM 3244 N N . PHE B 1 130 ? -0.731 9.398 12.438 1 88.75 130 PHE B N 1
ATOM 3245 C CA . PHE B 1 130 ? 0.236 9.828 11.438 1 88.75 130 PHE B CA 1
ATOM 3246 C C . PHE B 1 130 ? -0.381 10.859 10.5 1 88.75 130 PHE B C 1
ATOM 3248 O O . PHE B 1 130 ? 0.323 11.711 9.953 1 88.75 130 PHE B O 1
ATOM 3255 N N . GLU B 1 131 ? -1.663 10.719 10.297 1 89.81 131 GLU B N 1
ATOM 3256 C CA . GLU B 1 131 ? -2.334 11.703 9.445 1 89.81 131 GLU B CA 1
ATOM 3257 C C . GLU B 1 131 ? -2.264 13.094 10.055 1 89.81 131 GLU B C 1
ATOM 3259 O O . GLU B 1 131 ? -2.227 14.094 9.328 1 89.81 131 GLU B O 1
ATOM 3264 N N . LYS B 1 132 ? -2.24 13.164 11.336 1 80.62 132 LYS B N 1
ATOM 3265 C CA . LYS B 1 132 ? -2.24 14.445 12.031 1 80.62 132 LYS B CA 1
ATOM 3266 C C . LYS B 1 132 ? -0.887 15.141 11.914 1 80.62 132 LYS B C 1
ATOM 3268 O O . LYS B 1 132 ? -0.804 16.359 11.977 1 80.62 132 LYS B O 1
ATOM 3273 N N . ILE B 1 133 ? 0.098 14.383 11.742 1 74.19 133 ILE B N 1
ATOM 3274 C CA . ILE B 1 133 ? 1.455 14.906 11.68 1 74.19 133 ILE B CA 1
ATOM 3275 C C . ILE B 1 133 ? 1.859 15.125 10.219 1 74.19 133 ILE B C 1
ATOM 3277 O O . ILE B 1 133 ? 1.928 14.172 9.445 1 74.19 133 ILE B O 1
ATOM 3281 N N . PRO B 1 134 ? 2.094 16.359 9.875 1 75.56 134 PRO B N 1
ATOM 3282 C CA . PRO B 1 134 ? 2.498 16.609 8.492 1 75.56 134 PRO B CA 1
ATOM 3283 C C . PRO B 1 134 ? 3.865 16.016 8.156 1 75.56 134 PRO B C 1
ATOM 3285 O O . PRO B 1 134 ? 4.672 15.773 9.062 1 75.56 134 PRO B O 1
ATOM 3288 N N . GLY B 1 135 ? 4.141 15.867 6.801 1 76.81 135 GLY B N 1
ATOM 3289 C CA . GLY B 1 135 ? 5.43 15.375 6.336 1 76.81 135 GLY B CA 1
ATOM 3290 C C . GLY B 1 135 ? 5.32 14.148 5.449 1 76.81 135 GLY B C 1
ATOM 3291 O O . GLY B 1 135 ? 4.426 13.32 5.633 1 76.81 135 GLY B O 1
ATOM 3292 N N . ASP B 1 136 ? 6.273 14.031 4.59 1 81.62 136 ASP B N 1
ATOM 3293 C CA . ASP B 1 136 ? 6.258 12.977 3.578 1 81.62 136 ASP B CA 1
ATOM 3294 C C . ASP B 1 136 ? 6.406 11.602 4.219 1 81.62 136 ASP B C 1
ATOM 3296 O O . ASP B 1 136 ? 5.836 10.625 3.73 1 81.62 136 ASP B O 1
ATOM 3300 N N . LEU B 1 137 ? 7.141 11.586 5.262 1 82.94 137 LEU B N 1
ATOM 3301 C CA . LEU B 1 137 ? 7.312 10.305 5.93 1 82.94 137 LEU B CA 1
ATOM 3302 C C . LEU B 1 137 ? 5.98 9.789 6.473 1 82.94 137 LEU B C 1
ATOM 3304 O O . LEU B 1 137 ? 5.648 8.617 6.309 1 82.94 137 LEU B O 1
ATOM 3308 N N . ASN B 1 138 ? 5.254 10.664 7.141 1 87.38 138 ASN B N 1
ATOM 3309 C CA . ASN B 1 138 ? 3.961 10.273 7.695 1 87.38 138 ASN B CA 1
ATOM 3310 C C . ASN B 1 138 ? 2.951 9.953 6.598 1 87.38 138 ASN B C 1
ATOM 3312 O O . ASN B 1 138 ? 2.111 9.07 6.758 1 87.38 138 ASN B O 1
ATOM 3316 N N . LYS B 1 139 ? 3.078 10.648 5.539 1 91.44 139 LYS B N 1
ATOM 3317 C CA . LYS B 1 139 ? 2.26 10.328 4.375 1 91.44 139 LYS B CA 1
ATOM 3318 C C . LYS B 1 139 ? 2.545 8.914 3.875 1 91.44 139 LYS B C 1
ATOM 3320 O O . LYS B 1 139 ? 1.621 8.164 3.549 1 91.44 139 LYS B O 1
ATOM 3325 N N . LEU B 1 140 ? 3.777 8.609 3.799 1 92.19 140 LEU B N 1
ATOM 3326 C CA . LEU B 1 140 ? 4.172 7.277 3.359 1 92.19 140 LEU B CA 1
ATOM 3327 C C . LEU B 1 140 ? 3.67 6.215 4.328 1 92.19 140 LEU B C 1
ATOM 3329 O O . LEU B 1 140 ? 3.184 5.16 3.906 1 92.19 140 LEU B O 1
ATOM 3333 N N . LYS B 1 141 ? 3.781 6.504 5.605 1 93.69 141 LYS B N 1
ATOM 3334 C CA . LYS B 1 141 ? 3.256 5.586 6.609 1 93.69 141 LYS B CA 1
ATOM 3335 C C . LYS B 1 141 ? 1.758 5.367 6.426 1 93.69 141 LYS B C 1
ATOM 3337 O O . LYS B 1 141 ? 1.276 4.234 6.512 1 93.69 141 LYS B O 1
ATOM 3342 N N . CYS B 1 142 ? 1.062 6.402 6.141 1 96.81 142 CYS B N 1
ATOM 3343 C CA . CYS B 1 142 ? -0.378 6.297 5.934 1 96.81 142 CYS B CA 1
ATOM 3344 C C . CYS B 1 142 ? -0.694 5.445 4.711 1 96.81 142 CYS B C 1
ATOM 3346 O O . CYS B 1 142 ? -1.641 4.656 4.727 1 96.81 142 CYS B O 1
ATOM 3348 N N . LYS B 1 143 ? 0.104 5.562 3.697 1 96.31 143 LYS B N 1
ATOM 3349 C CA . LYS B 1 143 ? -0.089 4.738 2.508 1 96.31 143 LYS B CA 1
ATOM 3350 C C . LYS B 1 143 ? 0.066 3.254 2.834 1 96.31 143 LYS B C 1
ATOM 3352 O O . LYS B 1 143 ? -0.73 2.428 2.385 1 96.31 143 LYS B O 1
ATOM 3357 N N . SER B 1 144 ? 1.09 2.994 3.523 1 96.06 144 SER B N 1
ATOM 3358 C CA . SER B 1 144 ? 1.353 1.614 3.922 1 96.06 144 SER B CA 1
ATOM 3359 C C . SER B 1 144 ? 0.239 1.075 4.812 1 96.06 144 SER B C 1
ATOM 3361 O O . SER B 1 144 ? -0.271 -0.023 4.582 1 96.06 144 SER B O 1
ATOM 3363 N N . LEU B 1 145 ? -0.173 1.849 5.816 1 96.62 145 LEU B N 1
ATOM 3364 C CA . LEU B 1 145 ? -1.223 1.454 6.75 1 96.62 145 LEU B CA 1
ATOM 3365 C C . LEU B 1 145 ? -2.555 1.278 6.027 1 96.62 145 LEU B C 1
ATOM 3367 O O . LEU B 1 145 ? -3.32 0.365 6.344 1 96.62 145 LEU B O 1
ATOM 3371 N N . PHE B 1 146 ? -2.771 2.117 5.09 1 98 146 PHE B N 1
ATOM 3372 C CA . PHE B 1 146 ? -3.994 2.031 4.305 1 98 146 PHE B CA 1
ATOM 3373 C C . PHE B 1 146 ? -4.07 0.698 3.566 1 98 146 PHE B C 1
ATOM 3375 O O . PHE B 1 146 ? -5.113 0.039 3.57 1 98 146 PHE B O 1
ATOM 3382 N N . MET B 1 147 ? -3 0.311 2.936 1 97.25 147 MET B N 1
ATOM 3383 C CA . MET B 1 147 ? -3.012 -0.957 2.211 1 97.25 147 MET B CA 1
ATOM 3384 C C . MET B 1 147 ? -3.219 -2.127 3.168 1 97.25 147 MET B C 1
ATOM 3386 O O . MET B 1 147 ? -3.861 -3.119 2.812 1 97.25 147 MET B O 1
ATOM 3390 N N . GLN B 1 148 ? -2.654 -2.057 4.352 1 95 148 GLN B N 1
ATOM 3391 C CA . GLN B 1 148 ? -2.904 -3.078 5.363 1 95 148 GLN B CA 1
ATOM 3392 C C . GLN B 1 148 ? -4.379 -3.123 5.75 1 95 148 GLN B C 1
ATOM 3394 O O . GLN B 1 148 ? -4.941 -4.199 5.953 1 95 148 GLN B O 1
ATOM 3399 N N . LEU B 1 149 ? -4.957 -1.956 5.879 1 96.25 149 LEU B N 1
ATOM 3400 C CA . LEU B 1 149 ? -6.375 -1.878 6.211 1 96.25 149 LEU B CA 1
ATOM 3401 C C . LEU B 1 149 ? -7.227 -2.502 5.113 1 96.25 149 LEU B C 1
ATOM 3403 O O . LEU B 1 149 ? -8.172 -3.238 5.398 1 96.25 149 LEU B O 1
ATOM 3407 N N . VAL B 1 150 ? -6.914 -2.234 3.865 1 95.12 150 VAL B N 1
ATOM 3408 C CA . VAL B 1 150 ? -7.621 -2.805 2.723 1 95.12 150 VAL B CA 1
ATOM 3409 C C . VAL B 1 150 ? -7.527 -4.328 2.766 1 95.12 150 VAL B C 1
ATOM 3411 O O . VAL B 1 150 ? -8.539 -5.023 2.637 1 95.12 150 VAL B O 1
ATOM 3414 N N . GLU B 1 151 ? -6.297 -4.758 2.938 1 92.38 151 GLU B N 1
ATOM 3415 C CA . GLU B 1 151 ? -6.121 -6.203 3.057 1 92.38 151 GLU B CA 1
ATOM 3416 C C . GLU B 1 151 ? -6.984 -6.773 4.18 1 92.38 151 GLU B C 1
ATOM 3418 O O . GLU B 1 151 ? -7.656 -7.789 3.998 1 92.38 151 GLU B O 1
ATOM 3423 N N . PHE B 1 152 ? -7 -6.141 5.277 1 90 152 PHE B N 1
ATOM 3424 C CA . PHE B 1 152 ? -7.699 -6.59 6.473 1 90 152 PHE B CA 1
ATOM 3425 C C . PHE B 1 152 ? -9.195 -6.695 6.215 1 90 152 PHE B C 1
ATOM 3427 O O . PHE B 1 152 ? -9.805 -7.742 6.465 1 90 152 PHE B O 1
ATOM 3434 N N . PHE B 1 153 ? -9.773 -5.609 5.691 1 87.56 153 PHE B N 1
ATOM 3435 C CA . PHE B 1 153 ? -11.227 -5.664 5.629 1 87.56 153 PHE B CA 1
ATOM 3436 C C . PHE B 1 153 ? -11.688 -6.543 4.477 1 87.56 153 PHE B C 1
ATOM 3438 O O . PHE B 1 153 ? -12.773 -7.129 4.531 1 87.56 153 PHE B O 1
ATOM 3445 N N . VAL B 1 154 ? -10.898 -6.715 3.477 1 86.06 154 VAL B N 1
ATOM 3446 C CA . VAL B 1 154 ? -11.242 -7.629 2.391 1 86.06 154 VAL B CA 1
ATOM 3447 C C . VAL B 1 154 ? -11.211 -9.07 2.896 1 86.06 154 VAL B C 1
ATOM 3449 O O . VAL B 1 154 ? -12.078 -9.875 2.549 1 86.06 154 VAL B O 1
ATOM 3452 N N . ILE B 1 155 ? -10.219 -9.367 3.721 1 82.69 155 ILE B N 1
ATOM 3453 C CA . ILE B 1 155 ? -10.125 -10.703 4.305 1 82.69 155 ILE B CA 1
ATOM 3454 C C . ILE B 1 155 ? -11.32 -10.953 5.227 1 82.69 155 ILE B C 1
ATOM 3456 O O . ILE B 1 155 ? -11.906 -12.031 5.219 1 82.69 155 ILE B O 1
ATOM 3460 N N . CYS B 1 156 ? -11.664 -9.953 6.004 1 81.75 156 CYS B N 1
ATOM 3461 C CA . CYS B 1 156 ? -12.828 -10.07 6.871 1 81.75 156 CYS B CA 1
ATOM 3462 C C . CYS B 1 156 ? -14.102 -10.297 6.059 1 81.75 156 CYS B C 1
ATOM 3464 O O . CYS B 1 156 ? -14.969 -11.07 6.457 1 81.75 156 CYS B O 1
ATOM 3466 N N . ALA B 1 157 ? -14.234 -9.562 4.973 1 77.75 157 ALA B N 1
ATOM 3467 C CA . ALA B 1 157 ? -15.391 -9.719 4.094 1 77.75 157 ALA B CA 1
ATOM 3468 C C . ALA B 1 157 ? -15.477 -11.148 3.561 1 77.75 157 ALA B C 1
ATOM 3470 O O . ALA B 1 157 ? -16.562 -11.719 3.479 1 77.75 157 ALA B O 1
ATOM 3471 N N . LYS B 1 158 ? -14.32 -11.68 3.244 1 74.75 158 LYS B N 1
ATOM 3472 C CA . LYS B 1 158 ? -14.258 -13.055 2.738 1 74.75 158 LYS B CA 1
ATOM 3473 C C . LYS B 1 158 ? -14.703 -14.047 3.805 1 74.75 158 LYS B C 1
ATOM 3475 O O . LYS B 1 158 ? -15.398 -15.023 3.502 1 74.75 158 LYS B O 1
ATOM 3480 N N . MET B 1 159 ? -14.195 -13.844 4.961 1 66.56 159 MET B N 1
ATOM 3481 C CA . MET B 1 159 ? -14.484 -14.781 6.051 1 66.56 159 MET B CA 1
ATOM 3482 C C . MET B 1 159 ? -15.969 -14.773 6.395 1 66.56 159 MET B C 1
ATOM 3484 O O . MET B 1 159 ? -16.484 -15.742 6.953 1 66.56 159 MET B O 1
ATOM 3488 N N . GLN B 1 160 ? -16.516 -13.648 6.152 1 61.78 160 GLN B N 1
ATOM 3489 C CA . GLN B 1 160 ? -17.953 -13.578 6.43 1 61.78 160 GLN B CA 1
ATOM 3490 C C . GLN B 1 160 ? -18.75 -14.414 5.43 1 61.78 160 GLN B C 1
ATOM 3492 O O . GLN B 1 160 ? -19.891 -14.773 5.695 1 61.78 160 GLN B O 1
ATOM 3497 N N . THR B 1 161 ? -18.062 -14.586 4.316 1 53.72 161 THR B N 1
ATOM 3498 C CA . THR B 1 161 ? -18.75 -15.375 3.301 1 53.72 161 THR B CA 1
ATOM 3499 C C . THR B 1 161 ? -18.156 -16.781 3.221 1 53.72 161 THR B C 1
ATOM 3501 O O . THR B 1 161 ? -18.688 -17.641 2.516 1 53.72 161 THR B O 1
ATOM 3504 N N . SER B 1 162 ? -16.781 -16.828 3.664 1 52.41 162 SER B N 1
ATOM 3505 C CA . SER B 1 162 ? -15.93 -17.953 3.307 1 52.41 162 SER B CA 1
ATOM 3506 C C . SER B 1 162 ? -16.438 -19.25 3.936 1 52.41 162 SER B C 1
ATOM 3508 O O . SER B 1 162 ? -16.906 -19.25 5.078 1 52.41 162 SER B O 1
ATOM 3510 N N . ASN B 1 163 ? -16.844 -20.031 3.002 1 54.66 163 ASN B N 1
ATOM 3511 C CA . ASN B 1 163 ? -16.922 -21.469 3.184 1 54.66 163 ASN B CA 1
ATOM 3512 C C . ASN B 1 163 ? -15.531 -22.109 3.17 1 54.66 163 ASN B C 1
ATOM 3514 O O . ASN B 1 163 ? -14.711 -21.812 2.301 1 54.66 163 ASN B O 1
ATOM 3518 N N . ASN B 1 164 ? -15.008 -22.719 4.305 1 62.91 164 ASN B N 1
ATOM 3519 C CA . ASN B 1 164 ? -13.805 -23.469 4.656 1 62.91 164 ASN B CA 1
ATOM 3520 C C . ASN B 1 164 ? -13.367 -24.391 3.523 1 62.91 164 ASN B C 1
ATOM 3522 O O . ASN B 1 164 ? -12.172 -24.609 3.332 1 62.91 164 ASN B O 1
ATOM 3526 N N . VAL B 1 165 ? -14.188 -24.609 2.564 1 74.81 165 VAL B N 1
ATOM 3527 C CA . VAL B 1 165 ? -13.922 -25.625 1.563 1 74.81 165 VAL B CA 1
ATOM 3528 C C . VAL B 1 165 ? -12.977 -25.078 0.495 1 74.81 165 VAL B C 1
ATOM 3530 O O . VAL B 1 165 ? -12.102 -25.781 0.003 1 74.81 165 VAL B O 1
ATOM 3533 N N . VAL B 1 166 ? -13.062 -23.844 0.227 1 80 166 VAL B N 1
ATOM 3534 C CA . VAL B 1 166 ? -12.25 -23.234 -0.824 1 80 166 VAL B CA 1
ATOM 3535 C C . VAL B 1 166 ? -10.812 -23.078 -0.34 1 80 166 VAL B C 1
ATOM 3537 O O . VAL B 1 166 ? -9.867 -23.391 -1.073 1 80 166 VAL B O 1
ATOM 3540 N N . ASP B 1 167 ? -10.672 -22.688 0.879 1 75.19 167 ASP B N 1
ATOM 3541 C CA . ASP B 1 167 ? -9.328 -22.562 1.437 1 75.19 167 ASP B CA 1
ATOM 3542 C C . ASP B 1 167 ? -8.625 -23.922 1.481 1 75.19 167 ASP B C 1
ATOM 3544 O O . ASP B 1 167 ? -7.438 -24.016 1.185 1 75.19 167 ASP B O 1
ATOM 3548 N N . GLN B 1 168 ? -9.367 -24.812 1.822 1 76.88 168 GLN B N 1
ATOM 3549 C CA . GLN B 1 168 ? -8.828 -26.172 1.837 1 76.88 168 GLN B CA 1
ATOM 3550 C C . GLN B 1 168 ? -8.445 -26.625 0.432 1 76.88 168 GLN B C 1
ATOM 3552 O O . GLN B 1 168 ? -7.406 -27.25 0.243 1 76.88 168 GLN B O 1
ATOM 3557 N N . ALA B 1 169 ? -9.266 -26.312 -0.517 1 86.19 169 ALA B N 1
ATOM 3558 C CA . ALA B 1 169 ? -8.984 -26.672 -1.901 1 86.19 169 ALA B CA 1
ATOM 3559 C C . ALA B 1 169 ? -7.715 -26 -2.4 1 86.19 169 ALA B C 1
ATOM 3561 O O . ALA B 1 169 ? -6.883 -26.625 -3.059 1 86.19 169 ALA B O 1
ATOM 3562 N N . ILE B 1 170 ? -7.578 -24.781 -2.018 1 84.44 170 ILE B N 1
ATOM 3563 C CA . ILE B 1 170 ? -6.406 -24.016 -2.41 1 84.44 170 ILE B CA 1
ATOM 3564 C C . ILE B 1 170 ? -5.148 -24.641 -1.811 1 84.44 170 ILE B C 1
ATOM 3566 O O . ILE B 1 170 ? -4.152 -24.844 -2.51 1 84.44 170 ILE B O 1
ATOM 3570 N N . THR B 1 171 ? -5.219 -24.906 -0.545 1 76.44 171 THR B N 1
ATOM 3571 C CA . THR B 1 171 ? -4.094 -25.547 0.126 1 76.44 171 THR B CA 1
ATOM 3572 C C . THR B 1 171 ? -3.738 -26.859 -0.558 1 76.44 171 THR B C 1
ATOM 3574 O O . THR B 1 171 ? -2.566 -27.109 -0.846 1 76.44 171 THR B O 1
ATOM 3577 N N . PHE B 1 172 ? -4.73 -27.656 -0.863 1 82.88 172 PHE B N 1
ATOM 3578 C CA . PHE B 1 172 ? -4.535 -28.938 -1.522 1 82.88 172 PHE B CA 1
ATOM 3579 C C . PHE B 1 172 ? -3.859 -28.766 -2.877 1 82.88 172 PHE B C 1
ATOM 3581 O O . PHE B 1 172 ? -2.873 -29.438 -3.18 1 82.88 172 PHE B O 1
ATOM 3588 N N . MET B 1 173 ? -4.312 -27.797 -3.615 1 87.94 173 MET B N 1
ATOM 3589 C CA . MET B 1 173 ? -3.785 -27.594 -4.961 1 87.94 173 MET B CA 1
ATOM 3590 C C . MET B 1 173 ? -2.361 -27.047 -4.91 1 87.94 173 MET B C 1
ATOM 3592 O O . MET B 1 173 ? -1.521 -27.422 -5.73 1 87.94 173 MET B O 1
ATOM 3596 N N . THR B 1 174 ? -2.123 -26.203 -3.961 1 82.75 174 THR B N 1
ATOM 3597 C CA . THR B 1 174 ? -0.796 -25.609 -3.84 1 82.75 174 THR B CA 1
ATOM 3598 C C . THR B 1 174 ? 0.236 -26.672 -3.461 1 82.75 174 THR B C 1
ATOM 3600 O O . THR B 1 174 ? 1.38 -26.625 -3.92 1 82.75 174 THR B O 1
ATOM 3603 N N . GLU B 1 175 ? -0.227 -27.578 -2.746 1 75 175 GLU B N 1
ATOM 3604 C CA . GLU B 1 175 ? 0.683 -28.594 -2.242 1 75 175 GLU B CA 1
ATOM 3605 C C . GLU B 1 175 ? 0.833 -29.734 -3.24 1 75 175 GLU B C 1
ATOM 3607 O O . GLU B 1 175 ? 1.835 -30.453 -3.223 1 75 175 GLU B O 1
ATOM 3612 N N . HIS B 1 176 ? -0.124 -29.875 -4.191 1 80.25 176 HIS B N 1
ATOM 3613 C CA . HIS B 1 176 ? -0.147 -31.094 -4.996 1 80.25 176 HIS B CA 1
ATOM 3614 C C . HIS B 1 176 ? -0.204 -30.766 -6.484 1 80.25 176 HIS B C 1
ATOM 3616 O O . HIS B 1 176 ? -0.521 -31.641 -7.305 1 80.25 176 HIS B O 1
ATOM 3622 N N . TYR B 1 177 ? 0.082 -29.531 -6.816 1 88 177 TYR B N 1
ATOM 3623 C CA . TYR B 1 177 ? -0.118 -29.078 -8.195 1 88 177 TYR B CA 1
ATOM 3624 C C . TYR B 1 177 ? 0.733 -29.906 -9.156 1 88 177 TYR B C 1
ATOM 3626 O O . TYR B 1 177 ? 0.448 -29.953 -10.352 1 88 177 TYR B O 1
ATOM 3634 N N . ARG B 1 178 ? 1.771 -30.547 -8.711 1 84.5 178 ARG B N 1
ATOM 3635 C CA . ARG B 1 178 ? 2.688 -31.297 -9.562 1 84.5 178 ARG B CA 1
ATOM 3636 C C . ARG B 1 178 ? 2.072 -32.625 -9.984 1 84.5 178 ARG B C 1
ATOM 3638 O O . ARG B 1 178 ? 2.543 -33.281 -10.93 1 84.5 178 ARG B O 1
ATOM 3645 N N . LEU B 1 179 ? 1.077 -33.125 -9.328 1 80.81 179 LEU B N 1
ATOM 3646 C CA . LEU B 1 179 ? 0.41 -34.375 -9.586 1 80.81 179 LEU B CA 1
ATOM 3647 C C . LEU B 1 179 ? -0.763 -34.188 -10.539 1 80.81 179 LEU B C 1
ATOM 3649 O O . LEU B 1 179 ? -1.25 -33.094 -10.719 1 80.81 179 LEU B O 1
ATOM 3653 N N . PRO B 1 180 ? -1.099 -35.219 -11.195 1 82.5 180 PRO B N 1
ATOM 3654 C CA . PRO B 1 180 ? -2.26 -35.125 -12.086 1 82.5 180 PRO B CA 1
ATOM 3655 C C . PRO B 1 180 ? -3.584 -35.125 -11.328 1 82.5 180 PRO B C 1
ATOM 3657 O O . PRO B 1 180 ? -4.375 -36.062 -11.43 1 82.5 180 PRO B O 1
ATOM 3660 N N . ILE B 1 181 ? -3.83 -34.062 -10.633 1 85.5 181 ILE B N 1
ATOM 3661 C CA . ILE B 1 181 ? -5.031 -33.969 -9.805 1 85.5 181 ILE B CA 1
ATOM 3662 C C . ILE B 1 181 ? -6.195 -33.438 -10.656 1 85.5 181 ILE B C 1
ATOM 3664 O O . ILE B 1 181 ? -6.012 -32.594 -11.523 1 85.5 181 ILE B O 1
ATOM 3668 N N . THR B 1 182 ? -7.352 -34.062 -10.375 1 82.88 182 THR B N 1
ATOM 3669 C CA . THR B 1 182 ? -8.57 -33.688 -11.07 1 82.88 182 THR B CA 1
ATOM 3670 C C . THR B 1 182 ? -9.484 -32.875 -10.148 1 82.88 182 THR B C 1
ATOM 3672 O O . THR B 1 182 ? -9.289 -32.875 -8.93 1 82.88 182 THR B O 1
ATOM 3675 N N . ILE B 1 183 ? -10.398 -32.219 -10.773 1 84.56 183 ILE B N 1
ATOM 3676 C CA . ILE B 1 183 ? -11.367 -31.453 -10.016 1 84.56 183 ILE B CA 1
ATOM 3677 C C . ILE B 1 183 ? -12.141 -32.375 -9.07 1 84.56 183 ILE B C 1
ATOM 3679 O O . ILE B 1 183 ? -12.469 -31.984 -7.945 1 84.56 183 ILE B O 1
ATOM 3683 N N . ALA B 1 184 ? -12.414 -33.531 -9.602 1 86.12 184 ALA B N 1
ATOM 3684 C CA . ALA B 1 184 ? -13.133 -34.5 -8.805 1 86.12 184 ALA B CA 1
ATOM 3685 C C . ALA B 1 184 ? -12.344 -34.875 -7.547 1 86.12 184 ALA B C 1
ATOM 3687 O O . ALA B 1 184 ? -12.906 -34.969 -6.457 1 86.12 184 ALA B O 1
ATOM 3688 N N . GLU B 1 185 ? -11.102 -35.094 -7.75 1 86.12 185 GLU B N 1
ATOM 3689 C CA . GLU B 1 185 ? -10.234 -35.438 -6.629 1 86.12 185 GLU B CA 1
ATOM 3690 C C . GLU B 1 185 ? -10.148 -34.281 -5.625 1 86.12 185 GLU B C 1
ATOM 3692 O O . GLU B 1 185 ? -10.148 -34.5 -4.41 1 86.12 185 GLU B O 1
ATOM 3697 N N . ILE B 1 186 ? -10.117 -33.094 -6.102 1 89.25 186 ILE B N 1
ATOM 3698 C CA . ILE B 1 186 ? -10.047 -31.906 -5.242 1 89.25 186 ILE B CA 1
ATOM 3699 C C . ILE B 1 186 ? -11.336 -31.797 -4.43 1 89.25 186 ILE B C 1
ATOM 3701 O O . ILE B 1 186 ? -11.289 -31.578 -3.215 1 89.25 186 ILE B O 1
ATOM 3705 N N . ALA B 1 187 ? -12.406 -31.859 -5.113 1 88.62 187 ALA B N 1
ATOM 3706 C CA . ALA B 1 187 ? -13.711 -31.766 -4.465 1 88.62 187 ALA B CA 1
ATOM 3707 C C . ALA B 1 187 ? -13.852 -32.844 -3.379 1 88.62 187 ALA B C 1
ATOM 3709 O O . ALA B 1 187 ? -14.328 -32.531 -2.277 1 88.62 187 ALA B O 1
ATOM 3710 N N . GLU B 1 188 ? -13.477 -34.094 -3.752 1 85.69 188 GLU B N 1
ATOM 3711 C CA . GLU B 1 188 ? -13.523 -35.188 -2.793 1 85.69 188 GLU B CA 1
ATOM 3712 C C . GLU B 1 188 ? -12.664 -34.875 -1.567 1 85.69 188 GLU B C 1
ATOM 3714 O O . GLU B 1 188 ? -13.078 -35.125 -0.435 1 85.69 188 GLU B O 1
ATOM 3719 N N . GLU B 1 189 ? -11.555 -34.375 -1.819 1 81.56 189 GLU B N 1
ATOM 3720 C CA . GLU B 1 189 ? -10.602 -34.062 -0.753 1 81.56 189 GLU B CA 1
ATOM 3721 C C . GLU B 1 189 ? -11.188 -33.062 0.233 1 81.56 189 GLU B C 1
ATOM 3723 O O . GLU B 1 189 ? -10.945 -33.156 1.438 1 81.56 189 GLU B O 1
ATOM 3728 N N . VAL B 1 190 ? -11.93 -32.094 -0.28 1 82.12 190 VAL B N 1
ATOM 3729 C CA . VAL B 1 190 ? -12.391 -31 0.591 1 82.12 190 VAL B CA 1
ATOM 3730 C C . VAL B 1 190 ? -13.836 -31.266 1.013 1 82.12 190 VAL B C 1
ATOM 3732 O O . VAL B 1 190 ? -14.461 -30.422 1.655 1 82.12 190 VAL B O 1
ATOM 3735 N N . GLY B 1 191 ? -14.367 -32.375 0.64 1 82.25 191 GLY B N 1
ATOM 3736 C CA . GLY B 1 191 ? -15.688 -32.781 1.065 1 82.25 191 GLY B CA 1
ATOM 3737 C C . GLY B 1 191 ? -16.797 -31.938 0.491 1 82.25 191 GLY B C 1
ATOM 3738 O O . GLY B 1 191 ? -17.75 -31.594 1.197 1 82.25 191 GLY B O 1
ATOM 3739 N N . CYS B 1 192 ? -16.609 -31.562 -0.674 1 82.69 192 CYS B N 1
ATOM 3740 C CA . CYS B 1 192 ? -17.578 -30.719 -1.363 1 82.69 192 CYS B CA 1
ATOM 3741 C C . CYS B 1 192 ? -17.906 -31.266 -2.746 1 82.69 192 CYS B C 1
ATOM 3743 O O . CYS B 1 192 ? -17.047 -31.891 -3.379 1 82.69 192 CYS B O 1
ATOM 3745 N N . ASP B 1 193 ? -19.156 -31.172 -3.146 1 87.81 193 ASP B N 1
ATOM 3746 C CA . ASP B 1 193 ? -19.453 -31.578 -4.512 1 87.81 193 ASP B CA 1
ATOM 3747 C C . ASP B 1 193 ? -18.797 -30.641 -5.527 1 87.81 193 ASP B C 1
ATOM 3749 O O . ASP B 1 193 ? -18.578 -29.469 -5.238 1 87.81 193 ASP B O 1
ATOM 3753 N N . ARG B 1 194 ? -18.484 -31.266 -6.684 1 87.25 194 ARG B N 1
ATOM 3754 C CA . ARG B 1 194 ? -17.719 -30.562 -7.711 1 87.25 194 ARG B CA 1
ATOM 3755 C C . ARG B 1 194 ? -18.391 -29.25 -8.102 1 87.25 194 ARG B C 1
ATOM 3757 O O . ARG B 1 194 ? -17.719 -28.234 -8.312 1 87.25 194 ARG B O 1
ATOM 3764 N N . ARG B 1 195 ? -19.734 -29.312 -8.211 1 86.06 195 ARG B N 1
ATOM 3765 C CA . ARG B 1 195 ? -20.469 -28.125 -8.648 1 86.06 195 ARG B CA 1
ATOM 3766 C C . ARG B 1 195 ? -20.406 -27.031 -7.598 1 86.06 195 ARG B C 1
ATOM 3768 O O . ARG B 1 195 ? -20.188 -25.859 -7.93 1 86.06 195 ARG B O 1
ATOM 3775 N N . ARG B 1 196 ? -20.562 -27.438 -6.375 1 86.88 196 ARG B N 1
ATOM 3776 C CA . ARG B 1 196 ? -20.516 -26.484 -5.266 1 86.88 196 ARG B CA 1
ATOM 3777 C C . ARG B 1 196 ? -19.109 -25.906 -5.094 1 86.88 196 ARG B C 1
ATOM 3779 O O . ARG B 1 196 ? -18.969 -24.703 -4.863 1 86.88 196 ARG B O 1
ATOM 3786 N N . LEU B 1 197 ? -18.172 -26.75 -5.195 1 88.06 197 LEU B N 1
ATOM 3787 C CA . LEU B 1 197 ? -16.797 -26.281 -5.086 1 88.06 197 LEU B CA 1
ATOM 3788 C C . LEU B 1 197 ? -16.484 -25.25 -6.16 1 88.06 197 LEU B C 1
ATOM 3790 O O . LEU B 1 197 ? -15.891 -24.203 -5.871 1 88.06 197 LEU B O 1
ATOM 3794 N N . ALA B 1 198 ? -16.812 -25.547 -7.391 1 86.56 198 ALA B N 1
ATOM 3795 C CA . ALA B 1 198 ? -16.562 -24.609 -8.492 1 86.56 198 ALA B CA 1
ATOM 3796 C C . ALA B 1 198 ? -17.203 -23.266 -8.234 1 86.56 198 ALA B C 1
ATOM 3798 O O . ALA B 1 198 ? -16.594 -22.219 -8.453 1 86.56 198 ALA B O 1
ATOM 3799 N N . TYR B 1 199 ? -18.391 -23.359 -7.742 1 82.25 199 TYR B N 1
ATOM 3800 C CA . TYR B 1 199 ? -19.141 -22.141 -7.453 1 82.25 199 TYR B CA 1
ATOM 3801 C C . TYR B 1 199 ? -18.453 -21.328 -6.367 1 82.25 199 TYR B C 1
ATOM 3803 O O . TYR B 1 199 ? -18.188 -20.141 -6.555 1 82.25 199 TYR B O 1
ATOM 3811 N N . LEU B 1 200 ? -18.172 -21.953 -5.316 1 77.62 200 LEU B N 1
ATOM 3812 C CA . LEU B 1 200 ? -17.547 -21.297 -4.18 1 77.62 200 LEU B CA 1
ATOM 3813 C C . LEU B 1 200 ? -16.156 -20.766 -4.555 1 77.62 200 LEU B C 1
ATOM 3815 O O . LEU B 1 200 ? -15.766 -19.688 -4.121 1 77.62 200 LEU B O 1
ATOM 3819 N N . PHE B 1 201 ? -15.445 -21.578 -5.281 1 84.31 201 PHE B N 1
ATOM 3820 C CA . PHE B 1 201 ? -14.086 -21.234 -5.684 1 84.31 201 PHE B CA 1
ATOM 3821 C C . PHE B 1 201 ? -14.086 -19.969 -6.543 1 84.31 201 PHE B C 1
ATOM 3823 O O . PHE B 1 201 ? -13.281 -19.062 -6.328 1 84.31 201 PHE B O 1
ATOM 3830 N N . ASP B 1 202 ? -14.953 -19.922 -7.48 1 79.81 202 ASP B N 1
ATOM 3831 C CA . ASP B 1 202 ? -15.078 -18.766 -8.352 1 79.81 202 ASP B CA 1
ATOM 3832 C C . ASP B 1 202 ? -15.461 -17.516 -7.562 1 79.81 202 ASP B C 1
ATOM 3834 O O . ASP B 1 202 ? -14.914 -16.438 -7.785 1 79.81 202 ASP B O 1
ATOM 3838 N N . LYS B 1 203 ? -16.328 -17.734 -6.707 1 70 203 LYS B N 1
ATOM 3839 C CA . LYS B 1 203 ? -16.797 -16.625 -5.879 1 70 203 LYS B CA 1
ATOM 3840 C C . LYS B 1 203 ? -15.664 -16.031 -5.062 1 70 203 LYS B C 1
ATOM 3842 O O . LYS B 1 203 ? -15.594 -14.812 -4.887 1 70 203 LYS B O 1
ATOM 3847 N N . GLN B 1 204 ? -14.789 -16.906 -4.641 1 68.12 204 GLN B N 1
ATOM 3848 C CA . GLN B 1 204 ? -13.727 -16.484 -3.734 1 68.12 204 GLN B CA 1
ATOM 3849 C C . GLN B 1 204 ? -12.492 -16.047 -4.508 1 68.12 204 GLN B C 1
ATOM 3851 O O . GLN B 1 204 ? -11.805 -15.102 -4.109 1 68.12 204 GLN B O 1
ATOM 3856 N N . THR B 1 205 ? -12.133 -16.781 -5.551 1 72.44 205 THR B N 1
ATOM 3857 C CA . THR B 1 205 ? -10.844 -16.562 -6.195 1 72.44 205 THR B CA 1
ATOM 3858 C C . THR B 1 205 ? -11.023 -15.883 -7.551 1 72.44 205 THR B C 1
ATOM 3860 O O . THR B 1 205 ? -10.062 -15.375 -8.133 1 72.44 205 THR B O 1
ATOM 3863 N N . GLY B 1 206 ? -12.297 -15.836 -8.07 1 71.25 206 GLY B N 1
ATOM 3864 C CA . GLY B 1 206 ? -12.586 -15.32 -9.406 1 71.25 206 GLY B CA 1
ATOM 3865 C C . GLY B 1 206 ? -12.242 -16.297 -10.508 1 71.25 206 GLY B C 1
ATOM 3866 O O . GLY B 1 206 ? -12.328 -15.969 -11.695 1 71.25 206 GLY B O 1
ATOM 3867 N N . MET B 1 207 ? -11.812 -17.469 -10.117 1 80.31 207 MET B N 1
ATOM 3868 C CA . MET B 1 207 ? -11.414 -18.484 -11.078 1 80.31 207 MET B CA 1
ATOM 3869 C C . MET B 1 207 ? -12.016 -19.844 -10.719 1 80.31 207 MET B C 1
ATOM 3871 O O . MET B 1 207 ? -12.438 -20.047 -9.578 1 80.31 207 MET B O 1
ATOM 3875 N N . SER B 1 208 ? -12.172 -20.734 -11.672 1 87.31 208 SER B N 1
ATOM 3876 C CA . SER B 1 208 ? -12.523 -22.125 -11.391 1 87.31 208 SER B CA 1
ATOM 3877 C C . SER B 1 208 ? -11.344 -22.875 -10.773 1 87.31 208 SER B C 1
ATOM 3879 O O . SER B 1 208 ? -10.195 -22.438 -10.891 1 87.31 208 SER B O 1
ATOM 3881 N N . PRO B 1 209 ? -11.602 -23.984 -10.164 1 87.88 209 PRO B N 1
ATOM 3882 C CA . PRO B 1 209 ? -10.516 -24.766 -9.578 1 87.88 209 PRO B CA 1
ATOM 3883 C C . PRO B 1 209 ? -9.461 -25.172 -10.609 1 87.88 209 PRO B C 1
ATOM 3885 O O . PRO B 1 209 ? -8.258 -25.094 -10.336 1 87.88 209 PRO B O 1
ATOM 3888 N N . ILE B 1 210 ? -9.906 -25.547 -11.781 1 87.62 210 ILE B N 1
ATOM 3889 C CA . ILE B 1 210 ? -8.969 -26 -12.805 1 87.62 210 ILE B CA 1
ATOM 3890 C C . ILE B 1 210 ? -8.133 -24.828 -13.297 1 87.62 210 ILE B C 1
ATOM 3892 O O . ILE B 1 210 ? -6.938 -24.969 -13.547 1 87.62 210 ILE B O 1
ATOM 3896 N N . GLN B 1 211 ? -8.758 -23.719 -13.461 1 89.19 211 GLN B N 1
ATOM 3897 C CA . GLN B 1 211 ? -8.031 -22.5 -13.836 1 89.19 211 GLN B CA 1
ATOM 3898 C C . GLN B 1 211 ? -6.988 -22.141 -12.789 1 89.19 211 GLN B C 1
ATOM 3900 O O . GLN B 1 211 ? -5.871 -21.75 -13.125 1 89.19 211 GLN B O 1
ATOM 3905 N N . PHE B 1 212 ? -7.438 -22.297 -11.547 1 91.12 212 PHE B N 1
ATOM 3906 C CA . PHE B 1 212 ? -6.523 -22 -10.453 1 91.12 212 PHE B CA 1
ATOM 3907 C C . PHE B 1 212 ? -5.32 -22.922 -10.484 1 91.12 212 PHE B C 1
ATOM 3909 O O . PHE B 1 212 ? -4.18 -22.484 -10.359 1 91.12 212 PHE B O 1
ATOM 3916 N N . LEU B 1 213 ? -5.559 -24.203 -10.656 1 88.94 213 LEU B N 1
ATOM 3917 C CA . LEU B 1 213 ? -4.492 -25.188 -10.75 1 88.94 213 LEU B CA 1
ATOM 3918 C C . LEU B 1 213 ? -3.549 -24.859 -11.906 1 88.94 213 LEU B C 1
ATOM 3920 O O . LEU B 1 213 ? -2.326 -24.906 -11.742 1 88.94 213 LEU B O 1
ATOM 3924 N N . THR B 1 214 ? -4.145 -24.5 -12.977 1 91.12 214 THR B N 1
ATOM 3925 C CA . THR B 1 214 ? -3.365 -24.125 -14.148 1 91.12 214 THR B CA 1
ATOM 3926 C C . THR B 1 214 ? -2.49 -22.906 -13.836 1 91.12 214 THR B C 1
ATOM 3928 O O . THR B 1 214 ? -1.305 -22.891 -14.172 1 91.12 214 THR B O 1
ATOM 3931 N N . GLU B 1 215 ? -3.094 -21.953 -13.172 1 90.5 215 GLU B N 1
ATOM 3932 C CA . GLU B 1 215 ? -2.359 -20.734 -12.852 1 90.5 215 GLU B CA 1
ATOM 3933 C C . GLU B 1 215 ? -1.18 -21.031 -11.93 1 90.5 215 GLU B C 1
ATOM 3935 O O . GLU B 1 215 ? -0.102 -20.453 -12.086 1 90.5 215 GLU B O 1
ATOM 3940 N N . ILE B 1 216 ? -1.375 -21.859 -10.922 1 87.19 216 ILE B N 1
ATOM 3941 C CA . ILE B 1 216 ? -0.285 -22.25 -10.039 1 87.19 216 ILE B CA 1
ATOM 3942 C C . ILE B 1 216 ? 0.854 -22.859 -10.859 1 87.19 216 ILE B C 1
ATOM 3944 O O . ILE B 1 216 ? 2.018 -22.484 -10.68 1 87.19 216 ILE B O 1
ATOM 3948 N N . ARG B 1 217 ? 0.464 -23.719 -11.688 1 88.88 217 ARG B N 1
ATOM 3949 C CA . ARG B 1 217 ? 1.456 -24.438 -12.492 1 88.88 217 ARG B CA 1
ATOM 3950 C C . ARG B 1 217 ? 2.201 -23.469 -13.414 1 88.88 217 ARG B C 1
ATOM 3952 O O . ARG B 1 217 ? 3.428 -23.531 -13.516 1 88.88 217 ARG B O 1
ATOM 3959 N N . LEU B 1 218 ? 1.47 -22.594 -14 1 90.94 218 LEU B N 1
ATOM 3960 C CA . LEU B 1 218 ? 2.084 -21.656 -14.93 1 90.94 218 LEU B CA 1
ATOM 3961 C C . LEU B 1 218 ? 2.996 -20.672 -14.188 1 90.94 218 LEU B C 1
ATOM 3963 O O . LEU B 1 218 ? 4.066 -20.328 -14.688 1 90.94 218 LEU B O 1
ATOM 3967 N N . LYS B 1 219 ? 2.518 -20.234 -13.109 1 86.81 219 LYS B N 1
ATOM 3968 C CA . LYS B 1 219 ? 3.357 -19.344 -12.305 1 86.81 219 LYS B CA 1
ATOM 3969 C C . LYS B 1 219 ? 4.676 -20.016 -11.945 1 86.81 219 LYS B C 1
ATOM 3971 O O . LYS B 1 219 ? 5.738 -19.406 -12.023 1 86.81 219 LYS B O 1
ATOM 3976 N N . GLN B 1 220 ? 4.625 -21.203 -11.562 1 83.19 220 GLN B N 1
ATOM 3977 C CA . GLN B 1 220 ? 5.828 -21.969 -11.258 1 83.19 220 GLN B CA 1
ATOM 3978 C C . GLN B 1 220 ? 6.719 -22.109 -12.492 1 83.19 220 GLN B C 1
ATOM 3980 O O . GLN B 1 220 ? 7.945 -22.031 -12.391 1 83.19 220 GLN B O 1
ATOM 3985 N N . SER B 1 221 ? 6.055 -22.281 -13.547 1 90.5 221 SER B N 1
ATOM 3986 C CA . SER B 1 221 ? 6.832 -22.422 -14.773 1 90.5 221 SER B CA 1
ATOM 3987 C C . SER B 1 221 ? 7.582 -21.141 -15.102 1 90.5 221 SER B C 1
ATOM 3989 O O . SER B 1 221 ? 8.727 -21.172 -15.555 1 90.5 221 SER B O 1
ATOM 3991 N N . ARG B 1 222 ? 6.902 -20.047 -14.898 1 85.25 222 ARG B N 1
ATOM 3992 C CA . ARG B 1 222 ? 7.559 -18.766 -15.156 1 85.25 222 ARG B CA 1
ATOM 3993 C C . ARG B 1 222 ? 8.805 -18.609 -14.297 1 85.25 222 ARG B C 1
ATOM 3995 O O . ARG B 1 222 ? 9.844 -18.141 -14.773 1 85.25 222 ARG B O 1
ATOM 4002 N N . GLU B 1 223 ? 8.719 -18.984 -13.148 1 79.31 223 GLU B N 1
ATOM 4003 C CA . GLU B 1 223 ? 9.867 -18.922 -12.25 1 79.31 223 GLU B CA 1
ATOM 4004 C C . GLU B 1 223 ? 11.008 -19.812 -12.75 1 79.31 223 GLU B C 1
ATOM 4006 O O . GLU B 1 223 ? 12.164 -19.375 -12.805 1 79.31 223 GLU B O 1
ATOM 4011 N N . LEU B 1 224 ? 10.664 -20.969 -13.148 1 80.62 224 LEU B N 1
ATOM 4012 C CA . LEU B 1 224 ? 11.672 -21.906 -13.617 1 80.62 224 LEU B CA 1
ATOM 4013 C C . LEU B 1 224 ? 12.289 -21.438 -14.93 1 80.62 224 LEU B C 1
ATOM 4015 O O . LEU B 1 224 ? 13.5 -21.562 -15.125 1 80.62 224 LEU B O 1
ATOM 4019 N N . LEU B 1 225 ? 11.43 -20.859 -15.75 1 84.94 225 LEU B N 1
ATOM 4020 C CA . LEU B 1 225 ? 11.898 -20.391 -17.047 1 84.94 225 LEU B CA 1
ATOM 4021 C C . LEU B 1 225 ? 12.859 -19.219 -16.891 1 84.94 225 LEU B C 1
ATOM 4023 O O . LEU B 1 225 ? 13.805 -19.062 -17.672 1 84.94 225 LEU B O 1
ATOM 4027 N N . ARG B 1 226 ? 12.609 -18.5 -15.875 1 75.69 226 ARG B N 1
ATOM 4028 C CA . ARG B 1 226 ? 13.406 -17.297 -15.664 1 75.69 226 ARG B CA 1
ATOM 4029 C C . ARG B 1 226 ? 14.695 -17.625 -14.914 1 75.69 226 ARG B C 1
ATOM 4031 O O . ARG B 1 226 ? 15.695 -16.906 -15.055 1 75.69 226 ARG B O 1
ATOM 4038 N N . THR B 1 227 ? 14.711 -18.719 -14.195 1 69.94 227 THR B N 1
ATOM 4039 C CA . THR B 1 227 ? 15.781 -18.875 -13.219 1 69.94 227 THR B CA 1
ATOM 4040 C C . THR B 1 227 ? 16.625 -20.125 -13.539 1 69.94 227 THR B C 1
ATOM 4042 O O . THR B 1 227 ? 17.688 -20.328 -12.945 1 69.94 227 THR B O 1
ATOM 4045 N N . THR B 1 228 ? 16.141 -20.969 -14.406 1 71.75 228 THR B N 1
ATOM 4046 C CA . THR B 1 228 ? 16.844 -22.219 -14.695 1 71.75 228 THR B CA 1
ATOM 4047 C C . THR B 1 228 ? 17.016 -22.406 -16.203 1 71.75 228 THR B C 1
ATOM 4049 O O . THR B 1 228 ? 16.438 -21.656 -17 1 71.75 228 THR B O 1
ATOM 4052 N N . SER B 1 229 ? 17.875 -23.344 -16.516 1 79.12 229 SER B N 1
ATOM 4053 C CA . SER B 1 229 ? 18.047 -23.75 -17.922 1 79.12 229 SER B CA 1
ATOM 4054 C C . SER B 1 229 ? 17.406 -25.109 -18.188 1 79.12 229 SER B C 1
ATOM 4056 O O . SER B 1 229 ? 17.781 -25.797 -19.125 1 79.12 229 SER B O 1
ATOM 4058 N N . ILE B 1 230 ? 16.469 -25.5 -17.328 1 81.31 230 ILE B N 1
ATOM 4059 C CA . ILE B 1 230 ? 15.789 -26.781 -17.469 1 81.31 230 ILE B CA 1
ATOM 4060 C C . ILE B 1 230 ? 15.039 -26.812 -18.797 1 81.31 230 ILE B C 1
ATOM 4062 O O . ILE B 1 230 ? 14.406 -25.828 -19.188 1 81.31 230 ILE B O 1
ATOM 4066 N N . PRO B 1 231 ? 15.258 -27.938 -19.5 1 86.81 231 PRO B N 1
ATOM 4067 C CA . PRO B 1 231 ? 14.523 -28.031 -20.766 1 86.81 231 PRO B CA 1
ATOM 4068 C C . PRO B 1 231 ? 13.016 -27.875 -20.578 1 86.81 231 PRO B C 1
ATOM 4070 O O . PRO B 1 231 ? 12.461 -28.297 -19.562 1 86.81 231 PRO B O 1
ATOM 4073 N N . ILE B 1 232 ? 12.391 -27.375 -21.562 1 91.56 232 ILE B N 1
ATOM 4074 C CA . ILE B 1 232 ? 10.969 -27.062 -21.531 1 91.56 232 ILE B CA 1
ATOM 4075 C C . ILE B 1 232 ? 10.172 -28.328 -21.203 1 91.56 232 ILE B C 1
ATOM 4077 O O . ILE B 1 232 ? 9.219 -28.281 -20.422 1 91.56 232 ILE B O 1
ATOM 4081 N N . LYS B 1 233 ? 10.602 -29.422 -21.828 1 89.5 233 LYS B N 1
ATOM 4082 C CA . LYS B 1 233 ? 9.906 -30.688 -21.609 1 89.5 233 LYS B CA 1
ATOM 4083 C C . LYS B 1 233 ? 9.945 -31.078 -20.125 1 89.5 233 LYS B C 1
ATOM 4085 O O . LYS B 1 233 ? 8.938 -31.547 -19.594 1 89.5 233 LYS B O 1
ATOM 4090 N N . ASP B 1 234 ? 11.055 -30.875 -19.531 1 88.31 234 ASP B N 1
ATOM 4091 C CA . ASP B 1 234 ? 11.227 -31.234 -18.125 1 88.31 234 ASP B CA 1
ATOM 4092 C C . ASP B 1 234 ? 10.453 -30.281 -17.219 1 88.31 234 ASP B C 1
ATOM 4094 O O . ASP B 1 234 ? 9.898 -30.688 -16.203 1 88.31 234 ASP B O 1
ATOM 4098 N N . ILE B 1 235 ? 10.391 -29 -17.531 1 91.81 235 ILE B N 1
ATOM 4099 C CA . ILE B 1 235 ? 9.609 -28.031 -16.781 1 91.81 235 ILE B CA 1
ATOM 4100 C C . ILE B 1 235 ? 8.133 -28.438 -16.797 1 91.81 235 ILE B C 1
ATOM 4102 O O . ILE B 1 235 ? 7.465 -28.375 -15.758 1 91.81 235 ILE B O 1
ATOM 4106 N N . ALA B 1 236 ? 7.672 -28.844 -17.922 1 91.12 236 ALA B N 1
ATOM 4107 C CA . ALA B 1 236 ? 6.285 -29.281 -18.047 1 91.12 236 ALA B CA 1
ATOM 4108 C C . ALA B 1 236 ? 5.977 -30.391 -17.031 1 91.12 236 ALA B C 1
ATOM 4110 O O . ALA B 1 236 ? 4.98 -30.328 -16.312 1 91.12 236 ALA B O 1
ATOM 4111 N N . GLU B 1 237 ? 6.887 -31.359 -16.953 1 85.38 237 GLU B N 1
ATOM 4112 C CA . GLU B 1 237 ? 6.703 -32.5 -16.062 1 85.38 237 GLU B CA 1
ATOM 4113 C C . GLU B 1 237 ? 6.77 -32.062 -14.594 1 85.38 237 GLU B C 1
ATOM 4115 O O . GLU B 1 237 ? 5.969 -32.5 -13.773 1 85.38 237 GLU B O 1
ATOM 4120 N N . LEU B 1 238 ? 7.613 -31.172 -14.336 1 85.88 238 LEU B N 1
ATOM 4121 C CA . LEU B 1 238 ? 7.852 -30.703 -12.977 1 85.88 238 LEU B CA 1
ATOM 4122 C C . LEU B 1 238 ? 6.641 -29.953 -12.438 1 85.88 238 LEU B C 1
ATOM 4124 O O . LEU B 1 238 ? 6.391 -29.953 -11.234 1 85.88 238 LEU B O 1
ATOM 4128 N N . ILE B 1 239 ? 5.969 -29.375 -13.359 1 89.5 239 ILE B N 1
ATOM 4129 C CA . ILE B 1 239 ? 4.859 -28.562 -12.883 1 89.5 239 ILE B CA 1
ATOM 4130 C C . ILE B 1 239 ? 3.543 -29.297 -13.078 1 89.5 239 ILE B C 1
ATOM 4132 O O . ILE B 1 239 ? 2.465 -28.719 -12.914 1 89.5 239 ILE B O 1
ATOM 4136 N N . GLY B 1 240 ? 3.588 -30.531 -13.57 1 88.06 240 GLY B N 1
ATOM 4137 C CA . GLY B 1 240 ? 2.406 -31.375 -13.492 1 88.06 240 GLY B CA 1
ATOM 4138 C C . GLY B 1 240 ? 1.788 -31.656 -14.844 1 88.06 240 GLY B C 1
ATOM 4139 O O . GLY B 1 240 ? 0.675 -32.188 -14.93 1 88.06 240 GLY B O 1
ATOM 4140 N N . TYR B 1 241 ? 2.447 -31.328 -15.898 1 89.38 241 TYR B N 1
ATOM 4141 C CA . TYR B 1 241 ? 1.943 -31.656 -17.219 1 89.38 241 TYR B CA 1
ATOM 4142 C C . TYR B 1 241 ? 2.625 -32.906 -17.781 1 89.38 241 TYR B C 1
ATOM 4144 O O . TYR B 1 241 ? 3.85 -33.031 -17.703 1 89.38 241 TYR B O 1
ATOM 4152 N N . GLN B 1 242 ? 1.807 -33.75 -18.297 1 82.88 242 GLN B N 1
ATOM 4153 C CA . GLN B 1 242 ? 2.35 -34.938 -18.922 1 82.88 242 GLN B CA 1
ATOM 4154 C C . GLN B 1 242 ? 2.713 -34.688 -20.375 1 82.88 242 GLN B C 1
ATOM 4156 O O . GLN B 1 242 ? 3.553 -35.406 -20.938 1 82.88 242 GLN B O 1
ATOM 4161 N N . ASP B 1 243 ? 2.064 -33.719 -20.875 1 86.75 243 ASP B N 1
ATOM 4162 C CA . ASP B 1 243 ? 2.258 -33.344 -22.281 1 86.75 243 ASP B CA 1
ATOM 4163 C C . ASP B 1 243 ? 2.873 -31.969 -22.406 1 86.75 243 ASP B C 1
ATOM 4165 O O . ASP B 1 243 ? 2.199 -30.953 -22.172 1 86.75 243 ASP B O 1
ATOM 4169 N N . ALA B 1 244 ? 4.113 -31.953 -22.844 1 90.62 244 ALA B N 1
ATOM 4170 C CA . ALA B 1 244 ? 4.832 -30.703 -22.984 1 90.62 244 ALA B CA 1
ATOM 4171 C C . ALA B 1 244 ? 4.184 -29.812 -24.047 1 90.62 244 ALA B C 1
ATOM 4173 O O . ALA B 1 244 ? 4.188 -28.578 -23.922 1 90.62 244 ALA B O 1
ATOM 4174 N N . PHE B 1 245 ? 3.643 -30.484 -25.047 1 87.06 245 PHE B N 1
ATOM 4175 C CA . PHE B 1 245 ? 2.984 -29.719 -26.094 1 87.06 245 PHE B CA 1
ATOM 4176 C C . PHE B 1 245 ? 1.759 -29 -25.562 1 87.06 245 PHE B C 1
ATOM 4178 O O . PHE B 1 245 ? 1.524 -27.828 -25.891 1 87.06 245 PHE B O 1
ATOM 4185 N N . TYR B 1 246 ? 1.077 -29.75 -24.766 1 90.19 246 TYR B N 1
ATOM 4186 C CA . TYR B 1 246 ? -0.095 -29.125 -24.172 1 90.19 246 TYR B CA 1
ATOM 4187 C C . TYR B 1 246 ? 0.309 -27.984 -23.25 1 90.19 246 TYR B C 1
ATOM 4189 O O . TYR B 1 246 ? -0.313 -26.922 -23.25 1 90.19 246 TYR B O 1
ATOM 4197 N N . PHE B 1 247 ? 1.314 -28.219 -22.438 1 93.88 247 PHE B N 1
ATOM 4198 C CA . PHE B 1 247 ? 1.849 -27.172 -21.578 1 93.88 247 PHE B CA 1
ATOM 4199 C C . PHE B 1 247 ? 2.193 -25.922 -22.391 1 93.88 247 PHE B C 1
ATOM 4201 O O . PHE B 1 247 ? 1.808 -24.812 -22.031 1 93.88 247 PHE B O 1
ATOM 4208 N N . CYS B 1 248 ? 2.859 -26.047 -23.438 1 91.88 248 CYS B N 1
ATOM 4209 C CA . CYS B 1 248 ? 3.291 -24.922 -24.266 1 91.88 248 CYS B CA 1
ATOM 4210 C C . CYS B 1 248 ? 2.092 -24.156 -24.812 1 91.88 248 CYS B C 1
ATOM 4212 O O . CYS B 1 248 ? 2.111 -22.922 -24.875 1 91.88 248 CYS B O 1
ATOM 4214 N N . ARG B 1 249 ? 1.071 -24.891 -25.156 1 89.88 249 ARG B N 1
ATOM 4215 C CA . ARG B 1 249 ? -0.144 -24.266 -25.672 1 89.88 249 ARG B CA 1
ATOM 4216 C C . ARG B 1 249 ? -0.835 -23.438 -24.594 1 89.88 249 ARG B C 1
ATOM 4218 O O . ARG B 1 249 ? -1.264 -22.312 -24.859 1 89.88 249 ARG B O 1
ATOM 4225 N N . VAL B 1 250 ? -0.901 -24 -23.453 1 92.38 250 VAL B N 1
ATOM 4226 C CA . VAL B 1 250 ? -1.565 -23.328 -22.344 1 92.38 250 VAL B CA 1
ATOM 4227 C C . VAL B 1 250 ? -0.772 -22.078 -21.938 1 92.38 250 VAL B C 1
ATOM 4229 O O . VAL B 1 250 ? -1.351 -21.016 -21.688 1 92.38 250 VAL B O 1
ATOM 4232 N N . PHE B 1 251 ? 0.543 -22.172 -21.875 1 94.12 251 PHE B N 1
ATOM 4233 C CA . PHE B 1 251 ? 1.435 -21.078 -21.531 1 94.12 251 PHE B CA 1
ATOM 4234 C C . PHE B 1 251 ? 1.276 -19.922 -22.531 1 94.12 251 PHE B C 1
ATOM 4236 O O . PHE B 1 251 ? 1.109 -18.766 -22.125 1 94.12 251 PHE B O 1
ATOM 4243 N N . LYS B 1 252 ? 1.229 -20.266 -23.719 1 90.56 252 LYS B N 1
ATOM 4244 C CA . LYS B 1 252 ? 1.098 -19.266 -24.766 1 90.56 252 LYS B CA 1
ATOM 4245 C C . LYS B 1 252 ? -0.263 -18.578 -24.703 1 90.56 252 LYS B C 1
ATOM 4247 O O . LYS B 1 252 ? -0.364 -17.359 -24.906 1 90.56 252 LYS B O 1
ATOM 4252 N N . LYS B 1 253 ? -1.241 -19.359 -24.484 1 89.38 253 LYS B N 1
ATOM 4253 C CA . LYS B 1 253 ? -2.582 -18.797 -24.359 1 89.38 253 LYS B CA 1
ATOM 4254 C C . LYS B 1 253 ? -2.641 -17.766 -23.234 1 89.38 253 LYS B C 1
ATOM 4256 O O . LYS B 1 253 ? -3.256 -16.703 -23.391 1 89.38 253 LYS B O 1
ATOM 4261 N N . GLN B 1 254 ? -1.947 -18.078 -22.156 1 87.38 254 GLN B N 1
ATOM 4262 C CA . GLN B 1 254 ? -2.016 -17.25 -20.969 1 87.38 254 GLN B CA 1
ATOM 4263 C C . GLN B 1 254 ? -1.108 -16.031 -21.094 1 87.38 254 GLN B C 1
ATOM 4265 O O . GLN B 1 254 ? -1.49 -14.914 -20.719 1 87.38 254 GLN B O 1
ATOM 4270 N N . TYR B 1 255 ? 0.118 -16.188 -21.625 1 86.62 255 TYR B N 1
ATOM 4271 C CA . TYR B 1 255 ? 1.136 -15.141 -21.547 1 86.62 255 TYR B CA 1
ATOM 4272 C C . TYR B 1 255 ? 1.465 -14.602 -22.938 1 86.62 255 TYR B C 1
ATOM 4274 O O . TYR B 1 255 ? 2.311 -13.719 -23.078 1 86.62 255 TYR B O 1
ATOM 4282 N N . HIS B 1 256 ? 0.906 -15.195 -23.922 1 87 256 HIS B N 1
ATOM 4283 C CA . HIS B 1 256 ? 1.01 -14.766 -25.312 1 87 256 HIS B CA 1
ATOM 4284 C C . HIS B 1 256 ? 2.428 -14.945 -25.844 1 87 256 HIS B C 1
ATOM 4286 O O . HIS B 1 256 ? 2.805 -14.336 -26.844 1 87 256 HIS B O 1
ATOM 4292 N N . LEU B 1 257 ? 3.258 -15.664 -25.172 1 86.88 257 LEU B N 1
ATOM 4293 C CA . LEU B 1 257 ? 4.59 -16.109 -25.578 1 86.88 257 LEU B CA 1
ATOM 4294 C C . LEU B 1 257 ? 4.762 -17.594 -25.328 1 86.88 257 LEU B C 1
ATOM 4296 O O . LEU B 1 257 ? 4.211 -18.141 -24.375 1 86.88 257 LEU B O 1
ATOM 4300 N N . THR B 1 258 ? 5.508 -18.203 -26.25 1 90.69 258 THR B N 1
ATOM 4301 C CA . THR B 1 258 ? 5.875 -19.578 -25.922 1 90.69 258 THR B CA 1
ATOM 4302 C C . THR B 1 258 ? 6.852 -19.609 -24.75 1 90.69 258 THR B C 1
ATOM 4304 O O . THR B 1 258 ? 7.539 -18.625 -24.469 1 90.69 258 THR B O 1
ATOM 4307 N N . PRO B 1 259 ? 6.863 -20.703 -24.062 1 90.88 259 PRO B N 1
ATOM 4308 C CA . PRO B 1 259 ? 7.848 -20.812 -22.984 1 90.88 259 PRO B CA 1
ATOM 4309 C C . PRO B 1 259 ? 9.266 -20.5 -23.438 1 90.88 259 PRO B C 1
ATOM 4311 O O . PRO B 1 259 ? 10.016 -19.828 -22.734 1 90.88 259 PRO B O 1
ATOM 4314 N N . THR B 1 260 ? 9.617 -20.969 -24.609 1 88.94 260 THR B N 1
ATOM 4315 C CA . THR B 1 260 ? 10.945 -20.734 -25.156 1 88.94 260 THR B CA 1
ATOM 4316 C C . THR B 1 260 ? 11.188 -19.234 -25.375 1 88.94 260 THR B C 1
ATOM 4318 O O . THR B 1 260 ? 12.234 -18.719 -24.984 1 88.94 260 THR B O 1
ATOM 4321 N N . ASN B 1 261 ? 10.227 -18.578 -25.953 1 86.81 261 ASN B N 1
ATOM 4322 C CA . ASN B 1 261 ? 10.344 -17.141 -26.188 1 86.81 261 ASN B CA 1
ATOM 4323 C C . ASN B 1 261 ? 10.359 -16.359 -24.875 1 86.81 261 ASN B C 1
ATOM 4325 O O . ASN B 1 261 ? 11.055 -15.352 -24.75 1 86.81 261 ASN B O 1
ATOM 4329 N N . PHE B 1 262 ? 9.531 -16.828 -24 1 86.75 262 PHE B N 1
ATOM 4330 C CA . PHE B 1 262 ? 9.5 -16.203 -22.688 1 86.75 262 PHE B CA 1
ATOM 4331 C C . PHE B 1 262 ? 10.875 -16.25 -22.031 1 86.75 262 PHE B C 1
ATOM 4333 O O . PHE B 1 262 ? 11.359 -15.25 -21.516 1 86.75 262 PHE B O 1
ATOM 4340 N N . ARG B 1 263 ? 11.461 -17.406 -21.984 1 82.75 263 ARG B N 1
ATOM 4341 C CA . ARG B 1 263 ? 12.789 -17.578 -21.422 1 82.75 263 ARG B CA 1
ATOM 4342 C C . ARG B 1 263 ? 13.805 -16.656 -22.094 1 82.75 263 ARG B C 1
ATOM 4344 O O . ARG B 1 263 ? 14.633 -16.047 -21.422 1 82.75 263 ARG B O 1
ATOM 4351 N N . LYS B 1 264 ? 13.742 -16.594 -23.406 1 77.06 264 LYS B N 1
ATOM 4352 C CA . LYS B 1 264 ? 14.672 -15.75 -24.141 1 77.06 264 LYS B CA 1
ATOM 4353 C C . LYS B 1 264 ? 14.508 -14.281 -23.75 1 77.06 264 LYS B C 1
ATOM 4355 O O . LYS B 1 264 ? 15.492 -13.547 -23.656 1 77.06 264 LYS B O 1
ATOM 4360 N N . GLN B 1 265 ? 13.234 -13.977 -23.625 1 68.25 265 GLN B N 1
ATOM 4361 C CA . GLN B 1 265 ? 12.938 -12.578 -23.344 1 68.25 265 GLN B CA 1
ATOM 4362 C C . GLN B 1 265 ? 13.289 -12.219 -21.906 1 68.25 265 GLN B C 1
ATOM 4364 O O . GLN B 1 265 ? 13.695 -11.094 -21.609 1 68.25 265 GLN B O 1
ATOM 4369 N N . TYR B 1 266 ? 13.023 -13.047 -21.094 1 59.38 266 TYR B N 1
ATOM 4370 C CA . TYR B 1 266 ? 13.133 -12.695 -19.672 1 59.38 266 TYR B CA 1
ATOM 4371 C C . TYR B 1 266 ? 14.367 -13.328 -19.062 1 59.38 266 TYR B C 1
ATOM 4373 O O . TYR B 1 266 ? 14.656 -13.125 -17.875 1 59.38 266 TYR B O 1
ATOM 4381 N N . LEU B 1 267 ? 14.852 -14.375 -19.781 1 54.44 267 LEU B N 1
ATOM 4382 C CA . LEU B 1 267 ? 16.141 -14.852 -19.281 1 54.44 267 LEU B CA 1
ATOM 4383 C C . LEU B 1 267 ? 17.125 -13.703 -19.125 1 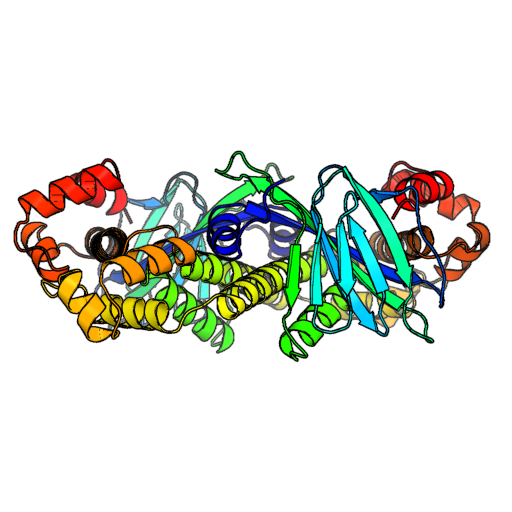54.44 267 LEU B C 1
ATOM 4385 O O . LEU B 1 267 ? 18.172 -13.859 -18.484 1 54.44 267 LEU B O 1
ATOM 4389 N N . THR B 1 268 ? 16.734 -12.617 -19.828 1 43.69 268 THR B N 1
ATOM 4390 C CA . THR B 1 268 ? 17.688 -11.523 -19.641 1 43.69 268 THR B CA 1
ATOM 4391 C C . THR B 1 268 ? 17.516 -10.891 -18.25 1 43.69 268 THR B C 1
ATOM 4393 O O . THR B 1 268 ? 16.422 -10.43 -17.922 1 43.69 268 THR B O 1
ATOM 4396 N N . VAL B 1 269 ? 17.828 -11.609 -17.297 1 36.72 269 VAL B N 1
ATOM 4397 C CA . VAL B 1 269 ? 17.781 -10.922 -16.016 1 36.72 269 VAL B CA 1
ATOM 4398 C C . VAL B 1 269 ? 18.391 -9.523 -16.156 1 36.72 269 VAL B C 1
ATOM 4400 O O . VAL B 1 269 ? 19.453 -9.359 -16.766 1 36.72 269 VAL B O 1
#

Radius of gyration: 26.02 Å; Cα contacts (8 Å, |Δi|>4): 1016; chains: 2; bounding box: 64×73×50 Å

Secondary structure (DSSP, 8-state):
-----HHHHHHHHHHSEEEEEEEEEEEE-TT-EEEEEEPPTT-EEEEEEEESEEEEEETTEEEEEETTEEEEE-TT-EEEEEE-SSS-EEEEEEEEEEEE-S-SSPP--EEEE--S-HHHHHHHHHHHHHHHS-SHHHHHHHHHHHHHHHHHHHHHHHHHH--HHHHHHHHHHHHHTTS---HHHHHHHHT--HHHHHHHHHHHHSS-HHHHHHHHHHHHHHHHHHH----HHHHHHHTT-S-HHHHHHHHHHHHSS-HHHHHHHH---/-----HHHHHHHHHHSEEEEEEEEEEEE-TT-EEEEEEPPTT-EEEEEEEESEEEEEETTEEEEEETTEEEEE-TT-EEEEEE-SSS-EEEEEEEEEEEE-S-SSPP--EEEE--S-HHHHHHHHHHHHHHHS-SHHHHHHHHHHHHHHHHHHHHHHHHHH--HHHHHHHHHHHHHTTS---HHHHHHHTT--HHHHHHHHHHHHSS-HHHHHHHHHHHHHHHHHHH----HHHHHHHTT-S-HHHHHHHHHHHHSS-HHHHHHHHS--

Sequence (538 aa):
MRNIQTNDLIKYFANSTVQYSDLFVTSLGPYVHDHNRNTAPYFYGLVITLSGSANFSLNGEVYAIQKGVILHAGPNMAIDITVTSEEPWHYTVLHYEMISSPFSVEIGHFKIETGHHHKLDYLVHQLIYFEKIPGDLNKLKCKSLFMQLVEFFVICAKMQTSNNVVDQAITFMTEHYRLPITIAEIAEEVGCDRRRLAYLFDKQTGMSPIQFLTEIRLKQSRELLRTTSIPIKDIAELIGYQDAFYFCRVFKKQYHLTPTNFRKQYLTVMRNIQTNDLIKYFANSTVQYSDLFVTSLGPYVHDHNRNTAPYFYGLVITLSGSANFSLNGEVYAIQKGVILHAGPNMAIDITVTSEEPWHYTVLHYEMISSPFSVEIGHFKIETGHHHKLDYLVHQLIYFEKIPGDLNKLKCKSLFMQLVEFFVICAKMQTSNNVVDQAITFMTEHYRLPITIAEIAEEVGCDRRRLAYLFDKQTGMSPIQFLTEIRLKQSRELLRTTSIPIKDIAELIGYQDAFYFCRVFKKQYHLTPTNFRKQYLTV

Foldseek 3Di:
DDQCQLQNLCVWVVAFDKFWDAKDKDKDFAFDKDFDDFAAAQKKKKKAWPAAWKWKDWQRRTDTHGHQKIKIADGGTGIIMTGDGNGMTMMMMTIMHTPGTPDPDDNHIDMFRRDDDVLLVVLVVLLNVLRVDDDPVSSVVNRVSVVVNSVRRSVRSCVVVDDPLLVQLLVVLLVCLLEQDDLCNSCVRSVHDSVVNQVRNCSNVVHGSVVSSLVSLLVQLLVCLQPHPDDLCVSCNRRHHPDSVVNQVSNCVVVVDGSVVSSVVRVPD/DDPPQLQVLCVWVVAFDKFWDAKDKDKDFAFDKDFDDFAAAQKKKKKAWPAAWKWKDWQRRTDTHGHQKIKIADGGTGIIMTGDGNGMTMMMMTIMHTPGTPDPDDNHIDMFRRDPDVLLVVLVVLLNVLRVDDDPVSSVVNRVSVVVNSVRRSVRSCVVVDDPLLVQLLVVLLVCLLEQDDLCNSCVRSVHDSVVNQVRNCSNVVHGSVVSSLVSLLVQLLVCLQPHPDDLCVSCNRRHHPDSVVNQVSNCVVVVDGSVVSSVVRVPD